Protein AF-0000000067925920 (afdb_homodimer)

InterPro domains:
  IPR013830 SGNH hydrolase-type esterase domain [PF13472] (6-190)
  IPR036514 SGNH hydrolase superfamily [G3DSA:3.40.50.1110] (1-212)

Foldseek 3Di:
DAEEEEQEECQLQAQALVVRGHDDPCLALQNLLDVLQDPPYHYHGHYYHLAALAFADPPDPDGSGSLPCLLVVPAVRPPHAEYEYEHDLSCCFVVNPNALLVSLVSNVSSVCCQQVHPHPPPRHRHAYEYEQDAAQAAAPPPVLCNRNPNRNVRSVCNQVSNVVSCVVSVHHYHYLNVFAAADNSRRRYGHSVSSSRSSNVCNVVVCVSSVD/DAEEEEQEECQLQAQALVVRGHDDPCLALQNLLDVLQDPPYHYHGHYYHLAALAFADPPDPDGSGSLPCLLVVPAVRPPHAEYEYEHDLSCCFVVNPNALLVSLVSNVSSVCCQQVHPHPPPRHRHAYEYEQDAAQADAPPPVLCNRNPNRNVRSVCNQVSNVVSCVVSVHHYHYLNVFAAADNSRRRYGHSVSSSRSSNVCNVVVCVSSVD

Structure (mmCIF, N/CA/C/O backbone):
data_AF-0000000067925920-model_v1
#
loop_
_entity.id
_entity.type
_entity.pdbx_description
1 polymer 'G-D-S-L family lipolytic protein'
#
loop_
_atom_site.group_PDB
_atom_site.id
_atom_site.type_symbol
_atom_site.label_atom_id
_atom_site.label_alt_id
_atom_site.label_comp_id
_atom_site.label_asym_id
_atom_site.label_entity_id
_atom_site.label_seq_id
_atom_site.pdbx_PDB_ins_code
_atom_site.Cartn_x
_atom_site.Cartn_y
_atom_site.Cartn_z
_atom_site.occupancy
_atom_site.B_iso_or_equiv
_atom_site.auth_seq_id
_atom_site.auth_comp_id
_atom_site.auth_asym_id
_atom_site.auth_atom_id
_atom_site.pdbx_PDB_model_num
ATOM 1 N N . MET A 1 1 ? 15.508 -5.262 11.766 1 91.5 1 MET A N 1
ATOM 2 C CA . MET A 1 1 ? 14.195 -5.668 11.281 1 91.5 1 MET A CA 1
ATOM 3 C C . MET A 1 1 ? 14.195 -5.82 9.766 1 91.5 1 MET A C 1
ATOM 5 O O . MET A 1 1 ? 14.727 -4.965 9.055 1 91.5 1 MET A O 1
ATOM 9 N N . LYS A 1 2 ? 13.828 -7.004 9.227 1 97 2 LYS A N 1
ATOM 10 C CA . LYS A 1 2 ? 13.68 -7.223 7.789 1 97 2 LYS A CA 1
ATOM 11 C C . LYS A 1 2 ? 12.25 -6.949 7.332 1 97 2 LYS A C 1
ATOM 13 O O . LYS A 1 2 ? 11.297 -7.254 8.055 1 97 2 LYS A O 1
ATOM 18 N N . THR A 1 3 ? 12.133 -6.363 6.219 1 98.5 3 THR A N 1
ATOM 19 C CA . THR A 1 3 ? 10.812 -6.039 5.684 1 98.5 3 THR A CA 1
ATOM 20 C C . THR A 1 3 ? 10.562 -6.789 4.379 1 98.5 3 THR A C 1
ATOM 22 O O . THR A 1 3 ? 11.391 -6.758 3.467 1 98.5 3 THR A O 1
ATOM 25 N N . ILE A 1 4 ? 9.422 -7.465 4.305 1 98.94 4 ILE A N 1
ATOM 26 C CA . ILE A 1 4 ? 9 -8.258 3.152 1 98.94 4 ILE A CA 1
ATOM 27 C C . ILE A 1 4 ? 7.723 -7.664 2.559 1 98.94 4 ILE A C 1
ATOM 29 O O . ILE A 1 4 ? 6.75 -7.43 3.277 1 98.94 4 ILE A O 1
ATOM 33 N N . LEU A 1 5 ? 7.742 -7.359 1.285 1 98.94 5 LEU A N 1
ATOM 34 C CA . LEU A 1 5 ? 6.543 -6.953 0.559 1 98.94 5 LEU A CA 1
ATOM 35 C C . LEU A 1 5 ? 5.945 -8.133 -0.204 1 98.94 5 LEU A C 1
ATOM 37 O O . LEU A 1 5 ? 6.605 -8.711 -1.067 1 98.94 5 LEU A O 1
ATOM 41 N N . CYS A 1 6 ? 4.734 -8.523 0.161 1 99 6 CYS A N 1
ATOM 42 C CA . CYS A 1 6 ? 3.957 -9.492 -0.601 1 99 6 CYS A CA 1
ATOM 43 C C . CYS A 1 6 ? 3.049 -8.797 -1.606 1 99 6 CYS A C 1
ATOM 45 O O . CYS A 1 6 ? 2.035 -8.211 -1.229 1 99 6 CYS A O 1
ATOM 47 N N . TYR A 1 7 ? 3.434 -8.812 -2.908 1 98.94 7 TYR A N 1
ATOM 48 C CA . TYR A 1 7 ? 2.756 -8.102 -3.99 1 98.94 7 TYR A CA 1
ATOM 49 C C . TYR A 1 7 ? 2.016 -9.078 -4.898 1 98.94 7 TYR A C 1
ATOM 51 O O . TYR A 1 7 ? 2.635 -9.922 -5.551 1 98.94 7 TYR A O 1
ATOM 59 N N . GLY A 1 8 ? 0.678 -9.031 -4.863 1 98.94 8 GLY A N 1
ATOM 60 C CA . GLY A 1 8 ? -0.054 -10.031 -5.617 1 98.94 8 GLY A CA 1
ATOM 61 C C . GLY A 1 8 ? -1.492 -9.641 -5.895 1 98.94 8 GLY A C 1
ATOM 62 O O . GLY A 1 8 ? -1.819 -8.453 -5.938 1 98.94 8 GLY A O 1
ATOM 63 N N . ASP A 1 9 ? -2.273 -10.648 -6.227 1 98.88 9 ASP A N 1
ATOM 64 C CA . ASP A 1 9 ? -3.662 -10.453 -6.633 1 98.88 9 ASP A CA 1
ATOM 65 C C . ASP A 1 9 ? -4.625 -10.914 -5.539 1 98.88 9 ASP A C 1
ATOM 67 O O . ASP A 1 9 ? -4.371 -10.703 -4.352 1 98.88 9 ASP A O 1
ATOM 71 N N . SER A 1 10 ? -5.766 -11.453 -5.891 1 98.81 10 SER A N 1
ATOM 72 C CA . SER A 1 10 ? -6.785 -11.875 -4.938 1 98.81 10 SER A CA 1
ATOM 73 C C . SER A 1 10 ? -6.277 -13.016 -4.055 1 98.81 10 SER A C 1
ATOM 75 O O . SER A 1 10 ? -6.742 -13.18 -2.924 1 98.81 10 SER A O 1
ATOM 77 N N . LEU A 1 11 ? -5.359 -13.828 -4.523 1 98.88 11 LEU A N 1
ATOM 78 C CA . LEU A 1 11 ? -4.77 -14.891 -3.715 1 98.88 11 LEU A CA 1
ATOM 79 C C . LEU A 1 11 ? -3.969 -14.305 -2.555 1 98.88 11 LEU A C 1
ATOM 81 O O . LEU A 1 11 ? -4.023 -14.82 -1.436 1 98.88 11 LEU A O 1
ATOM 85 N N . THR A 1 12 ? -3.244 -13.242 -2.824 1 98.94 12 THR A N 1
ATOM 86 C CA . THR A 1 12 ? -2.469 -12.531 -1.809 1 98.94 12 THR A CA 1
ATOM 87 C C . THR A 1 12 ? -3.377 -11.672 -0.938 1 98.94 12 THR A C 1
ATOM 89 O O . THR A 1 12 ? -3.152 -11.547 0.267 1 98.94 12 THR A O 1
ATOM 92 N N . TRP A 1 13 ? -4.41 -11.086 -1.571 1 98.81 13 TRP A N 1
ATOM 93 C CA . TRP A 1 13 ? -5.395 -10.258 -0.881 1 98.81 13 TRP A CA 1
ATOM 94 C C . TRP A 1 13 ? -6.148 -11.078 0.166 1 98.81 13 TRP A C 1
ATOM 96 O O . TRP A 1 13 ? -6.453 -10.578 1.251 1 98.81 13 TRP A O 1
ATOM 106 N N . GLY A 1 14 ? -6.422 -12.305 -0.104 1 98.81 14 GLY A N 1
ATOM 107 C CA . GLY A 1 14 ? -7.156 -13.18 0.792 1 98.81 14 GLY A CA 1
ATOM 108 C C . GLY A 1 14 ? -8.625 -13.312 0.425 1 98.81 14 GLY A C 1
ATOM 109 O O . GLY A 1 14 ? -9.484 -13.367 1.304 1 98.81 14 GLY A O 1
ATOM 110 N N . TYR A 1 15 ? -8.922 -13.391 -0.881 1 98.69 15 TYR A N 1
ATOM 111 C CA . TYR A 1 15 ? -10.297 -13.57 -1.329 1 98.69 15 TYR A CA 1
ATOM 112 C C . TYR A 1 15 ? -10.852 -14.906 -0.853 1 98.69 15 TYR A C 1
ATOM 114 O O . TYR A 1 15 ? -10.195 -15.945 -0.988 1 98.69 15 TYR A O 1
ATOM 122 N N . ASP A 1 16 ? -12.008 -14.898 -0.255 1 98.44 16 ASP A N 1
ATOM 123 C CA . ASP A 1 16 ? -12.695 -16.094 0.228 1 98.44 16 ASP A CA 1
ATOM 124 C C . ASP A 1 16 ? -13.945 -16.375 -0.61 1 98.44 16 ASP A C 1
ATOM 126 O O . ASP A 1 16 ? -14.977 -15.727 -0.44 1 98.44 16 ASP A O 1
ATOM 130 N N . ALA A 1 17 ? -13.812 -17.406 -1.425 1 96.62 17 ALA A N 1
ATOM 131 C CA . ALA A 1 17 ? -14.906 -17.766 -2.326 1 96.62 17 ALA A CA 1
ATOM 132 C C . ALA A 1 17 ? -16.109 -18.266 -1.546 1 96.62 17 ALA A C 1
ATOM 134 O O . ALA A 1 17 ? -17.234 -18.234 -2.041 1 96.62 17 ALA A O 1
ATOM 135 N N . GLY A 1 18 ? -15.875 -18.797 -0.339 1 95.62 18 GLY A N 1
ATOM 136 C CA . GLY A 1 18 ? -16.953 -19.328 0.481 1 95.62 18 GLY A CA 1
ATOM 137 C C . GLY A 1 18 ? -17.859 -18.25 1.055 1 95.62 18 GLY A C 1
ATOM 138 O O . GLY A 1 18 ? -19.078 -18.312 0.898 1 95.62 18 GLY A O 1
ATOM 139 N N . SER A 1 19 ? -17.344 -17.25 1.616 1 94.44 19 SER A N 1
ATOM 140 C CA . SER A 1 19 ? -18.094 -16.203 2.273 1 94.44 19 SER A CA 1
ATOM 141 C C . SER A 1 19 ? -18.312 -15.008 1.344 1 94.44 19 SER A C 1
ATOM 143 O O . SER A 1 19 ? -19.047 -14.07 1.677 1 94.44 19 SER A O 1
ATOM 145 N N . LEU A 1 20 ? -17.719 -15.102 0.141 1 92.5 20 LEU A N 1
ATOM 146 C CA . LEU A 1 20 ? -17.719 -13.953 -0.753 1 92.5 20 LEU A CA 1
ATOM 147 C C . LEU A 1 20 ? -17.219 -12.703 -0.031 1 92.5 20 LEU A C 1
ATOM 149 O O . LEU A 1 20 ? -17.953 -11.719 0.099 1 92.5 20 LEU A O 1
ATOM 153 N N . GLY A 1 21 ? -16.078 -12.734 0.378 1 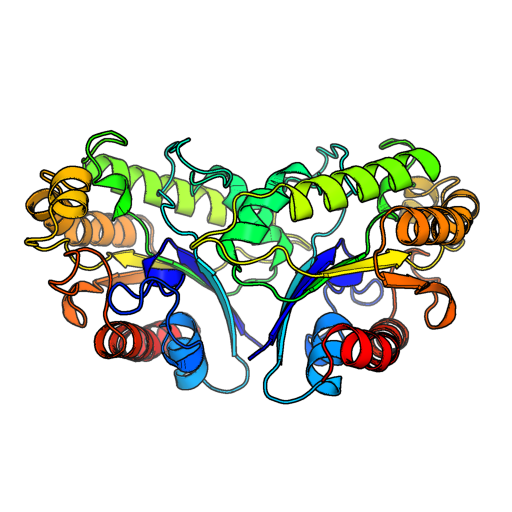96.5 21 GLY A N 1
ATOM 154 C CA . GLY A 1 21 ? -15.383 -11.703 1.134 1 96.5 21 GLY A CA 1
ATOM 155 C C . GLY A 1 21 ? -13.898 -11.969 1.271 1 96.5 21 GLY A C 1
ATOM 156 O O . GLY A 1 21 ? -13.242 -12.359 0.305 1 96.5 21 GLY A O 1
ATOM 157 N N . ARG A 1 22 ? -13.414 -11.633 2.395 1 98.19 22 ARG A N 1
ATOM 158 C CA . ARG A 1 22 ? -11.984 -11.734 2.645 1 98.19 22 ARG A CA 1
ATOM 159 C C . ARG A 1 22 ? -11.695 -12.688 3.807 1 98.19 22 ARG A C 1
ATOM 161 O O . ARG A 1 22 ? -12.391 -12.648 4.824 1 98.19 22 ARG A O 1
ATOM 168 N N . HIS A 1 23 ? -10.695 -13.594 3.654 1 98.5 23 HIS A N 1
ATOM 169 C CA . HIS A 1 23 ? -10.289 -14.453 4.758 1 98.5 23 HIS A CA 1
ATOM 170 C C . HIS A 1 23 ? -9.922 -13.641 5.988 1 98.5 23 HIS A C 1
ATOM 172 O O . HIS A 1 23 ? -9.484 -12.492 5.871 1 98.5 23 HIS A O 1
ATOM 178 N N . ALA A 1 24 ? -10.102 -14.32 7.16 1 97.56 24 ALA A N 1
ATOM 179 C CA . ALA A 1 24 ? -9.562 -13.711 8.367 1 97.56 24 ALA A CA 1
ATOM 180 C C . ALA A 1 24 ? -8.078 -13.375 8.203 1 97.56 24 ALA A C 1
ATOM 182 O O . ALA A 1 24 ? -7.34 -14.102 7.539 1 97.56 24 ALA A O 1
ATOM 183 N N . LEU A 1 25 ? -7.746 -12.312 8.805 1 97.69 25 LEU A N 1
ATOM 1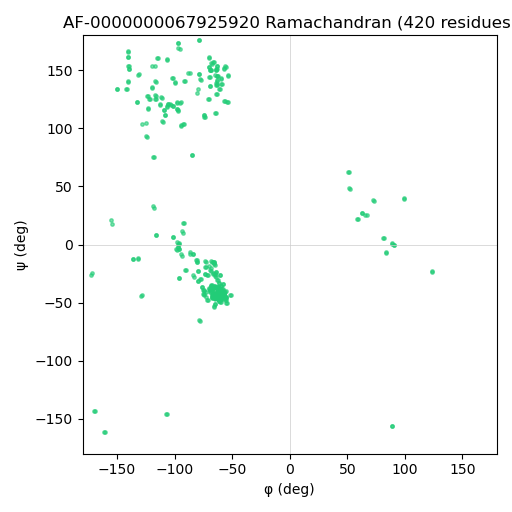84 C CA . LEU A 1 25 ? -6.391 -11.797 8.672 1 97.69 25 LEU A CA 1
ATOM 185 C C . LEU A 1 25 ? -5.363 -12.883 8.953 1 97.69 25 LEU A C 1
ATOM 187 O O . LEU A 1 25 ? -4.398 -13.047 8.203 1 97.69 25 LEU A O 1
ATOM 191 N N . GLU A 1 26 ? -5.539 -13.68 9.969 1 97.25 26 GLU A N 1
ATOM 192 C CA . GLU A 1 26 ? -4.555 -14.648 10.445 1 97.25 26 GLU A CA 1
ATOM 193 C C . GLU A 1 26 ? -4.449 -15.836 9.5 1 97.25 26 GLU A C 1
ATOM 195 O O . GLU A 1 26 ? -3.506 -16.625 9.578 1 97.25 26 GLU A O 1
ATOM 200 N N . ASP A 1 27 ? -5.453 -15.977 8.578 1 98.44 27 ASP A N 1
ATOM 201 C CA . ASP A 1 27 ? -5.457 -17.109 7.664 1 98.44 27 ASP A CA 1
ATOM 202 C C . ASP A 1 27 ? -4.707 -16.781 6.375 1 98.44 27 ASP A C 1
ATOM 204 O O . ASP A 1 27 ? -4.305 -17.672 5.633 1 98.44 27 ASP A O 1
ATOM 208 N N . ARG A 1 28 ? -4.551 -15.523 6.039 1 98.81 28 ARG A N 1
ATOM 209 C CA . ARG A 1 28 ? -3.979 -15.078 4.773 1 98.81 28 ARG A CA 1
ATOM 210 C C . ARG A 1 28 ? -2.486 -15.391 4.711 1 98.81 28 ARG A C 1
ATOM 212 O O . ARG A 1 28 ? -1.757 -15.156 5.676 1 98.81 28 ARG A O 1
ATOM 219 N N . TRP A 1 29 ? -2.02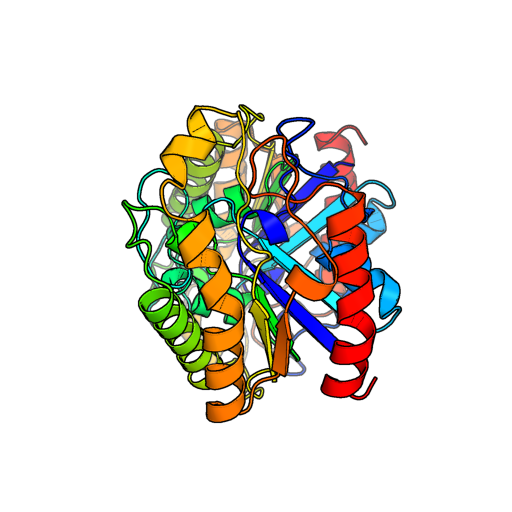5 -15.867 3.633 1 98.94 29 TRP A N 1
ATOM 220 C CA . TRP A 1 29 ? -0.696 -16.469 3.582 1 98.94 29 TRP A CA 1
ATOM 221 C C . TRP A 1 29 ? 0.374 -15.453 3.979 1 98.94 29 TRP A C 1
ATOM 223 O O . TRP A 1 29 ? 1.36 -15.805 4.629 1 98.94 29 TRP A O 1
ATOM 233 N N . PRO A 1 30 ? 0.248 -14.102 3.621 1 98.94 30 PRO A N 1
ATOM 234 C CA . PRO A 1 30 ? 1.279 -13.18 4.109 1 98.94 30 PRO A CA 1
ATOM 235 C C . PRO A 1 30 ? 1.328 -13.102 5.633 1 98.94 30 PRO A C 1
ATOM 237 O O . PRO A 1 30 ? 2.41 -13.008 6.215 1 98.94 30 PRO A O 1
ATOM 240 N N . SER A 1 31 ? 0.125 -13.117 6.293 1 98.56 31 SER A N 1
ATOM 241 C CA . SER A 1 31 ? 0.074 -13.094 7.75 1 98.56 31 SER A CA 1
ATOM 242 C C . SER A 1 31 ? 0.67 -14.367 8.344 1 98.56 31 SER A C 1
ATOM 244 O O . SER A 1 31 ? 1.401 -14.312 9.336 1 98.56 31 SER A O 1
ATOM 246 N N . VAL A 1 32 ? 0.332 -15.5 7.723 1 98.88 32 VAL A N 1
ATOM 247 C CA . VAL A 1 32 ? 0.872 -16.781 8.172 1 98.88 32 VAL A CA 1
ATOM 248 C C . VAL A 1 32 ? 2.391 -16.781 8.031 1 98.88 32 VAL A C 1
ATOM 250 O O . VAL A 1 32 ? 3.107 -17.219 8.93 1 98.88 32 VAL A O 1
ATOM 253 N N . LEU A 1 33 ? 2.863 -16.281 6.871 1 98.94 33 LEU A N 1
ATOM 254 C CA . LEU A 1 33 ? 4.301 -16.156 6.652 1 98.94 33 LEU A CA 1
ATOM 255 C C . LEU A 1 33 ? 4.953 -15.344 7.77 1 98.94 33 LEU A C 1
ATOM 257 O O . LEU A 1 33 ? 5.965 -15.758 8.336 1 98.94 33 LEU A O 1
ATOM 261 N N . GLY A 1 34 ? 4.395 -14.172 8.062 1 98.62 34 GLY A N 1
ATOM 262 C CA . GLY A 1 34 ? 4.922 -13.344 9.133 1 98.62 34 GLY A CA 1
ATOM 263 C C . GLY A 1 34 ? 4.965 -14.062 10.469 1 98.62 34 GLY A C 1
ATOM 264 O O . GLY A 1 34 ? 5.957 -13.969 11.195 1 98.62 34 GLY A O 1
ATOM 265 N N . ALA A 1 35 ? 3.889 -14.742 10.781 1 98.38 35 ALA A N 1
ATOM 266 C CA . ALA A 1 35 ? 3.809 -15.477 12.039 1 98.38 35 ALA A CA 1
ATOM 267 C C . ALA A 1 35 ? 4.879 -16.562 12.109 1 98.38 35 ALA A C 1
ATOM 269 O O . ALA A 1 35 ? 5.488 -16.781 13.164 1 98.38 35 ALA A O 1
ATOM 270 N N . GLU A 1 36 ? 5.074 -17.266 11 1 98.69 36 GLU A N 1
ATOM 271 C CA . GLU A 1 36 ? 6.066 -18.328 10.938 1 98.69 36 GLU A CA 1
ATOM 272 C C . GLU A 1 36 ? 7.48 -17.781 11.086 1 98.69 36 GLU A C 1
ATOM 274 O O . GLU A 1 36 ? 8.352 -18.422 11.672 1 98.69 36 GLU A O 1
ATOM 279 N N . LEU A 1 37 ? 7.738 -16.609 10.555 1 98.44 37 LEU A N 1
ATOM 280 C CA . LEU A 1 37 ? 9.078 -16.047 10.578 1 98.44 37 LEU A CA 1
ATOM 281 C C . LEU A 1 37 ? 9.391 -15.43 11.938 1 98.44 37 LEU A C 1
ATOM 283 O O . LEU A 1 37 ? 10.547 -15.383 12.359 1 98.44 37 LEU A O 1
ATOM 287 N N . GLY A 1 38 ? 8.352 -14.891 12.617 1 96.12 38 GLY A N 1
ATOM 288 C CA . GLY A 1 38 ? 8.5 -14.461 14 1 96.12 38 GLY A CA 1
ATOM 289 C C . GLY A 1 38 ? 8.961 -13.016 14.133 1 96.12 38 GLY A C 1
ATOM 290 O O . GLY A 1 38 ? 8.695 -12.195 13.25 1 96.12 38 GLY A O 1
ATOM 291 N N . ASP A 1 39 ? 9.57 -12.695 15.242 1 93.38 39 ASP A N 1
ATOM 292 C CA . ASP A 1 39 ? 9.93 -11.32 15.594 1 93.38 39 ASP A CA 1
ATOM 293 C C . ASP A 1 39 ? 11.039 -10.797 14.68 1 93.38 39 ASP A C 1
ATOM 295 O O . ASP A 1 39 ? 11.836 -11.578 14.148 1 93.38 39 ASP A O 1
ATOM 299 N N . GLY A 1 40 ? 11.047 -9.555 14.469 1 94.88 40 GLY A N 1
ATOM 300 C CA . GLY A 1 40 ? 12.102 -8.938 13.688 1 94.88 40 GLY A CA 1
ATOM 301 C C . GLY A 1 40 ? 11.805 -8.898 12.195 1 94.88 40 GLY A C 1
ATOM 302 O O . GLY A 1 40 ? 12.641 -8.484 11.398 1 94.88 40 GLY A O 1
ATOM 303 N N . ILE A 1 41 ? 10.609 -9.414 11.836 1 97.62 41 ILE A N 1
ATOM 304 C CA . ILE A 1 41 ? 10.219 -9.43 10.438 1 97.62 41 ILE A CA 1
ATOM 305 C C . ILE A 1 41 ? 8.906 -8.664 10.258 1 97.62 41 ILE A C 1
ATOM 307 O O . ILE A 1 41 ? 7.941 -8.898 10.992 1 97.62 41 ILE A O 1
ATOM 311 N N . GLN A 1 42 ? 8.883 -7.707 9.414 1 97.56 42 GLN A N 1
ATOM 312 C CA . GLN A 1 42 ? 7.656 -7.031 8.992 1 97.56 42 GLN A CA 1
ATOM 313 C C . GLN A 1 42 ? 7.195 -7.523 7.625 1 97.56 42 GLN A C 1
ATOM 315 O O . GLN A 1 42 ? 7.949 -7.461 6.652 1 97.56 42 GLN A O 1
ATOM 320 N N . VAL A 1 43 ? 6.016 -8.086 7.57 1 98.62 43 VAL A N 1
ATOM 321 C CA . VAL A 1 43 ? 5.438 -8.523 6.305 1 98.62 43 VAL A CA 1
ATOM 322 C C . VAL A 1 43 ? 4.328 -7.555 5.887 1 98.62 43 VAL A C 1
ATOM 324 O O . VAL A 1 43 ? 3.391 -7.312 6.648 1 98.62 43 VAL A O 1
ATOM 327 N N . ILE A 1 44 ? 4.465 -6.973 4.773 1 98.69 44 ILE A N 1
ATOM 328 C CA . ILE A 1 44 ? 3.488 -6.066 4.188 1 98.69 44 ILE A CA 1
ATOM 329 C C . ILE A 1 44 ? 2.723 -6.781 3.076 1 98.69 44 ILE A C 1
ATOM 331 O O . ILE A 1 44 ? 3.322 -7.254 2.107 1 98.69 44 ILE A O 1
ATOM 335 N N . ALA A 1 45 ? 1.461 -6.875 3.213 1 98.81 45 ALA A N 1
ATOM 336 C CA . ALA A 1 45 ? 0.619 -7.496 2.193 1 98.81 45 ALA A CA 1
ATOM 337 C C . ALA A 1 45 ? 0.008 -6.441 1.273 1 98.81 45 ALA A C 1
ATOM 339 O O . ALA A 1 45 ? -0.745 -5.574 1.726 1 98.81 45 ALA A O 1
ATOM 340 N N . GLU A 1 46 ? 0.338 -6.449 0.032 1 98.88 46 GLU A N 1
ATOM 341 C CA . GLU A 1 46 ? -0.26 -5.625 -1.015 1 98.88 46 GLU A CA 1
ATOM 342 C C . GLU A 1 46 ? -0.917 -6.484 -2.088 1 98.88 46 GLU A C 1
ATOM 344 O O . GLU A 1 46 ? -0.325 -6.73 -3.143 1 98.88 46 GLU A O 1
ATOM 349 N N . GLY A 1 47 ? -2.072 -7.02 -1.741 1 98.88 47 GLY A N 1
ATOM 350 C CA . GLY A 1 47 ? -2.893 -7.793 -2.658 1 98.88 47 GLY A CA 1
ATOM 351 C C . GLY A 1 47 ? -4.043 -7 -3.25 1 98.88 47 GLY A C 1
ATOM 352 O O . GLY A 1 47 ? -4.68 -6.207 -2.553 1 98.88 47 GLY A O 1
ATOM 353 N N . LEU A 1 48 ? -4.305 -7.172 -4.488 1 98.81 48 LEU A N 1
ATOM 354 C CA . LEU A 1 48 ? -5.398 -6.504 -5.184 1 98.81 48 LEU A CA 1
ATOM 355 C C . LEU A 1 48 ? -6.199 -7.492 -6.016 1 98.81 48 LEU A C 1
ATOM 357 O O . LEU A 1 48 ? -5.648 -8.172 -6.891 1 98.81 48 LEU A O 1
ATOM 361 N N . ASN A 1 49 ? -7.484 -7.574 -5.746 1 98.25 49 ASN A N 1
ATOM 362 C CA . ASN A 1 49 ? -8.336 -8.445 -6.547 1 98.25 49 ASN A CA 1
ATOM 363 C C . ASN A 1 49 ? -8.258 -8.102 -8.031 1 98.25 49 ASN A C 1
ATOM 365 O O . ASN A 1 49 ? -8.445 -6.945 -8.414 1 98.25 49 ASN A O 1
ATOM 369 N N . GLY A 1 50 ? -7.902 -9.078 -8.836 1 98.5 50 GLY A N 1
ATOM 370 C CA . GLY A 1 50 ? -7.922 -8.906 -10.281 1 98.5 50 GLY A CA 1
ATOM 371 C C . GLY A 1 50 ? -6.605 -8.406 -10.836 1 98.5 50 GLY A C 1
ATOM 372 O O . GLY A 1 50 ? -6.453 -8.266 -12.055 1 98.5 50 GLY A O 1
ATOM 373 N N . ARG A 1 51 ? -5.598 -8.172 -9.953 1 98.88 51 ARG A N 1
ATOM 374 C CA . ARG A 1 51 ? -4.336 -7.629 -10.445 1 98.88 51 ARG A CA 1
ATOM 375 C C . ARG A 1 51 ? -3.684 -8.578 -11.445 1 98.88 51 ARG A C 1
ATOM 377 O O . ARG A 1 51 ? -3.658 -9.789 -11.234 1 98.88 51 ARG A O 1
ATOM 384 N N . THR A 1 52 ? -3.221 -8.039 -12.555 1 98.94 52 THR A N 1
ATOM 385 C CA . THR A 1 52 ? -2.42 -8.75 -13.547 1 98.94 52 THR A CA 1
ATOM 386 C C . THR A 1 52 ? -0.933 -8.484 -13.336 1 98.94 52 THR A C 1
ATOM 388 O O . THR A 1 52 ? -0.558 -7.68 -12.484 1 98.94 52 THR A O 1
ATOM 391 N N . THR A 1 53 ? -0.082 -9.172 -14.07 1 98.88 53 THR A N 1
ATOM 392 C CA . THR A 1 53 ? 1.353 -8.914 -13.984 1 98.88 53 THR A CA 1
ATOM 393 C C . THR A 1 53 ? 1.69 -7.523 -14.5 1 98.88 53 THR A C 1
ATOM 395 O O . THR A 1 53 ? 2.266 -6.707 -13.781 1 98.88 53 THR A O 1
ATOM 398 N N . ALA A 1 54 ? 1.222 -7.242 -15.734 1 98.81 54 ALA A N 1
ATOM 399 C CA . ALA A 1 54 ? 1.636 -5.977 -16.328 1 98.81 54 ALA A CA 1
ATOM 400 C C . ALA A 1 54 ? 0.627 -5.508 -17.375 1 98.81 54 ALA A C 1
ATOM 402 O O . ALA A 1 54 ? 0.98 -4.777 -18.312 1 98.81 54 ALA A O 1
ATOM 403 N N . PHE A 1 55 ? -0.583 -5.977 -17.328 1 98.75 55 PHE A N 1
ATOM 404 C CA . PHE A 1 55 ? -1.577 -5.699 -18.359 1 98.75 55 PHE A CA 1
ATOM 405 C C . PHE A 1 55 ? -2.783 -4.977 -17.766 1 98.75 55 PHE A C 1
ATOM 407 O O . PHE A 1 55 ? -3.123 -5.18 -16.609 1 98.75 55 PHE A O 1
ATOM 414 N N . ASP A 1 56 ? -3.402 -4.234 -18.656 1 98.25 56 ASP A N 1
ATOM 415 C CA . ASP A 1 56 ? -4.535 -3.426 -18.219 1 98.25 56 ASP A CA 1
ATOM 416 C C . ASP A 1 56 ? -5.809 -4.262 -18.125 1 98.25 56 ASP A C 1
ATOM 418 O O . ASP A 1 56 ? -6.07 -5.094 -19 1 98.25 56 ASP A O 1
ATOM 422 N N . ASP A 1 57 ? -6.48 -4.18 -17.062 1 97.69 57 ASP A N 1
ATOM 423 C CA . ASP A 1 57 ? -7.863 -4.602 -16.859 1 97.69 57 ASP A CA 1
ATOM 424 C C . ASP A 1 57 ? -8.719 -3.449 -16.328 1 97.69 57 ASP A C 1
ATOM 426 O O . ASP A 1 57 ? -8.602 -3.07 -15.164 1 97.69 57 ASP A O 1
ATOM 430 N N . HIS A 1 58 ? -9.523 -2.842 -17.078 1 95.44 58 HIS A N 1
ATOM 431 C CA . HIS A 1 58 ? -10.242 -1.605 -16.797 1 95.44 58 HIS A CA 1
ATOM 432 C C . HIS A 1 58 ? -11.617 -1.893 -16.203 1 95.44 58 HIS A C 1
ATOM 434 O O . HIS A 1 58 ? -12.484 -1.017 -16.188 1 95.44 58 HIS A O 1
ATOM 440 N N . LEU A 1 59 ? -11.789 -3.053 -15.711 1 95.31 59 LEU A N 1
ATOM 441 C CA . LEU A 1 59 ? -13.125 -3.463 -15.281 1 95.31 59 LEU A CA 1
ATOM 442 C C . LEU A 1 59 ? -13.328 -3.184 -13.797 1 95.31 59 LEU A C 1
ATOM 444 O O . LEU A 1 59 ? -14.266 -3.701 -13.188 1 95.31 59 LEU A O 1
ATOM 448 N N . ALA A 1 60 ? -12.422 -2.434 -13.172 1 94.31 60 ALA A N 1
ATOM 449 C CA . ALA A 1 60 ? -12.539 -1.976 -11.789 1 94.31 60 ALA A CA 1
ATOM 450 C C . ALA A 1 60 ? -12.031 -0.545 -11.641 1 94.31 60 ALA A C 1
ATOM 452 O O . ALA A 1 60 ? -11.312 -0.044 -12.5 1 94.31 60 ALA A O 1
ATOM 453 N N . GLY A 1 61 ? -12.438 0.105 -10.555 1 93.69 61 GLY A N 1
ATOM 454 C CA . GLY A 1 61 ? -11.961 1.446 -10.258 1 93.69 61 GLY A CA 1
ATOM 455 C C . GLY A 1 61 ? -10.492 1.486 -9.883 1 93.69 61 GLY A C 1
ATOM 456 O O . GLY A 1 61 ? -9.844 2.527 -10 1 93.69 61 GLY A O 1
ATOM 457 N N . ALA A 1 62 ? -9.93 0.37 -9.477 1 97.56 62 ALA A N 1
ATOM 458 C CA . ALA A 1 62 ? -8.516 0.238 -9.133 1 97.56 62 ALA A CA 1
ATOM 459 C C . ALA A 1 62 ? -7.68 -0.07 -10.375 1 97.56 62 ALA A C 1
ATOM 461 O O . ALA A 1 62 ? -8.172 -0.673 -11.328 1 97.56 62 ALA A O 1
ATOM 462 N N . ASP A 1 63 ? -6.469 0.417 -10.375 1 98.31 63 ASP A N 1
ATOM 463 C CA . ASP A 1 63 ? -5.52 0.035 -11.414 1 98.31 63 ASP A CA 1
ATOM 464 C C . ASP A 1 63 ? -4.996 -1.382 -11.188 1 98.31 63 ASP A C 1
ATOM 466 O O . ASP A 1 63 ? -4.188 -1.613 -10.289 1 98.31 63 ASP A O 1
ATOM 470 N N . ARG A 1 64 ? -5.379 -2.309 -12.078 1 98.62 64 ARG A N 1
ATOM 471 C CA . ARG A 1 64 ? -5.098 -3.729 -11.883 1 98.62 64 ARG A CA 1
ATOM 472 C C . ARG A 1 64 ? -3.836 -4.145 -12.633 1 98.62 64 ARG A C 1
ATOM 474 O O . ARG A 1 64 ? -3.477 -5.324 -12.648 1 98.62 64 ARG A O 1
ATOM 481 N N . ASN A 1 65 ? -3.178 -3.16 -13.32 1 98.88 65 ASN A N 1
ATOM 482 C CA . ASN A 1 65 ? -1.882 -3.398 -13.945 1 98.88 65 ASN A CA 1
ATOM 483 C C . ASN A 1 65 ? -0.762 -3.463 -12.914 1 98.88 65 ASN A C 1
ATOM 485 O O . ASN A 1 65 ? -0.382 -2.441 -12.336 1 98.88 65 ASN A O 1
ATOM 489 N N . GLY A 1 66 ? -0.211 -4.637 -12.711 1 98.81 66 GLY A N 1
ATOM 490 C CA . GLY A 1 66 ? 0.746 -4.871 -11.641 1 98.81 66 GLY A CA 1
ATOM 491 C C . GLY A 1 66 ? 2.025 -4.074 -11.797 1 98.81 66 GLY A C 1
ATOM 492 O O . GLY A 1 66 ? 2.721 -3.803 -10.812 1 98.81 66 GLY A O 1
ATOM 493 N N . ALA A 1 67 ? 2.336 -3.688 -12.977 1 98.88 67 ALA A N 1
ATOM 494 C CA . ALA A 1 67 ? 3.584 -2.977 -13.242 1 98.88 67 ALA A CA 1
ATOM 495 C C . ALA A 1 67 ? 3.438 -1.485 -12.961 1 98.88 67 ALA A C 1
ATOM 497 O O . ALA A 1 67 ? 4.406 -0.823 -12.578 1 98.88 67 ALA A O 1
ATOM 498 N N . ARG A 1 68 ? 2.283 -0.997 -13.062 1 98.44 68 ARG A N 1
ATOM 499 C CA . ARG A 1 68 ? 2.119 0.451 -13.148 1 98.44 68 ARG A CA 1
ATOM 500 C C . ARG A 1 68 ? 2.322 1.109 -11.789 1 98.44 68 ARG A C 1
ATOM 502 O O . ARG A 1 68 ? 3.008 2.129 -11.688 1 98.44 68 ARG A O 1
ATOM 509 N N . ILE A 1 69 ? 1.788 0.529 -10.742 1 97.75 69 ILE A N 1
ATOM 510 C CA . ILE A 1 69 ? 1.859 1.249 -9.477 1 97.75 69 ILE A CA 1
ATOM 511 C C . ILE A 1 69 ? 3.023 0.714 -8.648 1 97.75 69 ILE A C 1
ATOM 513 O O . ILE A 1 69 ? 3.322 1.243 -7.574 1 97.75 69 ILE A O 1
ATOM 517 N N . LEU A 1 70 ? 3.695 -0.326 -9.156 1 98.88 70 LEU A N 1
ATOM 518 C CA . LEU A 1 70 ? 4.73 -1.009 -8.391 1 98.88 70 LEU A CA 1
ATOM 519 C C . LEU A 1 70 ? 5.82 -0.033 -7.957 1 98.88 70 LEU A C 1
ATOM 521 O O . LEU A 1 70 ? 6.254 -0.051 -6.805 1 98.88 70 LEU A O 1
ATOM 525 N N . PRO A 1 71 ? 6.316 0.941 -8.805 1 98.75 71 PRO A N 1
ATOM 526 C CA . PRO A 1 71 ? 7.355 1.87 -8.359 1 98.75 71 PRO A CA 1
ATOM 527 C C . PRO A 1 71 ? 6.938 2.674 -7.125 1 98.75 71 PRO A C 1
ATOM 529 O O . PRO A 1 71 ? 7.754 2.912 -6.234 1 98.75 71 PRO A O 1
ATOM 532 N N . THR A 1 72 ? 5.672 3.066 -7.094 1 98.81 72 THR A N 1
ATOM 533 C CA . THR A 1 72 ? 5.176 3.844 -5.961 1 98.81 72 THR A CA 1
ATOM 534 C C . THR A 1 72 ? 5.113 2.986 -4.703 1 98.81 72 THR A C 1
ATOM 536 O O . THR A 1 72 ? 5.512 3.43 -3.623 1 98.81 72 THR A O 1
ATOM 539 N N . ILE A 1 73 ? 4.711 1.719 -4.832 1 98.88 73 ILE A N 1
ATOM 540 C CA . ILE A 1 73 ? 4.625 0.805 -3.699 1 98.88 73 ILE A CA 1
ATOM 541 C C . ILE A 1 73 ? 6.027 0.498 -3.178 1 98.88 73 ILE A C 1
ATOM 543 O O . ILE A 1 73 ? 6.238 0.411 -1.966 1 98.88 73 ILE A O 1
ATOM 547 N N . LEU A 1 74 ? 6.992 0.364 -4.078 1 98.81 74 LEU A N 1
ATOM 548 C CA . LEU A 1 74 ? 8.375 0.128 -3.67 1 98.81 74 LEU A CA 1
ATOM 549 C C . LEU A 1 74 ? 8.898 1.285 -2.826 1 98.81 74 LEU A C 1
ATOM 551 O O . LEU A 1 74 ? 9.547 1.067 -1.8 1 98.81 74 LEU A O 1
ATOM 555 N N . THR A 1 75 ? 8.586 2.5 -3.232 1 98.44 75 THR A N 1
ATOM 556 C CA . THR A 1 75 ? 9.078 3.68 -2.533 1 98.44 75 THR A CA 1
ATOM 557 C C . THR A 1 75 ? 8.336 3.873 -1.211 1 98.44 75 THR A C 1
ATOM 559 O O . THR A 1 75 ? 8.953 4.18 -0.188 1 98.44 75 THR A O 1
ATOM 562 N N . SER A 1 76 ? 7.043 3.627 -1.165 1 98.5 76 SER A N 1
ATOM 563 C CA . SER A 1 76 ? 6.25 3.877 0.033 1 98.5 76 SER A CA 1
ATOM 564 C C . SER A 1 76 ? 6.621 2.912 1.153 1 98.5 76 SER A C 1
ATOM 566 O O . SER A 1 76 ? 6.496 3.244 2.334 1 98.5 76 SER A O 1
ATOM 568 N N . HIS A 1 77 ? 7.207 1.744 0.771 1 98.44 77 HIS A N 1
ATOM 569 C CA . HIS A 1 77 ? 7.469 0.745 1.801 1 98.44 77 HIS A CA 1
ATOM 570 C C . HIS A 1 77 ? 8.969 0.494 1.955 1 98.44 77 HIS A C 1
ATOM 572 O O . HIS A 1 77 ? 9.375 -0.407 2.689 1 98.44 77 HIS A O 1
ATOM 578 N N . ALA A 1 78 ? 9.75 1.365 1.253 1 97.88 78 ALA A N 1
ATOM 579 C CA . ALA A 1 78 ? 11.203 1.252 1.39 1 97.88 78 ALA A CA 1
ATOM 580 C C . ALA A 1 78 ? 11.641 1.559 2.818 1 97.88 78 ALA A C 1
ATOM 582 O O . ALA A 1 78 ? 11.023 2.375 3.504 1 97.88 78 ALA A O 1
ATOM 583 N N . PRO A 1 79 ? 12.781 0.908 3.256 1 97.88 79 PRO A N 1
ATOM 584 C CA . PRO A 1 79 ? 13.57 -0.116 2.568 1 97.88 79 PRO A CA 1
ATOM 585 C C . PRO A 1 79 ? 12.938 -1.502 2.648 1 97.88 79 PRO A C 1
ATOM 587 O O . PRO A 1 79 ? 12.242 -1.812 3.617 1 97.88 79 PRO A O 1
ATOM 590 N N . LEU A 1 80 ? 13.109 -2.273 1.634 1 98.69 80 LEU A N 1
ATOM 591 C CA . LEU A 1 80 ? 12.633 -3.65 1.546 1 98.69 80 LEU A CA 1
ATOM 592 C C . LEU A 1 80 ? 13.797 -4.625 1.431 1 98.69 80 LEU A C 1
ATOM 594 O O . LEU A 1 80 ? 14.781 -4.348 0.738 1 98.69 80 LEU A O 1
ATOM 598 N N . ASP A 1 81 ? 13.688 -5.738 2.1 1 98.81 81 ASP A N 1
ATOM 599 C CA . ASP A 1 81 ? 14.703 -6.781 1.994 1 98.81 81 ASP A CA 1
ATOM 600 C C . ASP A 1 81 ? 14.297 -7.84 0.969 1 98.81 81 ASP A C 1
ATOM 602 O O . ASP A 1 81 ? 15.156 -8.477 0.354 1 98.81 81 ASP A O 1
ATOM 606 N N . LEU A 1 82 ? 12.984 -8.039 0.797 1 98.94 82 LEU A N 1
ATOM 607 C CA . LEU A 1 82 ? 12.445 -9.062 -0.089 1 98.94 82 LEU A CA 1
ATOM 608 C C . LEU A 1 82 ? 11.102 -8.633 -0.66 1 98.94 82 LEU A C 1
ATOM 610 O O . LEU A 1 82 ? 10.258 -8.094 0.062 1 98.94 82 LEU A O 1
ATOM 614 N N . VAL A 1 83 ? 10.93 -8.797 -1.937 1 98.94 83 VAL A N 1
ATOM 615 C CA . VAL A 1 83 ? 9.625 -8.703 -2.58 1 98.94 83 VAL A CA 1
ATOM 616 C C . VAL A 1 83 ? 9.188 -10.078 -3.078 1 98.94 83 VAL A C 1
ATOM 618 O O . VAL A 1 83 ? 9.938 -10.758 -3.779 1 98.94 83 VAL A O 1
ATOM 621 N N . ILE A 1 84 ? 8.023 -10.477 -2.682 1 99 84 ILE A N 1
ATOM 622 C CA . ILE A 1 84 ? 7.422 -11.719 -3.158 1 99 84 ILE A CA 1
ATOM 623 C C . ILE A 1 84 ? 6.297 -11.398 -4.141 1 99 84 ILE A C 1
ATOM 625 O O . ILE A 1 84 ? 5.316 -10.742 -3.781 1 99 84 ILE A O 1
ATOM 629 N N . PHE A 1 85 ? 6.469 -11.875 -5.367 1 98.94 85 PHE A N 1
ATOM 630 C CA . PHE A 1 85 ? 5.418 -11.75 -6.371 1 98.94 85 PHE A CA 1
ATOM 631 C C . PHE A 1 85 ? 4.609 -13.031 -6.473 1 98.94 85 PHE A C 1
ATOM 633 O O . PHE A 1 85 ? 5.168 -14.109 -6.699 1 98.94 85 PHE A O 1
ATOM 640 N N . MET A 1 86 ? 3.379 -12.992 -6.289 1 98.94 86 MET A N 1
ATOM 641 C CA . MET A 1 86 ? 2.463 -14.047 -6.719 1 98.94 86 MET A CA 1
ATOM 642 C C . MET A 1 86 ? 1.362 -13.477 -7.609 1 98.94 86 MET A C 1
ATOM 644 O O . MET A 1 86 ? 0.343 -12.992 -7.113 1 98.94 86 MET A O 1
ATOM 648 N N . LEU A 1 87 ? 1.601 -13.531 -8.906 1 98.88 87 LEU A N 1
ATOM 649 C CA . LEU A 1 87 ? 0.737 -13 -9.953 1 98.88 87 LEU A CA 1
ATOM 650 C C . LEU A 1 87 ? 0.7 -13.938 -11.156 1 98.88 87 LEU A C 1
ATOM 652 O O . LEU A 1 87 ? 1.48 -14.891 -11.227 1 98.88 87 LEU A O 1
ATOM 656 N N . GLY A 1 88 ? -0.216 -13.734 -12.023 1 98.69 88 GLY A N 1
ATOM 657 C CA . GLY A 1 88 ? -0.287 -14.477 -13.273 1 98.69 88 GLY A CA 1
ATOM 658 C C . GLY A 1 88 ? -1.608 -15.195 -13.469 1 98.69 88 GLY A C 1
ATOM 659 O O . GLY A 1 88 ? -2 -15.492 -14.594 1 98.69 88 GLY A O 1
ATOM 660 N N . ALA A 1 89 ? -2.324 -15.492 -12.352 1 98.44 89 ALA A N 1
ATOM 661 C CA . ALA A 1 89 ? -3.615 -16.172 -12.469 1 98.44 89 ALA A CA 1
ATOM 662 C C . ALA A 1 89 ? -4.59 -15.344 -13.305 1 98.44 89 ALA A C 1
ATOM 664 O O . ALA A 1 89 ? -5.234 -15.867 -14.219 1 98.44 89 ALA A O 1
ATOM 665 N N . ASN A 1 90 ? -4.688 -14.055 -13.07 1 98.5 90 ASN A N 1
ATOM 666 C CA . ASN A 1 90 ? -5.637 -13.203 -13.781 1 98.5 90 ASN A CA 1
ATOM 667 C C . ASN A 1 90 ? -5.203 -12.961 -15.227 1 98.5 90 ASN A C 1
ATOM 669 O O . ASN A 1 90 ? -6.016 -12.562 -16.062 1 98.5 90 ASN A O 1
ATOM 673 N N . ASP A 1 91 ? -3.932 -13.18 -15.5 1 98.62 91 ASP A N 1
ATOM 674 C CA . ASP A 1 91 ? -3.428 -13.078 -16.875 1 98.62 91 ASP A CA 1
ATOM 675 C C . ASP A 1 91 ? -3.992 -14.195 -17.75 1 98.62 91 ASP A C 1
ATOM 677 O O . ASP A 1 91 ? -3.898 -14.141 -18.969 1 98.62 91 ASP A O 1
ATOM 681 N N . MET A 1 92 ? -4.57 -15.219 -17.109 1 98.19 92 MET A N 1
ATOM 682 C CA . MET A 1 92 ? -5.105 -16.359 -17.828 1 98.19 92 MET A CA 1
ATOM 683 C C . MET A 1 92 ? -6.523 -16.094 -18.328 1 98.19 92 MET A C 1
ATOM 685 O O . MET A 1 92 ? -7.082 -16.875 -19.094 1 98.19 92 MET A O 1
ATOM 689 N N . LYS A 1 93 ? -7.074 -14.953 -17.875 1 97.81 93 LYS A N 1
ATOM 690 C CA . LYS A 1 93 ? -8.359 -14.562 -18.453 1 97.81 93 LYS A CA 1
ATOM 691 C C . LYS A 1 93 ? -8.234 -14.289 -19.953 1 97.81 93 LYS A C 1
ATOM 693 O O . LYS A 1 93 ? -7.312 -13.594 -20.391 1 97.81 93 LYS A O 1
ATOM 698 N N . PRO A 1 94 ? -9.203 -14.758 -20.734 1 96.06 94 PRO A N 1
ATOM 699 C CA . PRO A 1 94 ? -9.078 -14.609 -22.188 1 96.06 94 PRO A CA 1
ATOM 700 C C . PRO A 1 94 ? -9.023 -13.148 -22.625 1 96.06 94 PRO A C 1
ATOM 702 O O . PRO A 1 94 ? -8.352 -12.828 -23.609 1 96.06 94 PRO A O 1
ATOM 705 N N . TRP A 1 95 ? -9.688 -12.219 -21.969 1 96.38 95 TRP A N 1
ATOM 706 C CA . TRP A 1 95 ? -9.703 -10.836 -22.406 1 96.38 95 TRP A CA 1
ATOM 707 C C . TRP A 1 95 ? -8.438 -10.109 -21.969 1 96.38 95 TRP A C 1
ATOM 709 O O . TRP A 1 95 ? -8.18 -8.977 -22.391 1 96.38 95 TRP A O 1
ATOM 719 N N . ILE A 1 96 ? -7.664 -10.586 -21.078 1 97.31 96 ILE A N 1
ATOM 720 C CA . ILE A 1 96 ? -6.32 -10.062 -20.828 1 97.31 96 ILE A CA 1
ATOM 721 C C . ILE A 1 96 ? -5.359 -10.594 -21.891 1 97.31 96 ILE A C 1
ATOM 723 O O . ILE A 1 96 ? -4.863 -9.828 -22.719 1 97.31 96 ILE A O 1
ATOM 727 N N . HIS A 1 97 ? -5.098 -11.938 -21.953 1 95.38 97 HIS A N 1
ATOM 728 C CA . HIS A 1 97 ? -4.414 -12.586 -23.062 1 95.38 97 HIS A CA 1
ATOM 729 C C . HIS A 1 97 ? -4.434 -14.102 -22.922 1 95.38 97 HIS A C 1
ATOM 731 O O . HIS A 1 97 ? -4.301 -14.828 -23.906 1 95.38 97 HIS A O 1
ATOM 737 N N . GLY A 1 98 ? -4.535 -14.648 -21.75 1 96.19 98 GLY A N 1
ATOM 738 C CA . GLY A 1 98 ? -4.652 -16.078 -21.516 1 96.19 98 GLY A CA 1
ATOM 739 C C . GLY A 1 98 ? -3.398 -16.844 -21.891 1 96.19 98 GLY A C 1
ATOM 740 O O . GLY A 1 98 ? -3.465 -18.031 -22.203 1 96.19 98 GLY A O 1
ATOM 741 N N . ASN A 1 99 ? -2.281 -16.234 -21.875 1 97.56 99 ASN A N 1
ATOM 742 C CA . ASN A 1 99 ? -1.036 -16.797 -22.391 1 97.56 99 ASN A CA 1
ATOM 743 C C . ASN A 1 99 ? 0.051 -16.828 -21.328 1 97.56 99 ASN A C 1
ATOM 745 O O . ASN A 1 99 ? 0.502 -15.766 -20.859 1 97.56 99 ASN A O 1
ATOM 749 N N . PRO A 1 100 ? 0.53 -18.016 -20.922 1 98.19 100 PRO A N 1
ATOM 750 C CA . PRO A 1 100 ? 1.524 -18.125 -19.859 1 98.19 100 PRO A CA 1
ATOM 751 C C . PRO A 1 100 ? 2.844 -17.438 -20.203 1 98.19 100 PRO A C 1
ATOM 753 O O . PRO A 1 100 ? 3.541 -16.953 -19.312 1 98.19 100 PRO A O 1
ATOM 756 N N . VAL A 1 101 ? 3.219 -17.375 -21.484 1 98.56 101 VAL A N 1
ATOM 757 C CA . VAL A 1 101 ? 4.449 -16.703 -21.891 1 98.56 101 VAL A CA 1
ATOM 758 C C . VAL A 1 101 ? 4.316 -15.195 -21.641 1 98.56 101 VAL A C 1
ATOM 760 O O . VAL A 1 101 ? 5.266 -14.547 -21.188 1 98.56 101 VAL A O 1
ATOM 763 N N . ALA A 1 102 ? 3.166 -14.664 -22 1 98.62 102 ALA A N 1
ATOM 764 C CA . ALA A 1 102 ? 2.926 -13.25 -21.734 1 98.62 102 ALA A CA 1
ATOM 765 C C . ALA A 1 102 ? 3.004 -12.961 -20.234 1 98.62 102 ALA A C 1
ATOM 767 O O . ALA A 1 102 ? 3.576 -11.945 -19.828 1 98.62 102 ALA A O 1
ATOM 768 N N . ALA A 1 103 ? 2.418 -13.82 -19.422 1 98.81 103 ALA A N 1
ATOM 769 C CA . ALA A 1 103 ? 2.504 -13.656 -17.984 1 98.81 103 ALA A CA 1
ATOM 770 C C . ALA A 1 103 ? 3.955 -13.68 -17.5 1 98.81 103 ALA A C 1
ATOM 772 O O . ALA A 1 103 ? 4.352 -12.883 -16.656 1 98.81 103 ALA A O 1
ATOM 773 N N . LYS A 1 104 ? 4.703 -14.594 -18.031 1 98.88 104 LYS A N 1
ATOM 774 C CA . LYS A 1 104 ? 6.133 -14.656 -17.734 1 98.88 104 LYS A CA 1
ATOM 775 C C . LYS A 1 104 ? 6.82 -13.328 -18.062 1 98.88 104 LYS A C 1
ATOM 777 O O . LYS A 1 104 ? 7.629 -12.828 -17.281 1 98.88 104 LYS A O 1
ATOM 782 N N . GLN A 1 105 ? 6.516 -12.773 -19.234 1 98.88 105 GLN A N 1
ATOM 783 C CA . GLN A 1 105 ? 7.078 -11.484 -19.609 1 98.88 105 GLN A CA 1
ATOM 784 C C . GLN A 1 105 ? 6.652 -10.383 -18.641 1 98.88 105 GLN A C 1
ATOM 786 O O . GLN A 1 105 ? 7.418 -9.461 -18.375 1 98.88 105 GLN A O 1
ATOM 791 N N . GLY A 1 106 ? 5.426 -10.5 -18.234 1 98.94 106 GLY A N 1
ATOM 792 C CA . GLY A 1 106 ? 4.98 -9.578 -17.203 1 98.94 106 GLY A CA 1
ATOM 793 C C . GLY A 1 106 ? 5.793 -9.672 -15.93 1 98.94 106 GLY A C 1
ATOM 794 O O . GLY A 1 106 ? 6.18 -8.656 -15.359 1 98.94 106 GLY A O 1
ATOM 795 N N . ILE A 1 107 ? 6.047 -10.883 -15.453 1 98.94 107 ILE A N 1
ATOM 796 C CA . ILE A 1 107 ? 6.871 -11.07 -14.266 1 98.94 107 ILE A CA 1
ATOM 797 C C . ILE A 1 107 ? 8.273 -10.523 -14.516 1 98.94 107 ILE A C 1
ATOM 799 O O . ILE A 1 107 ? 8.859 -9.883 -13.641 1 98.94 107 ILE A O 1
ATOM 803 N N . GLN A 1 108 ? 8.828 -10.766 -15.695 1 98.94 108 GLN A N 1
ATOM 804 C CA . GLN A 1 108 ? 10.117 -10.172 -16.047 1 98.94 108 GLN A CA 1
ATOM 805 C C . GLN A 1 108 ? 10.078 -8.656 -15.914 1 98.94 108 GLN A C 1
ATOM 807 O O . GLN A 1 108 ? 11.016 -8.047 -15.398 1 98.94 108 GLN A O 1
ATOM 812 N N . ARG A 1 109 ? 9.016 -8.055 -16.422 1 98.94 109 ARG A N 1
ATOM 813 C CA . ARG A 1 109 ? 8.844 -6.613 -16.297 1 98.94 109 ARG A CA 1
ATOM 814 C C . ARG A 1 109 ? 8.867 -6.176 -14.836 1 98.94 109 ARG A C 1
ATOM 816 O O . ARG A 1 109 ? 9.477 -5.164 -14.492 1 98.94 109 ARG A O 1
ATOM 823 N N . LEU A 1 110 ? 8.219 -6.914 -13.953 1 98.94 110 LEU A N 1
ATOM 824 C CA . LEU A 1 110 ? 8.203 -6.59 -12.531 1 98.94 110 LEU A CA 1
ATOM 825 C C . LEU A 1 110 ? 9.609 -6.699 -11.938 1 98.94 110 LEU A C 1
ATOM 827 O O . LEU A 1 110 ? 10.016 -5.844 -11.148 1 98.94 110 LEU A O 1
ATOM 831 N N . ILE A 1 111 ? 10.352 -7.758 -12.305 1 98.94 111 ILE A N 1
ATOM 832 C CA . ILE A 1 111 ? 11.742 -7.91 -11.883 1 98.94 111 ILE A CA 1
ATOM 833 C C . ILE A 1 111 ? 12.547 -6.68 -12.289 1 98.94 111 ILE A C 1
ATOM 835 O O . ILE A 1 111 ? 13.273 -6.109 -11.477 1 98.94 111 ILE A O 1
ATOM 839 N N . ASP A 1 112 ? 12.398 -6.262 -13.555 1 98.94 112 ASP A N 1
ATOM 840 C CA . ASP A 1 112 ? 13.148 -5.121 -14.078 1 98.94 112 ASP A CA 1
ATOM 841 C C . ASP A 1 112 ? 12.812 -3.846 -13.312 1 98.94 112 ASP A C 1
ATOM 843 O O . ASP A 1 112 ? 13.695 -3.031 -13.039 1 98.94 112 ASP A O 1
ATOM 847 N N . ILE A 1 113 ? 11.586 -3.686 -12.945 1 98.88 113 ILE A N 1
ATOM 848 C CA . ILE A 1 113 ? 11.164 -2.516 -12.18 1 98.88 113 ILE A CA 1
ATOM 849 C C . ILE A 1 113 ? 11.828 -2.521 -10.805 1 98.88 113 ILE A C 1
ATOM 851 O O . ILE A 1 113 ? 12.375 -1.504 -10.367 1 98.88 113 ILE A O 1
ATOM 855 N N . VAL A 1 114 ? 11.828 -3.668 -10.102 1 98.88 114 VAL A N 1
ATOM 856 C CA . VAL A 1 114 ? 12.414 -3.764 -8.773 1 98.88 114 VAL A CA 1
ATOM 857 C C . VAL A 1 114 ? 13.906 -3.457 -8.844 1 98.88 114 VAL A C 1
ATOM 859 O O . VAL A 1 114 ? 14.422 -2.682 -8.031 1 98.88 114 VAL A O 1
ATOM 862 N N . ARG A 1 115 ? 14.57 -3.969 -9.773 1 98.75 115 ARG A N 1
ATOM 863 C CA . ARG A 1 115 ? 16.031 -3.861 -9.852 1 98.75 115 ARG A CA 1
ATOM 864 C C . ARG A 1 115 ? 16.453 -2.486 -10.359 1 98.75 115 ARG A C 1
ATOM 866 O O . ARG A 1 115 ? 17.516 -1.984 -9.984 1 98.75 115 ARG A O 1
ATOM 873 N N . GLY A 1 116 ? 15.648 -1.871 -11.172 1 98.25 116 GLY A N 1
ATOM 874 C CA . GLY A 1 116 ? 16 -0.596 -11.773 1 98.25 116 GLY A CA 1
ATOM 875 C C . GLY A 1 116 ? 15.43 0.595 -11.031 1 98.25 116 GLY A C 1
ATOM 876 O O . GLY A 1 116 ? 15.602 1.74 -11.453 1 98.25 116 GLY A O 1
ATOM 877 N N . HIS A 1 117 ? 14.719 0.345 -9.961 1 97.88 117 HIS A N 1
ATOM 878 C CA . HIS A 1 117 ? 14.031 1.396 -9.227 1 97.88 117 HIS A CA 1
ATOM 879 C C . HIS A 1 117 ? 15.023 2.307 -8.508 1 97.88 117 HIS A C 1
ATOM 881 O O . HIS A 1 117 ? 16.062 1.845 -8.016 1 97.88 117 HIS A O 1
ATOM 887 N N . ASP A 1 118 ? 14.719 3.6 -8.43 1 96.38 118 ASP A N 1
ATOM 888 C CA . ASP A 1 118 ? 15.531 4.574 -7.715 1 96.38 118 ASP A CA 1
ATOM 889 C C . ASP A 1 118 ? 15.172 4.609 -6.23 1 96.38 118 ASP A C 1
ATOM 891 O O . ASP A 1 118 ? 14.594 5.582 -5.75 1 96.38 118 ASP A O 1
ATOM 895 N N . TYR A 1 119 ? 15.641 3.635 -5.5 1 96.25 119 TYR A N 1
ATOM 896 C CA . TYR A 1 119 ? 15.352 3.523 -4.074 1 96.25 119 TYR A CA 1
ATOM 897 C C . TYR A 1 119 ? 15.922 4.715 -3.309 1 96.25 119 TYR A C 1
ATOM 899 O O . TYR A 1 119 ? 17.016 5.191 -3.613 1 96.25 119 TYR A O 1
ATOM 907 N N . PRO A 1 120 ? 15.156 5.102 -2.285 1 93.94 120 PRO A N 1
ATOM 908 C CA . PRO A 1 120 ? 15.664 6.203 -1.465 1 93.94 120 PRO A CA 1
ATOM 909 C C . PRO A 1 120 ? 16.969 5.855 -0.753 1 93.94 120 PRO A C 1
ATOM 911 O O . PRO A 1 120 ? 17.219 4.688 -0.458 1 93.94 120 PRO A O 1
ATOM 914 N N . PHE A 1 121 ? 17.828 6.867 -0.484 1 94.94 121 PHE A N 1
ATOM 915 C CA . PHE A 1 121 ? 19.016 6.824 0.354 1 94.94 121 PHE A CA 1
ATOM 916 C C . PHE A 1 121 ? 20 5.789 -0.164 1 94.94 121 PHE A C 1
ATOM 918 O O . PHE A 1 121 ? 20.734 5.18 0.616 1 94.94 121 PHE A O 1
ATOM 925 N N . ASP A 1 122 ? 19.922 5.43 -1.407 1 92.44 122 ASP A N 1
ATOM 926 C CA . ASP A 1 122 ? 20.812 4.477 -2.072 1 92.44 122 ASP A CA 1
ATOM 927 C C . ASP A 1 122 ? 20.703 3.094 -1.429 1 92.44 122 ASP A C 1
ATOM 929 O O . ASP A 1 122 ? 21.703 2.381 -1.315 1 92.44 122 ASP A O 1
ATOM 933 N N . TRP A 1 123 ? 19.562 2.859 -0.869 1 96.69 123 TRP A N 1
ATOM 934 C CA . TRP A 1 123 ? 19.312 1.52 -0.345 1 96.69 123 TRP A CA 1
ATOM 935 C C . TRP A 1 123 ? 19.328 0.487 -1.468 1 96.69 123 TRP A C 1
ATOM 937 O O . TRP A 1 123 ? 18.938 0.789 -2.598 1 96.69 123 TRP A O 1
ATOM 947 N N . PRO A 1 124 ? 19.812 -0.691 -1.177 1 97.31 124 PRO A N 1
ATOM 948 C CA . PRO A 1 124 ? 19.859 -1.712 -2.227 1 97.31 124 PRO A CA 1
ATOM 949 C C . PRO A 1 124 ? 18.484 -2.219 -2.617 1 97.31 124 PRO A C 1
ATOM 951 O O . PRO A 1 124 ? 17.547 -2.156 -1.814 1 97.31 124 PRO A O 1
ATOM 954 N N . ALA A 1 125 ? 18.391 -2.666 -3.855 1 98.5 125 ALA A N 1
ATOM 955 C CA . ALA A 1 125 ? 17.188 -3.373 -4.289 1 98.5 125 ALA A CA 1
ATOM 956 C C . ALA A 1 125 ? 16.953 -4.621 -3.441 1 98.5 125 ALA A C 1
ATOM 958 O O . ALA A 1 125 ? 17.906 -5.301 -3.047 1 98.5 125 ALA A O 1
ATOM 959 N N . PRO A 1 126 ? 15.758 -4.934 -3.141 1 98.81 126 PRO A N 1
ATOM 960 C CA . PRO A 1 126 ? 15.453 -6.156 -2.391 1 98.81 126 PRO A CA 1
ATOM 961 C C . PRO A 1 126 ? 15.688 -7.422 -3.209 1 98.81 126 PRO A C 1
ATOM 963 O O . PRO A 1 126 ? 15.742 -7.367 -4.441 1 98.81 126 PRO A O 1
ATOM 966 N N . GLN A 1 127 ? 15.82 -8.523 -2.502 1 98.88 127 GLN A N 1
ATOM 967 C CA . GLN A 1 127 ? 15.719 -9.82 -3.164 1 98.88 127 GLN A CA 1
ATOM 968 C C . GLN A 1 127 ? 14.312 -10.055 -3.705 1 98.88 127 GLN A C 1
ATOM 970 O O . GLN A 1 127 ? 13.359 -9.383 -3.287 1 98.88 127 GLN A O 1
ATOM 975 N N . ILE A 1 128 ? 14.242 -10.945 -4.711 1 98.94 128 ILE A N 1
ATOM 976 C CA . ILE A 1 128 ? 12.953 -11.211 -5.34 1 98.94 128 ILE A CA 1
ATOM 977 C C . ILE A 1 128 ? 12.633 -12.695 -5.266 1 98.94 128 ILE A C 1
ATOM 979 O O . ILE A 1 128 ? 13.484 -13.539 -5.57 1 98.94 128 ILE A O 1
ATOM 983 N N . LEU A 1 129 ? 11.492 -13.023 -4.777 1 99 129 LEU A N 1
ATOM 984 C CA . LEU A 1 129 ? 10.93 -14.367 -4.832 1 99 129 LEU A CA 1
ATOM 985 C C . LEU A 1 129 ? 9.695 -14.398 -5.727 1 99 129 LEU A C 1
ATOM 987 O O . LEU A 1 129 ? 8.727 -13.672 -5.492 1 99 129 LEU A O 1
ATOM 991 N N . ILE A 1 130 ? 9.734 -15.227 -6.781 1 98.94 130 ILE A N 1
ATOM 992 C CA . ILE A 1 130 ? 8.602 -15.43 -7.672 1 98.94 130 ILE A CA 1
ATOM 993 C C . ILE A 1 130 ? 7.812 -16.656 -7.227 1 98.94 130 ILE A C 1
ATOM 995 O O . ILE A 1 130 ? 8.367 -17.766 -7.125 1 98.94 130 ILE A O 1
ATOM 999 N N . VAL A 1 131 ? 6.57 -16.5 -6.941 1 99 131 VAL A N 1
ATOM 1000 C CA . VAL A 1 131 ? 5.676 -17.609 -6.602 1 99 131 VAL A CA 1
ATOM 1001 C C . VAL A 1 131 ? 4.684 -17.844 -7.738 1 99 131 VAL A C 1
ATOM 1003 O O . VAL A 1 131 ? 3.887 -16.953 -8.062 1 99 131 VAL A O 1
ATOM 1006 N N . ALA A 1 132 ? 4.758 -19 -8.375 1 98.94 132 ALA A N 1
ATOM 1007 C CA . ALA A 1 132 ? 3.721 -19.375 -9.328 1 98.94 132 ALA A CA 1
ATOM 1008 C C . ALA A 1 132 ? 2.408 -19.688 -8.625 1 98.94 132 ALA A C 1
ATOM 1010 O O . ALA A 1 132 ? 2.385 -20.484 -7.68 1 98.94 132 ALA A O 1
ATOM 1011 N N . PRO A 1 133 ? 1.345 -19.016 -9.031 1 98.88 133 PRO A N 1
ATOM 1012 C CA . PRO A 1 133 ? 0.068 -19.359 -8.398 1 98.88 133 PRO A CA 1
ATOM 1013 C C . PRO A 1 133 ? -0.366 -20.797 -8.68 1 98.88 133 PRO A C 1
ATOM 1015 O O . PRO A 1 133 ? 0.072 -21.391 -9.664 1 98.88 133 PRO A O 1
ATOM 1018 N N . PRO A 1 134 ? -1.179 -21.375 -7.75 1 98.62 134 PRO A N 1
ATOM 1019 C CA . PRO A 1 134 ? -1.749 -22.688 -8.094 1 98.62 134 PRO A CA 1
ATOM 1020 C C . PRO A 1 134 ? -2.555 -22.656 -9.391 1 98.62 134 PRO A C 1
ATOM 1022 O O . PRO A 1 134 ? -3.133 -21.625 -9.742 1 98.62 134 PRO A O 1
ATOM 1025 N N . ALA A 1 135 ? -2.619 -23.766 -10.086 1 98 135 ALA A N 1
ATOM 1026 C CA . ALA A 1 135 ? -3.375 -23.844 -11.336 1 98 135 ALA A CA 1
ATOM 1027 C C . ALA A 1 135 ? -4.863 -23.625 -11.094 1 98 135 ALA A C 1
ATOM 1029 O O . ALA A 1 135 ? -5.414 -24.109 -10.094 1 98 135 ALA A O 1
ATOM 1030 N N . VAL A 1 136 ? -5.445 -22.875 -12 1 97 136 VAL A N 1
ATOM 1031 C CA . VAL A 1 136 ? -6.902 -22.781 -12.023 1 97 136 VAL A CA 1
ATOM 1032 C C . VAL A 1 136 ? -7.512 -24.156 -12.242 1 97 136 VAL A C 1
ATOM 1034 O O . VAL A 1 136 ? -7.02 -24.938 -13.055 1 97 136 VAL A O 1
ATOM 1037 N N . THR A 1 137 ? -8.562 -24.438 -11.508 1 95.44 137 THR A N 1
ATOM 1038 C CA . THR A 1 137 ? -9.195 -25.734 -11.648 1 95.44 137 THR A CA 1
ATOM 1039 C C . THR A 1 137 ? -10.602 -25.594 -12.219 1 95.44 137 THR A C 1
ATOM 1041 O O . THR A 1 137 ? -11.18 -24.5 -12.195 1 95.44 137 THR A O 1
ATOM 1044 N N . ARG A 1 138 ? -11.133 -26.688 -12.758 1 92.56 138 ARG A N 1
ATOM 1045 C CA . ARG A 1 138 ? -12.5 -26.688 -13.258 1 92.56 138 ARG A CA 1
ATOM 1046 C C . ARG A 1 138 ? -13.492 -26.438 -12.125 1 92.56 138 ARG A C 1
ATOM 1048 O O . ARG A 1 138 ? -13.281 -26.875 -10.992 1 92.56 138 ARG A O 1
ATOM 1055 N N . THR A 1 139 ? -14.461 -25.703 -12.445 1 94.88 139 THR A N 1
ATOM 1056 C CA . THR A 1 139 ? -15.5 -25.375 -11.484 1 94.88 139 THR A CA 1
ATOM 1057 C C . THR A 1 139 ? -16.875 -25.375 -12.141 1 94.88 139 THR A C 1
ATOM 1059 O O . THR A 1 139 ? -16.984 -25.219 -13.359 1 94.88 139 THR A O 1
ATOM 1062 N N . ASP A 1 140 ? -17.906 -25.641 -11.297 1 94.19 140 ASP A N 1
ATOM 1063 C CA . ASP A 1 140 ? -19.281 -25.594 -11.797 1 94.19 140 ASP A CA 1
ATOM 1064 C C . ASP A 1 140 ? -19.828 -24.172 -11.711 1 94.19 140 ASP A C 1
ATOM 1066 O O . ASP A 1 140 ? -20.922 -23.891 -12.211 1 94.19 140 ASP A O 1
ATOM 1070 N N . ASN A 1 141 ? -19.078 -23.328 -11.086 1 94.62 141 ASN A N 1
ATOM 1071 C CA . ASN A 1 141 ? -19.469 -21.922 -11.07 1 94.62 141 ASN A CA 1
ATOM 1072 C C . ASN A 1 141 ? -19.453 -21.312 -12.469 1 94.62 141 ASN A C 1
ATOM 1074 O O . ASN A 1 141 ? -18.375 -21.156 -13.062 1 94.62 141 ASN A O 1
ATOM 1078 N N . ALA A 1 142 ? -20.594 -20.953 -12.977 1 95.19 142 ALA A N 1
ATOM 1079 C CA . ALA A 1 142 ? -20.75 -20.562 -14.383 1 95.19 142 ALA A CA 1
ATOM 1080 C C . ALA A 1 142 ? -19.922 -19.328 -14.695 1 95.19 142 ALA A C 1
ATOM 1082 O O . ALA A 1 142 ? -19.281 -19.234 -15.75 1 95.19 142 ALA A O 1
ATOM 1083 N N . GLU A 1 143 ? -19.984 -18.406 -13.82 1 94.5 143 GLU A N 1
ATOM 1084 C CA . GLU A 1 143 ? -19.281 -17.141 -14.055 1 94.5 143 GLU A CA 1
ATOM 1085 C C . GLU A 1 143 ? -17.766 -17.359 -14.094 1 94.5 143 GLU A C 1
ATOM 1087 O O . GLU A 1 143 ? -17.094 -16.922 -15.031 1 94.5 143 GLU A O 1
ATOM 1092 N N . PHE A 1 144 ? -17.234 -18 -13.125 1 95.62 144 PHE A N 1
ATOM 1093 C CA . PHE A 1 144 ? -15.797 -18.203 -13.055 1 95.62 144 PHE A CA 1
ATOM 1094 C C . PHE A 1 144 ? -15.328 -19.156 -14.156 1 95.62 144 PHE A C 1
ATOM 1096 O O . PHE A 1 144 ? -14.227 -19.016 -14.68 1 95.62 144 PHE A O 1
ATOM 1103 N N . LYS A 1 145 ? -16.141 -20.109 -14.453 1 95.19 145 LYS A N 1
ATOM 1104 C CA . LYS A 1 145 ? -15.836 -21 -15.562 1 95.19 145 LYS A CA 1
ATOM 1105 C C . LYS A 1 145 ? -15.617 -20.219 -16.859 1 95.19 145 LYS A C 1
ATOM 1107 O O . LYS A 1 145 ? -14.672 -20.484 -17.594 1 95.19 145 LYS A O 1
ATOM 1112 N N . GLU A 1 146 ? -16.531 -19.281 -17.094 1 95.81 146 GLU A N 1
ATOM 1113 C CA . GLU A 1 146 ? -16.422 -18.469 -18.297 1 95.81 146 GLU A CA 1
ATOM 1114 C C . GLU A 1 146 ? -15.289 -17.469 -18.188 1 95.81 146 GLU A C 1
ATOM 1116 O O . GLU A 1 146 ? -14.547 -17.25 -19.141 1 95.81 146 GLU A O 1
ATOM 1121 N N . MET A 1 147 ? -15.094 -16.828 -17.031 1 95.62 147 MET A N 1
ATOM 1122 C CA . MET A 1 147 ? -14.07 -15.82 -16.781 1 95.62 147 MET A CA 1
ATOM 1123 C C . MET A 1 147 ? -12.68 -16.375 -17.047 1 95.62 147 MET A C 1
ATOM 1125 O O . MET A 1 147 ? -11.805 -15.664 -17.547 1 95.62 147 MET A O 1
ATOM 1129 N N . PHE A 1 148 ? -12.523 -17.656 -16.766 1 96.94 148 PHE A N 1
ATOM 1130 C CA . PHE A 1 148 ? -11.211 -18.266 -16.922 1 96.94 148 PHE A CA 1
ATOM 1131 C C . PHE A 1 148 ? -11.258 -19.391 -17.953 1 96.94 148 PHE A C 1
ATOM 1133 O O . PHE A 1 148 ? -10.562 -20.391 -17.828 1 96.94 148 PHE A O 1
ATOM 1140 N N . ALA A 1 149 ? -12.094 -19.219 -18.922 1 94.69 149 ALA A N 1
ATOM 1141 C CA . ALA A 1 149 ? -12.172 -20.219 -20 1 94.69 149 ALA A CA 1
ATOM 1142 C C . ALA A 1 149 ? -10.805 -20.453 -20.625 1 94.69 149 ALA A C 1
ATOM 1144 O O . ALA A 1 149 ? -10.148 -19.516 -21.078 1 94.69 149 ALA A O 1
ATOM 1145 N N . GLY A 1 150 ? -10.32 -21.703 -20.625 1 91.69 150 GLY A N 1
ATOM 1146 C CA . GLY A 1 150 ? -9.008 -22.062 -21.141 1 91.69 150 GLY A CA 1
ATOM 1147 C C . GLY A 1 150 ? -7.898 -21.844 -20.125 1 91.69 150 GLY A C 1
ATOM 1148 O O . GLY A 1 150 ? -6.758 -22.25 -20.344 1 91.69 150 GLY A O 1
ATOM 1149 N N . GLY A 1 151 ? -8.281 -21.25 -19.031 1 92.06 151 GLY A N 1
ATOM 1150 C CA . GLY A 1 151 ? -7.293 -20.906 -18.016 1 92.06 151 GLY A CA 1
ATOM 1151 C C . GLY A 1 151 ? -6.781 -22.094 -17.25 1 92.06 151 GLY A C 1
ATOM 1152 O O . GLY A 1 151 ? -5.676 -22.062 -16.688 1 92.06 151 GLY A O 1
ATOM 1153 N N . ASP A 1 152 ? -7.598 -23.172 -17.172 1 92.62 152 ASP A N 1
ATOM 1154 C CA . ASP A 1 152 ? -7.188 -24.375 -16.438 1 92.62 152 ASP A CA 1
ATOM 1155 C C . ASP A 1 152 ? -5.934 -24.984 -17.062 1 92.62 152 ASP A C 1
ATOM 1157 O O . ASP A 1 152 ? -4.949 -25.234 -16.359 1 92.62 152 ASP A O 1
ATOM 1161 N N . ASP A 1 153 ? -5.914 -25.141 -18.344 1 94.81 153 ASP A N 1
ATOM 1162 C CA . ASP A 1 153 ? -4.754 -25.703 -19.047 1 94.81 153 ASP A CA 1
ATOM 1163 C C . ASP A 1 153 ? -3.607 -24.688 -19.078 1 94.81 153 ASP A C 1
ATOM 1165 O O . ASP A 1 153 ? -2.455 -25.031 -18.812 1 94.81 153 ASP A O 1
ATOM 1169 N N . ALA A 1 154 ? -3.898 -23.484 -19.375 1 97 154 ALA A N 1
ATOM 1170 C CA . ALA A 1 154 ? -2.871 -22.469 -19.516 1 97 154 ALA A CA 1
ATOM 1171 C C . ALA A 1 154 ? -2.145 -22.219 -18.203 1 97 154 ALA A C 1
ATOM 1173 O O . ALA A 1 154 ? -0.916 -22.109 -18.172 1 97 154 ALA A O 1
ATOM 1174 N N . SER A 1 155 ? -2.877 -22.156 -17.094 1 98 155 SER A N 1
ATOM 1175 C CA . SER A 1 155 ? -2.305 -21.844 -15.797 1 98 155 SER A CA 1
ATOM 1176 C C . SER A 1 155 ? -1.325 -22.922 -15.344 1 98 155 SER A C 1
ATOM 1178 O O . SER A 1 155 ? -0.406 -22.641 -14.57 1 98 155 SER A O 1
ATOM 1180 N N . LYS A 1 156 ? -1.469 -24.125 -15.82 1 98 156 LYS A N 1
ATOM 1181 C CA . LYS A 1 156 ? -0.562 -25.219 -15.477 1 98 156 LYS A CA 1
ATOM 1182 C C . LYS A 1 156 ? 0.84 -24.953 -16.016 1 98 156 LYS A C 1
ATOM 1184 O O . LYS A 1 156 ? 1.811 -25.562 -15.562 1 98 156 LYS A O 1
ATOM 1189 N N . ARG A 1 157 ? 0.925 -24.062 -16.922 1 98.31 157 ARG A N 1
ATOM 1190 C CA . ARG A 1 157 ? 2.199 -23.797 -17.578 1 98.31 157 ARG A CA 1
ATOM 1191 C C . ARG A 1 157 ? 2.91 -22.609 -16.953 1 98.31 157 ARG A C 1
ATOM 1193 O O . ARG A 1 157 ? 4.043 -22.281 -17.312 1 98.31 157 ARG A O 1
ATOM 1200 N N . LEU A 1 158 ? 2.318 -21.984 -16 1 98.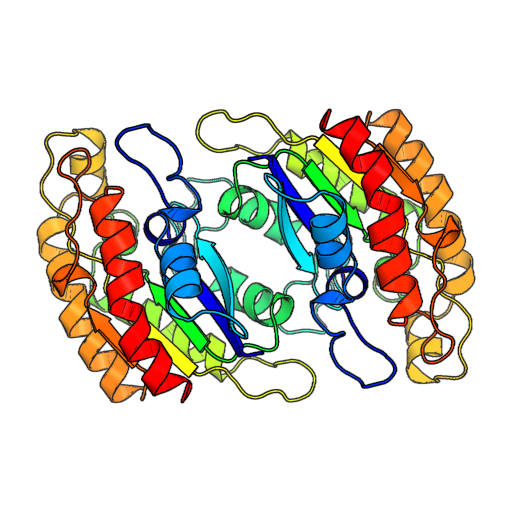69 158 LEU A N 1
ATOM 1201 C CA . LEU A 1 158 ? 2.943 -20.844 -15.336 1 98.69 158 LEU A CA 1
ATOM 1202 C C . LEU A 1 158 ? 4.168 -21.281 -14.539 1 98.69 158 LEU A C 1
ATOM 1204 O O . LEU A 1 158 ? 5.234 -20.672 -14.641 1 98.69 158 LEU A O 1
ATOM 1208 N N . ALA A 1 159 ? 4.059 -22.344 -13.781 1 98.75 159 ALA A N 1
ATOM 1209 C CA . ALA A 1 159 ? 5.121 -22.75 -12.859 1 98.75 159 ALA A CA 1
ATOM 1210 C C . ALA A 1 159 ? 6.418 -23.031 -13.617 1 98.75 159 ALA A C 1
ATOM 1212 O O . ALA A 1 159 ? 7.469 -22.484 -13.281 1 98.75 159 ALA A O 1
ATOM 1213 N N . PRO A 1 160 ? 6.344 -23.844 -14.688 1 98.69 160 PRO A N 1
ATOM 1214 C CA . PRO A 1 160 ? 7.602 -24.062 -15.398 1 98.69 160 PRO A CA 1
ATOM 1215 C C . PRO A 1 160 ? 8.156 -22.797 -16.047 1 98.69 160 PRO A C 1
ATOM 1217 O O . PRO A 1 160 ? 9.375 -22.609 -16.094 1 98.69 160 PRO A O 1
ATOM 1220 N N . GLN A 1 161 ? 7.281 -21.922 -16.578 1 98.69 161 GLN A N 1
ATOM 1221 C CA . GLN A 1 161 ? 7.723 -20.672 -17.156 1 98.69 161 GLN A CA 1
ATOM 1222 C C . GLN A 1 161 ? 8.398 -19.781 -16.109 1 98.69 161 GLN A C 1
ATOM 1224 O O . GLN A 1 161 ? 9.461 -19.203 -16.359 1 98.69 161 GLN A O 1
ATOM 1229 N N . TYR A 1 162 ? 7.793 -19.688 -14.922 1 98.94 162 TYR A N 1
ATOM 1230 C CA . TYR A 1 162 ? 8.312 -18.844 -13.859 1 98.94 162 TYR A CA 1
ATOM 1231 C C . TYR A 1 162 ? 9.602 -19.406 -13.281 1 98.94 162 TYR A C 1
ATOM 1233 O O . TYR A 1 162 ? 10.516 -18.656 -12.93 1 98.94 162 TYR A O 1
ATOM 1241 N N . SER A 1 163 ? 9.641 -20.719 -13.188 1 98.88 163 SER A N 1
ATOM 1242 C CA . SER A 1 163 ? 10.859 -21.375 -12.711 1 98.88 163 SER A CA 1
ATOM 1243 C C . SER A 1 163 ? 12.047 -21.062 -13.617 1 98.88 163 SER A C 1
ATOM 1245 O O . SER A 1 163 ? 13.117 -20.688 -13.141 1 98.88 163 SER A O 1
ATOM 1247 N N . ALA A 1 164 ? 11.844 -21.188 -14.891 1 98.81 164 ALA A N 1
ATOM 1248 C CA . ALA A 1 164 ? 12.891 -20.906 -15.867 1 98.81 164 ALA A CA 1
ATOM 1249 C C . ALA A 1 164 ? 13.32 -19.438 -15.789 1 98.81 164 ALA A C 1
ATOM 1251 O O . ALA A 1 164 ? 14.516 -19.125 -15.812 1 98.81 164 ALA A O 1
ATOM 1252 N N . LEU A 1 165 ? 12.383 -18.594 -15.703 1 98.88 165 LEU A N 1
ATOM 1253 C CA . LEU A 1 165 ? 12.672 -17.172 -15.594 1 98.88 165 LEU A CA 1
ATOM 1254 C C . LEU A 1 165 ? 13.477 -16.875 -14.336 1 98.88 165 LEU A C 1
ATOM 1256 O O . LEU A 1 165 ? 14.422 -16.094 -14.375 1 98.88 165 LEU A O 1
ATOM 1260 N N . ALA A 1 166 ? 13.047 -17.453 -13.203 1 98.88 166 ALA A N 1
ATOM 1261 C CA . ALA A 1 166 ? 13.727 -17.234 -11.93 1 98.88 166 ALA A CA 1
ATOM 1262 C C . ALA A 1 166 ? 15.195 -17.641 -12.016 1 98.88 166 ALA A C 1
ATOM 1264 O O . ALA A 1 166 ? 16.078 -16.953 -11.516 1 98.88 166 ALA A O 1
ATOM 1265 N N . ASP A 1 167 ? 15.383 -18.766 -12.641 1 98.56 167 ASP A N 1
ATOM 1266 C CA . ASP A 1 167 ? 16.75 -19.25 -12.828 1 98.56 167 ASP A CA 1
ATOM 1267 C C . ASP A 1 167 ? 17.562 -18.266 -13.664 1 98.56 167 ASP A C 1
ATOM 1269 O O . ASP A 1 167 ? 18.688 -17.922 -13.305 1 98.56 167 ASP A O 1
ATOM 1273 N N . GLU A 1 168 ? 17.016 -17.828 -14.75 1 98.56 168 GLU A N 1
ATOM 1274 C CA . GLU A 1 168 ? 17.688 -16.906 -15.664 1 98.56 168 GLU A CA 1
ATOM 1275 C C . GLU A 1 168 ? 17.984 -15.57 -14.977 1 98.56 168 GLU A C 1
ATOM 1277 O O . GLU A 1 168 ? 19.047 -14.992 -15.18 1 98.56 168 GLU A O 1
ATOM 1282 N N . ALA A 1 169 ? 17.078 -15.141 -14.141 1 98.62 169 ALA A N 1
ATOM 1283 C CA . ALA A 1 169 ? 17.172 -13.812 -13.555 1 98.62 169 ALA A CA 1
ATOM 1284 C C . ALA A 1 169 ? 17.859 -13.852 -12.195 1 98.62 169 ALA A C 1
ATOM 1286 O O . ALA A 1 169 ? 18.156 -12.805 -11.609 1 98.62 169 ALA A O 1
ATOM 1287 N N . GLY A 1 170 ? 18.109 -14.992 -11.672 1 98.44 170 GLY A N 1
ATOM 1288 C CA . GLY A 1 170 ? 18.719 -15.094 -10.352 1 98.44 170 GLY A CA 1
ATOM 1289 C C . GLY A 1 170 ? 17.781 -14.719 -9.227 1 98.44 170 GLY A C 1
ATOM 1290 O O . GLY A 1 170 ? 18.172 -14.008 -8.297 1 98.44 170 GLY A O 1
ATOM 1291 N N . CYS A 1 171 ? 16.547 -15.078 -9.336 1 98.75 171 CYS A N 1
ATOM 1292 C CA . CYS A 1 171 ? 15.531 -14.875 -8.305 1 98.75 171 CYS A CA 1
ATOM 1293 C C . CYS A 1 171 ? 15.172 -16.188 -7.625 1 98.75 171 CYS A C 1
ATOM 1295 O O . CYS A 1 171 ? 15.461 -17.266 -8.148 1 98.75 171 CYS A O 1
ATOM 1297 N N . GLY A 1 172 ? 14.602 -16.062 -6.406 1 98.88 172 GLY A N 1
ATOM 1298 C CA . GLY A 1 172 ? 13.953 -17.219 -5.832 1 98.88 172 GLY A CA 1
ATOM 1299 C C . GLY A 1 172 ? 12.703 -17.641 -6.574 1 98.88 172 GLY A C 1
ATOM 1300 O O . GLY A 1 172 ? 12.102 -16.844 -7.289 1 98.88 172 GLY A O 1
ATOM 1301 N N . PHE A 1 173 ? 12.375 -18.906 -6.434 1 98.94 173 PHE A N 1
ATOM 1302 C CA . PHE A 1 173 ? 11.172 -19.422 -7.066 1 98.94 173 PHE A CA 1
ATOM 1303 C C . PHE A 1 173 ? 10.461 -20.406 -6.148 1 98.94 173 PHE A C 1
ATOM 1305 O O . PHE A 1 173 ? 11.109 -21.172 -5.418 1 98.94 173 PHE A O 1
ATOM 1312 N N . PHE A 1 174 ? 9.172 -20.391 -6.086 1 98.94 174 PHE A N 1
ATOM 1313 C CA . PHE A 1 174 ? 8.344 -21.359 -5.391 1 98.94 174 PHE A CA 1
ATOM 1314 C C . PHE A 1 174 ? 7.07 -21.656 -6.184 1 98.94 174 PHE A C 1
ATOM 1316 O O . PHE A 1 174 ? 6.449 -20.75 -6.73 1 98.94 174 PHE A O 1
ATOM 1323 N N . ASP A 1 175 ? 6.73 -22.891 -6.32 1 98.94 175 ASP A N 1
ATOM 1324 C CA . ASP A 1 175 ? 5.496 -23.312 -6.969 1 98.94 175 ASP A CA 1
ATOM 1325 C C . ASP A 1 175 ? 4.387 -23.531 -5.941 1 98.94 175 ASP A C 1
ATOM 1327 O O . ASP A 1 175 ? 4.332 -24.594 -5.301 1 98.94 175 ASP A O 1
ATOM 1331 N N . ALA A 1 176 ? 3.465 -22.594 -5.832 1 98.94 176 ALA A N 1
ATOM 1332 C CA . ALA A 1 176 ? 2.396 -22.688 -4.84 1 98.94 176 ALA A CA 1
ATOM 1333 C C . ALA A 1 176 ? 1.544 -23.938 -5.074 1 98.94 176 ALA A C 1
ATOM 1335 O O . ALA A 1 176 ? 0.966 -24.484 -4.133 1 98.94 176 ALA A O 1
ATOM 1336 N N . GLY A 1 177 ? 1.521 -24.391 -6.316 1 98.62 177 GLY A N 1
ATOM 1337 C CA . GLY A 1 177 ? 0.716 -25.547 -6.656 1 98.62 177 GLY A CA 1
ATOM 1338 C C . GLY A 1 177 ? 1.197 -26.828 -5.996 1 98.62 177 GLY A C 1
ATOM 1339 O O . GLY A 1 177 ? 0.478 -27.828 -5.969 1 98.62 177 GLY A O 1
ATOM 1340 N N . THR A 1 178 ? 2.373 -26.828 -5.477 1 98.69 178 THR A N 1
ATOM 1341 C CA . THR A 1 178 ? 2.914 -28.016 -4.836 1 98.69 178 THR A CA 1
ATOM 1342 C C . THR A 1 178 ? 2.371 -28.156 -3.418 1 98.69 178 THR A C 1
ATOM 1344 O O . THR A 1 178 ? 2.492 -29.219 -2.809 1 98.69 178 THR A O 1
ATOM 1347 N N . VAL A 1 179 ? 1.728 -27.094 -2.826 1 98.81 179 VAL A N 1
ATOM 1348 C CA . VAL A 1 179 ? 1.325 -27.172 -1.426 1 98.81 179 VAL A CA 1
ATOM 1349 C C . VAL A 1 179 ? -0.13 -26.734 -1.279 1 98.81 179 VAL A C 1
ATOM 1351 O O . VAL A 1 179 ? -0.736 -26.906 -0.221 1 98.81 179 VAL A O 1
ATOM 1354 N N . ALA A 1 180 ? -0.713 -26.141 -2.314 1 98.69 180 ALA A N 1
ATOM 1355 C CA . ALA A 1 180 ? -2.064 -25.594 -2.248 1 98.69 180 ALA A CA 1
ATOM 1356 C C . ALA A 1 180 ? -2.838 -25.875 -3.533 1 98.69 180 ALA A C 1
ATOM 1358 O O . ALA A 1 180 ? -2.248 -25.953 -4.613 1 98.69 180 ALA A O 1
ATOM 1359 N N . THR A 1 181 ? -4.105 -25.984 -3.396 1 98.31 181 THR A N 1
ATOM 1360 C CA . THR A 1 181 ? -5 -26.172 -4.531 1 98.31 181 THR A CA 1
ATOM 1361 C C . THR A 1 181 ? -6.172 -25.188 -4.465 1 98.31 181 THR A C 1
ATOM 1363 O O . THR A 1 181 ? -6.641 -24.859 -3.377 1 98.31 181 THR A O 1
ATOM 1366 N N . THR A 1 182 ? -6.605 -24.781 -5.582 1 98.5 182 THR A N 1
ATOM 1367 C CA . THR A 1 182 ? -7.75 -23.875 -5.648 1 98.5 182 THR A CA 1
ATOM 1368 C C . THR A 1 182 ? -9.031 -24.594 -5.227 1 98.5 182 THR A C 1
ATOM 1370 O O . THR A 1 182 ? -9.148 -25.812 -5.375 1 98.5 182 THR A O 1
ATOM 1373 N N . THR A 1 183 ? -9.969 -23.875 -4.672 1 98.31 183 THR A N 1
ATOM 1374 C CA . THR A 1 183 ? -11.227 -24.453 -4.223 1 98.31 183 THR A CA 1
ATOM 1375 C C . THR A 1 183 ? -12.156 -24.703 -5.406 1 98.31 183 THR A C 1
ATOM 1377 O O . THR A 1 183 ? -12.219 -23.906 -6.344 1 98.31 183 THR A O 1
ATOM 1380 N N . PRO A 1 184 ? -12.898 -25.781 -5.391 1 95.88 184 PRO A N 1
ATOM 1381 C CA . PRO A 1 184 ? -13.844 -26.047 -6.477 1 95.88 184 PRO A CA 1
ATOM 1382 C C . PRO A 1 184 ? -14.992 -25.047 -6.52 1 95.88 184 PRO A C 1
ATOM 1384 O O . PRO A 1 184 ? -15.758 -25.031 -7.488 1 95.88 184 PRO A O 1
ATOM 1387 N N . LEU A 1 185 ? -15.195 -24.266 -5.449 1 97.31 185 LEU A N 1
ATOM 1388 C CA . LEU A 1 185 ? -16.281 -23.297 -5.414 1 97.31 185 LEU A CA 1
ATOM 1389 C C . LEU A 1 185 ? -16.203 -22.344 -6.602 1 97.31 185 LEU A C 1
ATOM 1391 O O . LEU A 1 185 ? -17.219 -21.953 -7.172 1 97.31 185 LEU A O 1
ATOM 1395 N N . ASP A 1 186 ? -14.953 -21.922 -6.949 1 97.38 186 ASP A N 1
ATOM 1396 C CA . ASP A 1 186 ? -14.828 -21 -8.078 1 97.38 186 ASP A CA 1
ATOM 1397 C C . ASP A 1 186 ? -13.672 -21.406 -8.992 1 97.38 186 ASP A C 1
ATOM 1399 O O . ASP A 1 186 ? -13.484 -20.828 -10.062 1 97.38 186 ASP A O 1
ATOM 1403 N N . GLY A 1 187 ? -12.781 -22.359 -8.508 1 97.75 187 GLY A N 1
ATOM 1404 C CA . GLY A 1 187 ? -11.703 -22.906 -9.312 1 97.75 187 GLY A CA 1
ATOM 1405 C C . GLY A 1 187 ? -10.484 -22 -9.367 1 97.75 187 GLY A C 1
ATOM 1406 O O . GLY A 1 187 ? -9.523 -22.297 -10.078 1 97.75 187 GLY A O 1
ATOM 1407 N N . VAL A 1 188 ? -10.43 -20.891 -8.641 1 98.12 188 VAL A N 1
ATOM 1408 C CA . VAL A 1 188 ? -9.367 -19.906 -8.789 1 98.12 188 VAL A CA 1
ATOM 1409 C C . VAL A 1 188 ? -8.75 -19.594 -7.426 1 98.12 188 VAL A C 1
ATOM 1411 O O . VAL A 1 188 ? -7.531 -19.5 -7.297 1 98.12 188 VAL A O 1
ATOM 1414 N N . HIS A 1 189 ? -9.555 -19.422 -6.383 1 98.69 189 HIS A N 1
ATOM 1415 C CA . HIS A 1 189 ? -9.094 -18.922 -5.09 1 98.69 189 HIS A CA 1
ATOM 1416 C C . HIS A 1 189 ? -8.828 -20.078 -4.129 1 98.69 189 HIS A C 1
ATOM 1418 O O . HIS A 1 189 ? -9.086 -21.234 -4.453 1 98.69 189 HIS A O 1
ATOM 1424 N N . LEU A 1 190 ? -8.227 -19.781 -3.053 1 98.75 190 LEU A N 1
ATOM 1425 C CA . LEU A 1 190 ? -7.855 -20.766 -2.031 1 98.75 190 LEU A CA 1
ATOM 1426 C C . LEU A 1 190 ? -8.828 -20.719 -0.86 1 98.75 190 LEU A C 1
ATOM 1428 O O . LEU A 1 190 ? -9.312 -19.641 -0.491 1 98.75 190 LEU A O 1
ATOM 1432 N N . ASP A 1 191 ? -9.125 -21.875 -0.307 1 98.56 191 ASP A N 1
ATOM 1433 C CA . ASP A 1 191 ? -9.812 -21.844 0.979 1 98.56 191 ASP A CA 1
ATOM 1434 C C . ASP A 1 191 ? -8.836 -21.562 2.119 1 98.56 191 ASP A C 1
ATOM 1436 O O . ASP A 1 191 ? -7.637 -21.406 1.89 1 98.56 191 ASP A O 1
ATOM 1440 N N . ALA A 1 192 ? -9.289 -21.422 3.354 1 98.62 192 ALA A N 1
ATOM 1441 C CA . ALA A 1 192 ? -8.492 -21 4.5 1 98.62 192 ALA A CA 1
ATOM 1442 C C . ALA A 1 192 ? -7.328 -21.953 4.742 1 98.62 192 ALA A C 1
ATOM 1444 O O . ALA A 1 192 ? -6.211 -21.516 5.047 1 98.62 192 ALA A O 1
ATOM 1445 N N . GLU A 1 193 ? -7.578 -23.203 4.586 1 98.62 193 GLU A N 1
ATOM 1446 C CA . GLU A 1 193 ? -6.539 -24.203 4.816 1 98.62 193 GLU A CA 1
ATOM 1447 C C . GLU A 1 193 ? -5.406 -24.062 3.807 1 98.62 193 GLU A C 1
ATOM 1449 O O . GLU A 1 193 ? -4.23 -24.078 4.18 1 98.62 193 GLU A O 1
ATOM 1454 N N . ASN A 1 194 ? -5.734 -23.922 2.58 1 98.81 194 ASN A N 1
ATOM 1455 C CA . ASN A 1 194 ? -4.738 -23.844 1.516 1 98.81 194 ASN A CA 1
ATOM 1456 C C . ASN A 1 194 ? -3.924 -22.562 1.588 1 98.81 194 ASN A C 1
ATOM 1458 O O . ASN A 1 194 ? -2.713 -22.578 1.356 1 98.81 194 ASN A O 1
ATOM 1462 N N . THR A 1 195 ? -4.559 -21.438 1.881 1 98.88 195 THR A N 1
ATOM 1463 C CA . THR A 1 195 ? -3.787 -20.203 1.998 1 98.88 195 THR A CA 1
ATOM 1464 C C . THR A 1 195 ? -2.877 -20.25 3.223 1 98.88 195 THR A C 1
ATOM 1466 O O . THR A 1 195 ? -1.736 -19.781 3.17 1 98.88 195 THR A O 1
ATOM 1469 N N . ARG A 1 196 ? -3.295 -20.875 4.332 1 98.88 196 ARG A N 1
ATOM 1470 C CA . ARG A 1 196 ? -2.418 -21.062 5.484 1 98.88 196 ARG A CA 1
ATOM 1471 C C . ARG A 1 196 ? -1.213 -21.922 5.117 1 98.88 196 ARG A C 1
ATOM 1473 O O . ARG A 1 196 ? -0.078 -21.594 5.473 1 98.88 196 ARG A O 1
ATOM 1480 N N . ARG A 1 197 ? -1.495 -23 4.375 1 98.88 197 ARG A N 1
ATOM 1481 C CA . ARG A 1 197 ? -0.436 -23.906 3.967 1 98.88 197 ARG A CA 1
ATOM 1482 C C . ARG A 1 197 ? 0.608 -23.203 3.115 1 98.88 197 ARG A C 1
ATOM 1484 O O . ARG A 1 197 ? 1.806 -23.453 3.242 1 98.88 197 ARG A O 1
ATOM 1491 N N . LEU A 1 198 ? 0.138 -22.359 2.287 1 98.88 198 LEU A N 1
ATOM 1492 C CA . LEU A 1 198 ? 1.048 -21.594 1.439 1 98.88 198 LEU A CA 1
ATOM 1493 C C . LEU A 1 198 ? 1.979 -20.734 2.281 1 98.88 198 LEU A C 1
ATOM 1495 O O . LEU A 1 198 ? 3.195 -20.734 2.076 1 98.88 198 LEU A O 1
ATOM 1499 N N . GLY A 1 199 ? 1.442 -19.969 3.275 1 98.94 199 GLY A N 1
ATOM 1500 C CA . GLY A 1 199 ? 2.266 -19.156 4.16 1 98.94 199 GLY A CA 1
ATOM 1501 C C . GLY A 1 199 ? 3.303 -19.953 4.918 1 98.94 199 GLY A C 1
ATOM 1502 O O . GLY A 1 199 ? 4.457 -19.547 5.035 1 98.94 199 GLY A O 1
ATOM 1503 N N . GLN A 1 200 ? 2.855 -21.094 5.328 1 98.88 200 GLN A N 1
ATOM 1504 C CA . GLN A 1 200 ? 3.748 -21.984 6.062 1 98.88 200 GLN A CA 1
ATOM 1505 C C . GLN A 1 200 ? 4.867 -22.5 5.168 1 98.88 200 GLN A C 1
ATOM 1507 O O . GLN A 1 200 ? 6.031 -22.547 5.578 1 98.88 200 GLN A O 1
ATOM 1512 N N . ALA A 1 201 ? 4.539 -22.859 3.969 1 98.94 201 ALA A N 1
ATOM 1513 C CA . ALA A 1 201 ? 5.488 -23.484 3.049 1 98.94 201 ALA A CA 1
ATOM 1514 C C . ALA A 1 201 ? 6.531 -22.469 2.57 1 98.94 201 ALA A C 1
ATOM 1516 O O . ALA A 1 201 ? 7.664 -22.844 2.252 1 98.94 201 ALA A O 1
ATOM 1517 N N . LEU A 1 202 ? 6.207 -21.188 2.557 1 98.88 202 LEU A N 1
ATOM 1518 C CA . LEU A 1 202 ? 7.117 -20.156 2.072 1 98.88 202 LEU A CA 1
ATOM 1519 C C . LEU A 1 202 ? 8.156 -19.812 3.131 1 98.88 202 LEU A C 1
ATOM 1521 O O . LEU A 1 202 ? 9.234 -19.312 2.805 1 98.88 202 LEU A O 1
ATOM 1525 N N . ALA A 1 203 ? 7.859 -20.078 4.414 1 98.88 203 ALA A N 1
ATOM 1526 C CA . ALA A 1 203 ? 8.648 -19.578 5.531 1 98.88 203 ALA A CA 1
ATOM 1527 C C . ALA A 1 203 ? 10.078 -20.125 5.48 1 98.88 203 ALA A C 1
ATOM 1529 O O . ALA A 1 203 ? 11.039 -19.359 5.578 1 98.88 203 ALA A O 1
ATOM 1530 N N . PRO A 1 204 ? 10.266 -21.5 5.25 1 98.62 204 PRO A N 1
ATOM 1531 C CA . PRO A 1 204 ? 11.641 -22 5.195 1 98.62 204 PRO A CA 1
ATOM 1532 C C . PRO A 1 204 ? 12.453 -21.391 4.055 1 98.62 204 PRO A C 1
ATOM 1534 O O . PRO A 1 204 ? 13.641 -21.094 4.215 1 98.62 204 PRO A O 1
ATOM 1537 N N . LEU A 1 205 ? 11.859 -21.219 2.938 1 98.69 205 LEU A N 1
ATOM 1538 C CA . LEU A 1 205 ? 12.539 -20.625 1.793 1 98.69 205 LEU A CA 1
ATOM 1539 C C . LEU A 1 205 ? 12.953 -19.188 2.09 1 98.69 205 LEU A C 1
ATOM 1541 O O . LEU A 1 205 ? 14.078 -18.781 1.791 1 98.69 205 LEU A O 1
ATOM 1545 N N . VAL A 1 206 ? 12.062 -18.422 2.701 1 98.81 206 VAL A N 1
ATOM 1546 C CA . VAL A 1 206 ? 12.32 -17.016 3.018 1 98.81 206 VAL A CA 1
ATOM 1547 C C . VAL A 1 206 ? 13.422 -16.922 4.07 1 98.81 206 VAL A C 1
ATOM 1549 O O . VAL A 1 206 ? 14.266 -16.016 4.012 1 98.81 206 VAL A O 1
ATOM 1552 N N . ARG A 1 207 ? 13.438 -17.844 5.035 1 98.44 207 ARG A N 1
ATOM 1553 C CA . ARG A 1 207 ? 14.508 -17.859 6.035 1 98.44 207 ARG A CA 1
ATOM 1554 C C . ARG A 1 207 ? 15.875 -18 5.375 1 98.44 207 ARG A C 1
ATOM 1556 O O . ARG A 1 207 ? 16.828 -17.344 5.777 1 98.44 207 ARG A O 1
ATOM 1563 N N . VAL A 1 208 ? 15.914 -18.875 4.379 1 98.25 208 VAL A N 1
ATOM 1564 C CA . VAL A 1 208 ? 17.172 -19.094 3.668 1 98.25 208 VAL A CA 1
ATOM 1565 C C . VAL A 1 208 ? 17.547 -17.844 2.885 1 98.25 208 VAL A C 1
ATOM 1567 O O . VAL A 1 208 ? 18.703 -17.391 2.957 1 98.25 208 VAL A O 1
ATOM 1570 N N . MET A 1 209 ? 16.641 -17.281 2.213 1 98.38 209 MET A N 1
ATOM 1571 C CA . MET A 1 209 ? 16.906 -16.141 1.338 1 98.38 209 MET A CA 1
ATOM 1572 C C . MET A 1 209 ? 17.375 -14.938 2.143 1 98.38 209 MET A C 1
ATOM 1574 O O . MET A 1 209 ? 18.25 -14.18 1.689 1 98.38 209 MET A O 1
ATOM 1578 N N . LEU A 1 210 ? 16.797 -14.773 3.361 1 98.06 210 LEU A N 1
ATOM 1579 C CA . LEU A 1 210 ? 17.094 -13.586 4.156 1 98.06 210 LEU A CA 1
ATOM 1580 C C . LEU A 1 210 ? 18.094 -13.906 5.258 1 98.06 210 LEU A C 1
ATOM 1582 O O . LEU A 1 210 ? 18.391 -13.062 6.105 1 98.06 210 LEU A O 1
ATOM 1586 N N . SER A 1 211 ? 18.641 -15.102 5.262 1 96.56 211 SER A N 1
ATOM 1587 C CA . SER A 1 211 ? 19.609 -15.555 6.25 1 96.56 211 SER A CA 1
ATOM 1588 C C . SER A 1 211 ? 19.109 -15.312 7.672 1 96.56 211 SER A C 1
ATOM 1590 O O . SER A 1 211 ? 19.797 -14.703 8.484 1 96.56 211 SER A O 1
ATOM 1592 N N . LEU A 1 212 ? 17.891 -15.734 7.836 1 93.75 212 LEU A N 1
ATOM 1593 C CA . LEU A 1 212 ? 17.281 -15.602 9.148 1 93.75 212 LEU A CA 1
ATOM 1594 C C . LEU A 1 212 ? 17.609 -16.797 10.031 1 93.75 212 LEU A C 1
ATOM 1596 O O . LEU A 1 212 ? 17.797 -17.906 9.531 1 93.75 212 LEU A O 1
ATOM 1600 N N . MET B 1 1 ? -12.492 -7.105 13.859 1 91.56 1 MET B N 1
ATOM 1601 C CA . MET B 1 1 ? -11.25 -6.367 13.648 1 91.56 1 MET B CA 1
ATOM 1602 C C . MET B 1 1 ? -11.492 -5.121 12.805 1 91.56 1 MET B C 1
ATOM 1604 O O . MET B 1 1 ? -12.195 -5.176 11.797 1 91.56 1 MET B O 1
ATOM 1608 N N . LYS B 1 2 ? -11.125 -3.912 13.305 1 97 2 LYS B N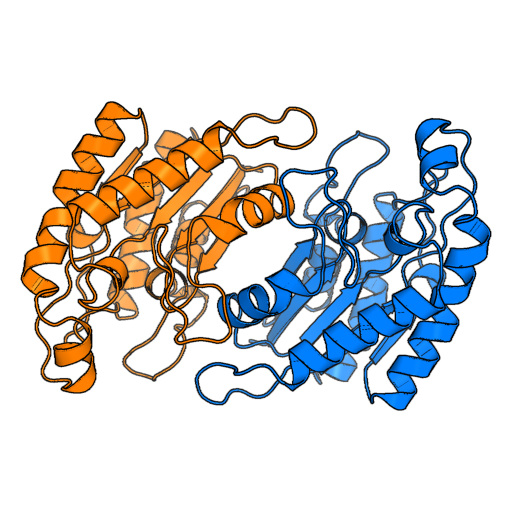 1
ATOM 1609 C CA . LYS B 1 2 ? -11.211 -2.672 12.539 1 97 2 LYS B CA 1
ATOM 1610 C C . LYS B 1 2 ? -9.906 -2.391 11.805 1 97 2 LYS B C 1
ATOM 1612 O O . LYS B 1 2 ? -8.82 -2.67 12.32 1 97 2 LYS B O 1
ATOM 1617 N N . THR B 1 3 ? -10.023 -1.91 10.633 1 98.5 3 THR B N 1
ATOM 1618 C CA . THR B 1 3 ? -8.852 -1.61 9.82 1 98.5 3 THR B CA 1
ATOM 1619 C C . THR B 1 3 ? -8.758 -0.116 9.523 1 98.5 3 THR B C 1
ATOM 1621 O O . THR B 1 3 ? -9.734 0.491 9.07 1 98.5 3 THR B O 1
ATOM 1624 N N . ILE B 1 4 ? -7.602 0.475 9.797 1 98.94 4 ILE B N 1
ATOM 1625 C CA . ILE B 1 4 ? -7.32 1.894 9.602 1 98.94 4 ILE B CA 1
ATOM 1626 C C . ILE B 1 4 ? -6.219 2.064 8.562 1 98.94 4 ILE B C 1
ATOM 1628 O O . ILE B 1 4 ? -5.156 1.447 8.664 1 98.94 4 ILE B O 1
ATOM 1632 N N . LEU B 1 5 ? -6.48 2.832 7.535 1 98.94 5 LEU B N 1
ATOM 1633 C CA . LEU B 1 5 ? -5.461 3.217 6.562 1 98.94 5 LEU B CA 1
ATOM 1634 C C . LEU B 1 5 ? -4.91 4.605 6.871 1 98.94 5 LEU B C 1
ATOM 1636 O O . LEU B 1 5 ? -5.66 5.586 6.887 1 98.94 5 LEU B O 1
ATOM 1640 N N . CYS B 1 6 ? -3.631 4.68 7.191 1 99 6 CYS B N 1
ATOM 1641 C CA . CYS B 1 6 ? -2.918 5.949 7.312 1 99 6 CYS B CA 1
ATOM 1642 C C . CYS B 1 6 ? -2.258 6.328 5.992 1 99 6 CYS B C 1
ATOM 1644 O O . CYS B 1 6 ? -1.25 5.738 5.602 1 99 6 CYS B O 1
ATOM 1646 N N . TYR B 1 7 ? -2.854 7.301 5.254 1 98.94 7 TYR B N 1
ATOM 1647 C CA . TYR B 1 7 ? -2.434 7.715 3.922 1 98.94 7 TYR B CA 1
ATOM 1648 C C . TYR B 1 7 ? -1.787 9.094 3.957 1 98.94 7 TYR B C 1
ATOM 1650 O O . TYR B 1 7 ? -2.441 10.086 4.289 1 98.94 7 TYR B O 1
ATOM 1658 N N . GLY B 1 8 ? -0.474 9.141 3.711 1 98.94 8 GLY B N 1
ATOM 1659 C CA . GLY B 1 8 ? 0.193 10.43 3.873 1 98.94 8 GLY B CA 1
ATOM 1660 C C . GLY B 1 8 ? 1.526 10.5 3.154 1 98.94 8 GLY B C 1
ATOM 1661 O O . GLY B 1 8 ? 1.746 9.797 2.168 1 98.94 8 GLY B O 1
ATOM 1662 N N . ASP B 1 9 ? 2.32 11.461 3.574 1 98.88 9 ASP B N 1
ATOM 1663 C CA . ASP B 1 9 ? 3.6 11.758 2.938 1 98.88 9 ASP B CA 1
ATOM 1664 C C . ASP B 1 9 ? 4.766 11.297 3.807 1 98.88 9 ASP B C 1
ATOM 1666 O O . ASP B 1 9 ? 4.703 10.234 4.426 1 98.88 9 ASP B O 1
ATOM 1670 N N . SER B 1 10 ? 5.875 12.008 3.809 1 98.81 10 SER B N 1
ATOM 1671 C CA . SER B 1 10 ? 7.07 11.633 4.555 1 98.81 10 SER B CA 1
ATOM 1672 C C . SER B 1 10 ? 6.816 11.656 6.059 1 98.81 10 SER B C 1
ATOM 1674 O O . SER B 1 10 ? 7.477 10.945 6.816 1 98.81 10 SER B O 1
ATOM 1676 N N . LEU B 1 11 ? 5.898 12.453 6.539 1 98.88 11 LEU B N 1
ATOM 1677 C CA . LEU B 1 11 ? 5.543 12.477 7.957 1 98.88 11 LEU B CA 1
ATOM 1678 C C . LEU B 1 11 ? 4.91 11.156 8.375 1 98.88 11 LEU B C 1
ATOM 1680 O O . LEU B 1 11 ? 5.203 10.641 9.453 1 98.88 11 LEU B O 1
ATOM 1684 N N . THR B 1 12 ? 4.062 10.617 7.523 1 98.94 12 THR B N 1
ATOM 1685 C CA . THR B 1 12 ? 3.418 9.328 7.754 1 98.94 12 THR B CA 1
ATOM 1686 C C . THR B 1 12 ? 4.391 8.188 7.488 1 98.94 12 THR B C 1
ATOM 1688 O O . THR B 1 12 ? 4.367 7.168 8.188 1 98.94 12 THR B O 1
ATOM 1691 N N . TRP B 1 13 ? 5.25 8.367 6.473 1 98.81 13 TRP B N 1
ATOM 1692 C CA . TRP B 1 13 ? 6.273 7.395 6.113 1 98.81 13 TRP B CA 1
ATOM 1693 C C . TRP B 1 13 ? 7.254 7.188 7.258 1 98.81 13 TRP B C 1
ATOM 1695 O O . TRP B 1 13 ? 7.699 6.062 7.508 1 98.81 13 TRP B O 1
ATOM 1705 N N . GLY B 1 14 ? 7.578 8.203 7.973 1 98.81 14 GLY B N 1
ATOM 1706 C CA . GLY B 1 14 ? 8.531 8.148 9.07 1 98.81 14 GLY B CA 1
ATOM 1707 C C . GLY B 1 14 ? 9.914 8.633 8.688 1 98.81 14 GLY B C 1
ATOM 1708 O O . GLY B 1 14 ? 10.922 8.07 9.125 1 98.81 14 GLY B O 1
ATOM 1709 N N . TYR B 1 15 ? 9.984 9.695 7.883 1 98.69 15 TYR B N 1
ATOM 1710 C CA . TYR B 1 15 ? 11.273 10.266 7.504 1 98.69 15 TYR B CA 1
ATOM 1711 C C . TYR B 1 15 ? 12.008 10.812 8.719 1 98.69 15 TYR B C 1
ATOM 1713 O O . TYR B 1 15 ? 11.43 11.531 9.539 1 98.69 15 TYR B O 1
ATOM 1721 N N . ASP B 1 16 ? 13.242 10.445 8.891 1 98.44 16 ASP B N 1
ATOM 1722 C CA . ASP B 1 16 ? 14.102 10.898 9.977 1 98.44 16 ASP B CA 1
ATOM 1723 C C . ASP B 1 16 ? 15.195 11.82 9.461 1 98.44 16 ASP B C 1
ATOM 1725 O O . ASP B 1 16 ? 16.188 11.359 8.891 1 98.44 16 ASP B O 1
ATOM 1729 N N . ALA B 1 17 ? 15.016 13.086 9.742 1 96.56 17 ALA B N 1
ATOM 1730 C CA . ALA B 1 17 ? 15.961 14.094 9.258 1 96.56 17 ALA B CA 1
ATOM 1731 C C . ALA B 1 17 ? 17.328 13.93 9.922 1 96.56 17 ALA B C 1
ATOM 1733 O O . ALA B 1 17 ? 18.344 14.375 9.391 1 96.56 17 ALA B O 1
ATOM 1734 N N . GLY B 1 18 ? 17.344 13.328 11.125 1 95.5 18 GLY B N 1
ATOM 1735 C CA . GLY B 1 18 ? 18.594 13.141 11.859 1 95.5 18 GLY B CA 1
ATOM 1736 C C . GLY B 1 18 ? 19.484 12.078 11.242 1 95.5 18 GLY B C 1
ATOM 1737 O O . GLY B 1 18 ? 20.672 12.336 10.984 1 95.5 18 GLY B O 1
ATOM 1738 N N . SER B 1 19 ? 19 10.977 10.922 1 94.38 19 SER B N 1
ATOM 1739 C CA . SER B 1 19 ? 19.766 9.852 10.398 1 94.38 19 SER B CA 1
ATOM 1740 C C . SER B 1 19 ? 19.719 9.812 8.875 1 94.38 19 SER B C 1
ATOM 1742 O O . SER B 1 19 ? 20.406 9.016 8.242 1 94.38 19 SER B O 1
ATOM 1744 N N . LEU B 1 20 ? 18.938 10.734 8.297 1 92.25 20 LEU B N 1
ATOM 1745 C CA . LEU B 1 20 ? 18.688 10.672 6.863 1 92.25 20 LEU B CA 1
ATOM 1746 C C . LEU B 1 20 ? 18.219 9.281 6.453 1 92.25 20 LEU B C 1
ATOM 1748 O O . LEU B 1 20 ? 18.859 8.617 5.648 1 92.25 20 LEU B O 1
ATOM 1752 N N . GLY B 1 21 ? 17.172 8.906 6.945 1 96.44 21 GLY B N 1
ATOM 1753 C CA . GLY B 1 21 ? 16.547 7.613 6.758 1 96.44 21 GLY B CA 1
ATOM 1754 C C . GLY B 1 21 ? 15.125 7.559 7.305 1 96.44 21 GLY B C 1
ATOM 1755 O O . GLY B 1 21 ? 14.344 8.492 7.117 1 96.44 21 GLY B O 1
ATOM 1756 N N . ARG B 1 22 ? 14.828 6.445 7.836 1 98.19 22 ARG B N 1
ATOM 1757 C CA . ARG B 1 22 ? 13.469 6.207 8.32 1 98.19 22 ARG B CA 1
ATOM 1758 C C . ARG B 1 22 ? 13.469 5.918 9.82 1 98.19 22 ARG B C 1
ATOM 1760 O O . ARG B 1 22 ? 14.328 5.18 10.312 1 98.19 22 ARG B O 1
ATOM 1767 N N . HIS B 1 23 ? 12.523 6.531 10.578 1 98.5 23 HIS B N 1
ATOM 1768 C CA . HIS B 1 23 ? 12.391 6.223 12 1 98.5 23 HIS B CA 1
ATOM 1769 C C . HIS B 1 23 ? 12.172 4.73 12.219 1 98.5 23 HIS B C 1
ATOM 1771 O O . HIS B 1 23 ? 11.641 4.043 11.344 1 98.5 23 HIS B O 1
ATOM 1777 N N . ALA B 1 24 ? 12.602 4.301 13.438 1 97.56 24 ALA B N 1
ATOM 1778 C CA . ALA B 1 24 ? 12.234 2.943 13.828 1 97.56 24 ALA B CA 1
ATOM 1779 C C . ALA B 1 24 ? 10.727 2.732 13.719 1 97.56 24 ALA B C 1
ATOM 1781 O O . ALA B 1 24 ? 9.945 3.648 13.984 1 97.56 24 ALA B O 1
ATOM 1782 N N . LEU B 1 25 ? 10.414 1.559 13.359 1 97.69 25 LEU B N 1
ATOM 1783 C CA . LEU B 1 25 ? 9.016 1.223 13.109 1 97.69 25 LEU B CA 1
ATOM 1784 C C . LEU B 1 25 ? 8.141 1.629 14.289 1 97.69 25 LEU B C 1
ATOM 1786 O O . LEU B 1 25 ? 7.082 2.229 14.109 1 97.69 25 LEU B O 1
ATOM 1790 N N . GLU B 1 26 ? 8.555 1.387 15.5 1 97.25 26 GLU B N 1
ATOM 1791 C CA . GLU B 1 26 ? 7.746 1.576 16.703 1 97.25 26 GLU B CA 1
ATOM 1792 C C . GLU B 1 26 ? 7.578 3.057 17.031 1 97.25 26 GLU B C 1
ATOM 1794 O O . GLU B 1 26 ? 6.73 3.428 17.844 1 97.25 26 GLU B O 1
ATOM 1799 N N . ASP B 1 27 ? 8.414 3.922 16.375 1 98.44 27 ASP B N 1
ATOM 1800 C CA . ASP B 1 27 ? 8.352 5.352 16.656 1 98.44 27 ASP B CA 1
ATOM 1801 C C . ASP B 1 27 ? 7.371 6.055 15.727 1 98.44 27 ASP B C 1
ATOM 1803 O O . ASP B 1 27 ? 6.93 7.172 16 1 98.44 27 ASP B O 1
ATOM 1807 N N . ARG B 1 28 ? 7.059 5.473 14.586 1 98.81 28 ARG B N 1
ATOM 1808 C CA . ARG B 1 28 ? 6.238 6.102 13.555 1 98.81 28 ARG B CA 1
ATOM 1809 C C . ARG B 1 28 ? 4.789 6.23 14.008 1 98.81 28 ARG B C 1
ATOM 1811 O O . ARG B 1 28 ? 4.219 5.289 14.562 1 98.81 28 ARG B O 1
ATOM 1818 N N . TRP B 1 29 ? 4.191 7.328 13.773 1 98.94 29 TRP B N 1
ATOM 1819 C CA . TRP B 1 29 ? 2.928 7.648 14.422 1 98.94 29 TRP B CA 1
ATOM 1820 C C . TRP B 1 29 ? 1.863 6.609 14.086 1 98.94 29 TRP B C 1
ATOM 1822 O O . TRP B 1 29 ? 1.035 6.262 14.938 1 98.94 29 TRP B O 1
ATOM 1832 N N . PRO B 1 30 ? 1.819 6.016 12.82 1 98.94 30 PRO B N 1
ATOM 1833 C CA . PRO B 1 30 ? 0.815 4.973 12.609 1 98.94 30 PRO B CA 1
ATOM 1834 C C . PRO B 1 30 ? 1.023 3.76 13.516 1 98.94 30 PRO B C 1
ATOM 1836 O O . PRO B 1 30 ? 0.053 3.168 13.992 1 98.94 30 PRO B O 1
ATOM 1839 N N . SER B 1 31 ? 2.32 3.365 13.734 1 98.56 31 SER B N 1
ATOM 1840 C CA . SER B 1 31 ? 2.619 2.248 14.625 1 98.56 31 SER B CA 1
ATOM 1841 C C . SER B 1 31 ? 2.238 2.572 16.062 1 98.56 31 SER B C 1
ATOM 1843 O O . SER B 1 31 ? 1.684 1.727 16.766 1 98.56 31 SER B O 1
ATOM 1845 N N . VAL B 1 32 ? 2.555 3.803 16.484 1 98.88 32 VAL B N 1
ATOM 1846 C CA . VAL B 1 32 ? 2.207 4.242 17.828 1 98.88 32 VAL B CA 1
ATOM 1847 C C . VAL B 1 32 ? 0.689 4.23 18 1 98.88 32 VAL B C 1
ATOM 1849 O O . VAL B 1 32 ? 0.176 3.775 19.016 1 98.88 32 VAL B O 1
ATOM 1852 N N . LEU B 1 33 ? -0.015 4.746 16.969 1 98.94 33 LEU B N 1
ATOM 1853 C CA . LEU B 1 33 ? -1.474 4.719 16.984 1 98.94 33 LEU B CA 1
ATOM 1854 C C . LEU B 1 33 ? -1.987 3.295 17.188 1 98.94 33 LEU B C 1
ATOM 1856 O O . LEU B 1 33 ? -2.852 3.053 18.031 1 98.94 33 LEU B O 1
ATOM 1860 N N . GLY B 1 34 ? -1.486 2.359 16.391 1 98.62 34 GLY B N 1
ATOM 1861 C CA . GLY B 1 34 ? -1.886 0.967 16.531 1 98.62 34 GLY B CA 1
ATOM 1862 C C . GLY B 1 34 ? -1.643 0.413 17.922 1 98.62 34 GLY B C 1
ATOM 1863 O O . GLY B 1 34 ? -2.502 -0.272 18.469 1 98.62 34 GLY B O 1
ATOM 1864 N N . ALA B 1 35 ? -0.481 0.704 18.438 1 98.38 35 ALA B N 1
ATOM 1865 C CA . ALA B 1 35 ? -0.127 0.232 19.781 1 98.38 35 ALA B CA 1
ATOM 1866 C C . ALA B 1 35 ? -1.08 0.793 20.828 1 98.38 35 ALA B C 1
ATOM 1868 O O . ALA B 1 35 ? -1.483 0.084 21.75 1 98.38 35 ALA B O 1
ATOM 1869 N N . GLU B 1 36 ? -1.395 2.078 20.688 1 98.69 36 GLU B N 1
ATOM 1870 C CA . GLU B 1 36 ? -2.297 2.738 21.625 1 98.69 36 GLU B CA 1
ATOM 1871 C C . GLU B 1 36 ? -3.703 2.154 21.547 1 98.69 36 GLU B C 1
ATOM 1873 O O . GLU B 1 36 ? -4.402 2.057 22.562 1 98.69 36 GLU B O 1
ATOM 1878 N N . LEU B 1 37 ? -4.133 1.777 20.375 1 98.44 37 LEU B N 1
ATOM 1879 C CA . LEU B 1 37 ? -5.492 1.282 20.188 1 98.44 37 LEU B CA 1
ATOM 1880 C C . LEU B 1 37 ? -5.609 -0.172 20.625 1 98.44 37 LEU B C 1
ATOM 1882 O O . LEU B 1 37 ? -6.68 -0.613 21.047 1 98.44 37 LEU B O 1
ATOM 1886 N N . GLY B 1 38 ? -4.52 -0.95 20.469 1 96.06 38 GLY B N 1
ATOM 1887 C CA . GLY B 1 38 ? -4.461 -2.287 21.031 1 96.06 38 GLY B CA 1
ATOM 1888 C C . GLY B 1 38 ? -5.004 -3.355 20.109 1 96.06 38 GLY B C 1
ATOM 1889 O O . GLY B 1 38 ? -4.965 -3.201 18.875 1 96.06 38 GLY B O 1
ATOM 1890 N N . ASP B 1 39 ? -5.438 -4.457 20.656 1 93.19 39 ASP B N 1
ATOM 1891 C CA . ASP B 1 39 ? -5.84 -5.641 19.906 1 93.19 39 ASP B CA 1
ATOM 1892 C C . ASP B 1 39 ? -7.125 -5.375 19.125 1 93.19 39 ASP B C 1
ATOM 1894 O O . ASP B 1 39 ? -7.934 -4.531 19.516 1 93.19 39 ASP B O 1
ATOM 1898 N N . GLY B 1 40 ? -7.266 -6.023 18.047 1 94.81 40 GLY B N 1
ATOM 1899 C CA . GLY B 1 40 ? -8.492 -5.914 17.266 1 94.81 40 GLY B CA 1
ATOM 1900 C C . GLY B 1 40 ? -8.453 -4.781 16.25 1 94.81 40 GLY B C 1
ATOM 1901 O O . GLY B 1 40 ? -9.445 -4.512 15.586 1 94.81 40 GLY B O 1
ATOM 1902 N N . ILE B 1 41 ? -7.309 -4.082 16.219 1 97.56 41 ILE B N 1
ATOM 1903 C CA . ILE B 1 41 ? -7.164 -2.975 15.273 1 97.56 41 ILE B CA 1
ATOM 1904 C C . ILE B 1 41 ? -5.969 -3.229 14.359 1 97.56 41 ILE B C 1
ATOM 1906 O O . ILE B 1 41 ? -4.875 -3.545 14.828 1 97.56 41 ILE B O 1
ATOM 1910 N N . GLN B 1 42 ? -6.168 -3.205 13.102 1 97.5 42 GLN B N 1
ATOM 1911 C CA . GLN B 1 42 ? -5.094 -3.225 12.109 1 97.5 42 GLN B CA 1
ATOM 1912 C C . GLN B 1 42 ? -4.836 -1.828 11.547 1 97.5 42 GLN B C 1
ATOM 1914 O O . GLN B 1 42 ? -5.75 -1.187 11.023 1 97.5 42 GLN B O 1
ATOM 1919 N N . VAL B 1 43 ? -3.645 -1.337 11.734 1 98.62 43 VAL B N 1
ATOM 1920 C CA . VAL B 1 43 ? -3.258 -0.049 11.172 1 98.62 43 VAL B CA 1
ATOM 1921 C C . VAL B 1 43 ? -2.318 -0.264 9.984 1 98.62 43 VAL B C 1
ATOM 1923 O O . VAL B 1 43 ? -1.286 -0.926 10.117 1 98.62 43 VAL B O 1
ATOM 1926 N N . ILE B 1 44 ? -2.689 0.197 8.867 1 98.62 44 ILE B N 1
ATOM 1927 C CA . ILE B 1 44 ? -1.9 0.135 7.641 1 98.62 44 ILE B CA 1
ATOM 1928 C C . ILE B 1 44 ? -1.284 1.503 7.352 1 98.62 44 ILE B C 1
ATOM 1930 O O . ILE B 1 44 ? -2 2.498 7.223 1 98.62 44 ILE B O 1
ATOM 1934 N N . ALA B 1 45 ? -0.018 1.559 7.281 1 98.81 45 ALA B N 1
ATOM 1935 C CA . ALA B 1 45 ? 0.681 2.803 6.969 1 98.81 45 ALA B CA 1
ATOM 1936 C C . ALA B 1 45 ? 1.042 2.875 5.488 1 98.81 45 ALA B C 1
ATOM 1938 O O . ALA B 1 45 ? 1.8 2.041 4.988 1 98.81 45 ALA B O 1
ATOM 1939 N N . GLU B 1 46 ? 0.494 3.789 4.773 1 98.88 46 GLU B N 1
ATOM 1940 C CA . GLU B 1 46 ? 0.829 4.098 3.387 1 98.88 46 GLU B CA 1
ATOM 1941 C C . GLU B 1 46 ? 1.36 5.523 3.25 1 98.88 46 GLU B C 1
ATOM 1943 O O . GLU B 1 46 ? 0.622 6.434 2.869 1 98.88 46 GLU B O 1
ATOM 1948 N N . GLY B 1 47 ? 2.602 5.699 3.684 1 98.88 47 GLY B N 1
ATOM 1949 C CA . GLY B 1 47 ? 3.312 6.961 3.551 1 98.88 47 GLY B CA 1
ATOM 1950 C C . GLY B 1 47 ? 4.273 6.988 2.377 1 98.88 47 GLY B C 1
ATOM 1951 O O . GLY B 1 47 ? 4.949 5.996 2.102 1 98.88 47 GLY B O 1
ATOM 1952 N N . LEU B 1 48 ? 4.34 8.055 1.691 1 98.81 48 LEU B N 1
ATOM 1953 C CA . LEU B 1 48 ? 5.238 8.242 0.558 1 98.81 48 LEU B CA 1
ATOM 1954 C C . LEU B 1 48 ? 5.965 9.578 0.651 1 98.81 48 LEU B C 1
ATOM 1956 O O . LEU B 1 48 ? 5.328 10.633 0.716 1 98.81 48 LEU B O 1
ATOM 1960 N N . ASN B 1 49 ? 7.281 9.531 0.653 1 98.25 49 ASN B N 1
ATOM 1961 C CA . ASN B 1 49 ? 8.047 10.773 0.663 1 98.25 49 ASN B CA 1
ATOM 1962 C C . ASN B 1 49 ? 7.684 11.664 -0.518 1 98.25 49 ASN B C 1
ATOM 1964 O O . ASN B 1 49 ? 7.711 11.227 -1.668 1 98.25 49 ASN B O 1
ATOM 1968 N N . GLY B 1 50 ? 7.273 12.875 -0.22 1 98.5 50 GLY B N 1
ATOM 1969 C CA . GLY B 1 50 ? 7.027 13.859 -1.26 1 98.5 50 GLY B CA 1
ATOM 1970 C C . GLY B 1 50 ? 5.598 13.852 -1.763 1 98.5 50 GLY B C 1
ATOM 1971 O O . GLY B 1 50 ? 5.227 14.672 -2.605 1 98.5 50 GLY B O 1
ATOM 1972 N N . ARG B 1 51 ? 4.742 12.953 -1.217 1 98.88 51 ARG B N 1
ATOM 1973 C CA . ARG B 1 51 ? 3.375 12.875 -1.714 1 98.88 51 ARG B CA 1
ATOM 1974 C C . ARG B 1 51 ? 2.639 14.195 -1.516 1 98.88 51 ARG B C 1
ATOM 1976 O O . ARG B 1 51 ? 2.75 14.82 -0.458 1 98.88 51 ARG B O 1
ATOM 1983 N N . THR B 1 52 ? 1.949 14.648 -2.545 1 98.94 52 THR B N 1
ATOM 1984 C CA . THR B 1 52 ? 1.052 15.797 -2.49 1 98.94 52 THR B CA 1
ATOM 1985 C C . THR B 1 52 ? -0.393 15.344 -2.293 1 98.94 52 THR B C 1
ATOM 1987 O O . THR B 1 52 ? -0.681 14.148 -2.305 1 98.94 52 THR B O 1
ATOM 1990 N N . THR B 1 53 ? -1.295 16.281 -2.084 1 98.88 53 THR B N 1
ATOM 1991 C CA . THR B 1 53 ? -2.707 15.945 -1.962 1 98.88 53 THR B CA 1
ATOM 1992 C C . THR B 1 53 ? -3.248 15.398 -3.279 1 98.88 53 THR B C 1
ATOM 1994 O O . THR B 1 53 ? -3.754 14.273 -3.33 1 98.88 53 THR B O 1
ATOM 1997 N N . ALA B 1 54 ? -3.033 16.188 -4.363 1 98.81 54 ALA B N 1
ATOM 1998 C CA . ALA B 1 54 ? -3.645 15.766 -5.621 1 98.81 54 ALA B CA 1
ATOM 1999 C C . ALA B 1 54 ? -2.865 16.312 -6.816 1 98.81 54 ALA B C 1
ATOM 2001 O O . ALA B 1 54 ? -3.402 16.406 -7.922 1 98.81 54 ALA B O 1
ATOM 2002 N N . PHE B 1 55 ? -1.646 16.734 -6.629 1 98.75 55 PHE B N 1
ATOM 2003 C CA . PHE B 1 55 ? -0.876 17.406 -7.668 1 98.75 55 PHE B CA 1
ATOM 2004 C C . PHE B 1 55 ? 0.351 16.594 -8.047 1 98.75 55 PHE B C 1
ATOM 2006 O O . PHE B 1 55 ? 0.909 15.875 -7.215 1 98.75 55 PHE B O 1
ATOM 2013 N N . ASP B 1 56 ? 0.747 16.828 -9.289 1 98.31 56 ASP B N 1
ATOM 2014 C CA . ASP B 1 56 ? 1.867 16.047 -9.812 1 98.31 56 ASP B CA 1
ATOM 2015 C C . ASP B 1 56 ? 3.201 16.609 -9.32 1 98.31 56 ASP B C 1
ATOM 2017 O O . ASP B 1 56 ? 3.379 17.828 -9.258 1 98.31 56 ASP B O 1
ATOM 2021 N N . ASP B 1 57 ? 4.051 15.789 -8.875 1 97.94 57 ASP B N 1
ATOM 2022 C CA . ASP B 1 57 ? 5.477 16.031 -8.656 1 97.94 57 ASP B CA 1
ATOM 2023 C C . ASP B 1 57 ? 6.324 14.953 -9.336 1 97.94 57 ASP B C 1
ATOM 2025 O O . ASP B 1 57 ? 6.41 13.828 -8.844 1 97.94 57 ASP B O 1
ATOM 2029 N N . HIS B 1 58 ? 6.926 15.242 -10.43 1 95.81 58 HIS B N 1
ATOM 2030 C CA . HIS B 1 58 ? 7.59 14.273 -11.305 1 95.81 58 HIS B CA 1
ATOM 2031 C C . HIS B 1 58 ? 9.062 14.141 -10.945 1 95.81 58 HIS B C 1
ATOM 2033 O O . HIS B 1 58 ? 9.852 13.617 -11.742 1 95.81 58 HIS B O 1
ATOM 2039 N N . LEU B 1 59 ? 9.43 14.547 -9.789 1 95.38 59 LEU B N 1
ATOM 2040 C CA . LEU B 1 59 ? 10.844 14.602 -9.43 1 95.38 59 LEU B CA 1
ATOM 2041 C C . LEU B 1 59 ? 11.281 13.305 -8.742 1 95.38 59 LEU B C 1
ATOM 2043 O O . LEU B 1 59 ? 12.352 13.25 -8.141 1 95.38 59 LEU B O 1
ATOM 2047 N N . ALA B 1 60 ? 10.43 12.273 -8.75 1 94.25 60 ALA B N 1
ATOM 2048 C CA . ALA B 1 60 ? 10.75 10.938 -8.242 1 94.25 60 ALA B CA 1
ATOM 2049 C C . ALA B 1 60 ? 10.164 9.852 -9.148 1 94.25 60 ALA B C 1
ATOM 2051 O O . ALA B 1 60 ? 9.266 10.117 -9.953 1 94.25 60 ALA B O 1
ATOM 2052 N N . GLY B 1 61 ? 10.703 8.656 -9.016 1 93.62 61 GLY B N 1
ATOM 2053 C CA . GLY B 1 61 ? 10.195 7.523 -9.773 1 93.62 61 GLY B CA 1
ATOM 2054 C C . GLY B 1 61 ? 8.82 7.074 -9.32 1 93.62 61 GLY B C 1
ATOM 2055 O O . GLY B 1 61 ? 8.094 6.41 -10.07 1 93.62 61 GLY B O 1
ATOM 2056 N N . ALA B 1 62 ? 8.398 7.453 -8.141 1 97.56 62 ALA B N 1
ATOM 2057 C CA . ALA B 1 62 ? 7.082 7.145 -7.59 1 97.56 62 ALA B CA 1
ATOM 2058 C C . ALA B 1 62 ? 6.062 8.211 -7.98 1 97.56 62 ALA B C 1
ATOM 2060 O O . ALA B 1 62 ? 6.422 9.375 -8.195 1 97.56 62 ALA B O 1
ATOM 2061 N N . ASP B 1 63 ? 4.836 7.797 -8.141 1 98.31 63 ASP B N 1
ATOM 2062 C CA . ASP B 1 63 ? 3.752 8.75 -8.344 1 98.31 63 ASP B CA 1
ATOM 2063 C C . ASP B 1 63 ? 3.391 9.453 -7.035 1 98.31 63 ASP B C 1
ATOM 2065 O O . ASP B 1 63 ? 2.773 8.852 -6.152 1 98.31 63 ASP B O 1
ATOM 2069 N N . ARG B 1 64 ? 3.682 10.758 -6.961 1 98.62 64 ARG B N 1
ATOM 2070 C CA . ARG B 1 64 ? 3.553 11.516 -5.719 1 98.62 64 ARG B CA 1
ATOM 2071 C C . ARG B 1 64 ? 2.215 12.242 -5.66 1 98.62 64 ARG B C 1
ATOM 2073 O O . ARG B 1 64 ? 1.947 12.984 -4.711 1 98.62 64 ARG B O 1
ATOM 2080 N N . ASN B 1 65 ? 1.383 12.078 -6.727 1 98.88 65 ASN B N 1
ATOM 2081 C CA . ASN B 1 65 ? 0.019 12.594 -6.719 1 98.88 65 ASN B CA 1
ATOM 2082 C C . ASN B 1 65 ? -0.892 11.766 -5.824 1 98.88 65 ASN B C 1
ATOM 2084 O O . ASN B 1 65 ? -1.242 10.633 -6.168 1 98.88 65 ASN B O 1
ATOM 2088 N N . GLY B 1 66 ? -1.308 12.32 -4.715 1 98.81 66 GLY B N 1
ATOM 2089 C CA . GLY B 1 66 ? -2.041 11.578 -3.699 1 98.81 66 GLY B CA 1
ATOM 2090 C C . GLY B 1 66 ? -3.389 11.078 -4.184 1 98.81 66 GLY B C 1
ATOM 2091 O O . GLY B 1 66 ? -3.916 10.094 -3.654 1 98.81 66 GLY B O 1
ATOM 2092 N N . ALA B 1 67 ? -3.928 11.703 -5.148 1 98.88 67 ALA B N 1
ATOM 2093 C CA . ALA B 1 67 ? -5.258 11.344 -5.641 1 98.88 67 ALA B CA 1
ATOM 2094 C C . ALA B 1 67 ? -5.184 10.18 -6.617 1 98.88 67 ALA B C 1
ATOM 2096 O O . ALA B 1 67 ? -6.117 9.375 -6.715 1 98.88 67 ALA B O 1
ATOM 2097 N N . ARG B 1 68 ? -4.117 10.039 -7.266 1 98.44 68 ARG B N 1
ATOM 2098 C CA . ARG B 1 68 ? -4.082 9.172 -8.445 1 98.44 68 ARG B CA 1
ATOM 2099 C C . ARG B 1 68 ? -4.098 7.703 -8.047 1 98.44 68 ARG B C 1
ATOM 2101 O O . ARG B 1 68 ? -4.824 6.902 -8.641 1 98.44 68 ARG B O 1
ATOM 2108 N N . ILE B 1 69 ? -3.354 7.332 -7.039 1 97.75 69 ILE B N 1
ATOM 2109 C CA . ILE B 1 69 ? -3.248 5.906 -6.766 1 97.75 69 ILE B CA 1
ATOM 2110 C C . ILE B 1 69 ? -4.215 5.523 -5.645 1 97.75 69 ILE B C 1
ATOM 2112 O O . ILE B 1 69 ? -4.375 4.34 -5.332 1 97.75 69 ILE B O 1
ATOM 2116 N N . LEU B 1 70 ? -4.879 6.535 -5.062 1 98.88 70 LEU B N 1
ATOM 2117 C CA . LEU B 1 70 ? -5.707 6.312 -3.885 1 98.88 70 LEU B CA 1
ATOM 2118 C C . LEU B 1 70 ? -6.781 5.262 -4.164 1 98.88 70 LEU B C 1
ATOM 2120 O O . LEU B 1 70 ? -7 4.359 -3.352 1 98.88 70 LEU B O 1
ATOM 2124 N N . PRO B 1 71 ? -7.48 5.23 -5.348 1 98.75 71 PRO B N 1
ATOM 2125 C CA . PRO B 1 71 ? -8.5 4.207 -5.586 1 98.75 71 PRO B CA 1
ATOM 2126 C C . PRO B 1 71 ? -7.941 2.789 -5.496 1 98.75 71 PRO B C 1
ATOM 2128 O O . PRO B 1 71 ? -8.609 1.892 -4.973 1 98.75 71 PRO B O 1
ATOM 2131 N N . THR B 1 72 ? -6.738 2.609 -5.996 1 98.81 72 THR B N 1
ATOM 2132 C CA . THR B 1 72 ? -6.117 1.289 -5.965 1 98.81 72 THR B CA 1
ATOM 2133 C C . THR B 1 72 ? -5.77 0.893 -4.531 1 98.81 72 THR B C 1
ATOM 2135 O O . THR B 1 72 ? -6.008 -0.246 -4.121 1 98.81 72 THR B O 1
ATOM 2138 N N . ILE B 1 73 ? -5.289 1.844 -3.725 1 98.88 73 ILE B N 1
ATOM 2139 C CA . ILE B 1 73 ? -4.938 1.582 -2.334 1 98.88 73 ILE B CA 1
ATOM 2140 C C . ILE B 1 73 ? -6.199 1.271 -1.532 1 98.88 73 ILE B C 1
ATOM 2142 O O . ILE B 1 73 ? -6.195 0.39 -0.67 1 98.88 73 ILE B O 1
ATOM 2146 N N . LEU B 1 74 ? -7.289 1.964 -1.83 1 98.81 74 LEU B N 1
ATOM 2147 C CA . LEU B 1 74 ? -8.555 1.698 -1.155 1 98.81 74 LEU B CA 1
ATOM 2148 C C . LEU B 1 74 ? -9.016 0.268 -1.412 1 98.81 74 LEU B C 1
ATOM 2150 O O . LEU B 1 74 ? -9.461 -0.42 -0.49 1 98.81 74 LEU B O 1
ATOM 2154 N N . THR B 1 75 ? -8.867 -0.188 -2.639 1 98.44 75 THR B N 1
ATOM 2155 C CA . THR B 1 75 ? -9.336 -1.521 -3.006 1 98.44 75 THR B CA 1
ATOM 2156 C C . THR B 1 75 ? -8.398 -2.592 -2.451 1 98.44 75 THR B C 1
ATOM 2158 O O . THR B 1 75 ? -8.852 -3.613 -1.934 1 98.44 75 THR B O 1
ATOM 2161 N N . SER B 1 76 ? -7.105 -2.363 -2.465 1 98.56 76 SER B N 1
ATOM 2162 C CA . SER B 1 76 ? -6.145 -3.379 -2.043 1 98.56 76 SER B CA 1
ATOM 2163 C C . SER B 1 76 ? -6.227 -3.627 -0.541 1 98.56 76 SER B C 1
ATOM 2165 O O . SER B 1 76 ? -5.934 -4.73 -0.071 1 98.56 76 SER B O 1
ATOM 2167 N N . HIS B 1 77 ? -6.77 -2.629 0.205 1 98.44 77 HIS B N 1
ATOM 2168 C CA . HIS B 1 77 ? -6.77 -2.781 1.655 1 98.44 77 HIS B CA 1
ATOM 2169 C C . HIS B 1 77 ? -8.188 -2.857 2.201 1 98.44 77 HIS B C 1
ATOM 2171 O O . HIS B 1 77 ? -8.398 -2.854 3.418 1 98.44 77 HIS B O 1
ATOM 2177 N N . ALA B 1 78 ? -9.148 -2.947 1.244 1 97.88 78 ALA B N 1
ATOM 2178 C CA . ALA B 1 78 ? -10.531 -3.096 1.669 1 97.88 78 ALA B CA 1
ATOM 2179 C C . ALA B 1 78 ? -10.742 -4.414 2.41 1 97.88 78 ALA B C 1
ATOM 2181 O O . ALA B 1 78 ? -10.086 -5.41 2.115 1 97.88 78 ALA B O 1
ATOM 2182 N N . PRO B 1 79 ? -11.742 -4.422 3.375 1 97.88 79 PRO B N 1
ATOM 2183 C CA . PRO B 1 79 ? -12.562 -3.301 3.854 1 97.88 79 PRO B CA 1
ATOM 2184 C C . PRO B 1 79 ? -11.812 -2.412 4.848 1 97.88 79 PRO B C 1
ATOM 2186 O O . PRO B 1 79 ? -10.945 -2.893 5.578 1 97.88 79 PRO B O 1
ATOM 2189 N N . LEU B 1 80 ? -12.102 -1.161 4.824 1 98.69 80 LEU B N 1
ATOM 2190 C CA . LEU B 1 80 ? -11.539 -0.166 5.73 1 98.69 80 LEU B CA 1
ATOM 2191 C C . LEU B 1 80 ? -12.625 0.458 6.598 1 98.69 80 LEU B C 1
ATOM 2193 O O . LEU B 1 80 ? -13.727 0.727 6.121 1 98.69 80 LEU B O 1
ATOM 2197 N N . ASP B 1 81 ? -12.312 0.681 7.844 1 98.81 81 ASP B N 1
ATOM 2198 C CA . ASP B 1 81 ? -13.242 1.354 8.742 1 98.81 81 ASP B CA 1
ATOM 2199 C C . ASP B 1 81 ? -12.938 2.848 8.836 1 98.81 81 ASP B C 1
ATOM 2201 O O . ASP B 1 81 ? -13.836 3.656 9.078 1 98.81 81 ASP B O 1
ATOM 2205 N N . LEU B 1 82 ? -11.656 3.217 8.648 1 98.94 82 LEU B N 1
ATOM 2206 C CA . LEU B 1 82 ? -11.195 4.594 8.773 1 98.94 82 LEU B CA 1
ATOM 2207 C C . LEU B 1 82 ? -10.008 4.855 7.855 1 98.94 82 LEU B C 1
ATOM 2209 O O . LEU B 1 82 ? -9.102 4.027 7.754 1 98.94 82 LEU B O 1
ATOM 2213 N N . VAL B 1 83 ? -10.047 5.945 7.148 1 98.94 83 VAL B N 1
ATOM 2214 C CA . VAL B 1 83 ? -8.883 6.473 6.445 1 98.94 83 VAL B CA 1
ATOM 2215 C C . VAL B 1 83 ? -8.43 7.777 7.098 1 98.94 83 VAL B C 1
ATOM 2217 O O . VAL B 1 83 ? -9.242 8.688 7.309 1 98.94 83 VAL B O 1
ATOM 2220 N N . ILE B 1 84 ? -7.188 7.836 7.445 1 99 84 ILE B N 1
ATOM 2221 C CA . ILE B 1 84 ? -6.578 9.047 7.984 1 99 84 ILE B CA 1
ATOM 2222 C C . ILE B 1 84 ? -5.672 9.68 6.934 1 99 84 ILE B C 1
ATOM 2224 O O . ILE B 1 84 ? -4.699 9.062 6.488 1 99 84 ILE B O 1
ATOM 2228 N N . PHE B 1 85 ? -6.016 10.906 6.547 1 99 85 PHE B N 1
ATOM 2229 C CA . PHE B 1 85 ? -5.168 11.672 5.637 1 99 85 PHE B CA 1
ATOM 2230 C C . PHE B 1 85 ? -4.289 12.648 6.406 1 99 85 PHE B C 1
ATOM 2232 O O . PHE B 1 85 ? -4.789 13.469 7.176 1 99 85 PHE B O 1
ATOM 2239 N N . MET B 1 86 ? -3.045 12.578 6.285 1 98.94 86 MET B N 1
ATOM 2240 C CA . MET B 1 86 ? -2.135 13.656 6.66 1 98.94 86 MET B CA 1
ATOM 2241 C C . MET B 1 86 ? -1.253 14.062 5.48 1 98.94 86 MET B C 1
ATOM 2243 O O . MET B 1 86 ? -0.202 13.461 5.258 1 98.94 86 MET B O 1
ATOM 2247 N N . LEU B 1 87 ? -1.716 15.055 4.746 1 98.88 87 LEU B N 1
ATOM 2248 C CA . LEU B 1 87 ? -1.091 15.57 3.535 1 98.88 87 LEU B CA 1
ATOM 2249 C C . LEU B 1 87 ? -1.186 17.094 3.484 1 98.88 87 LEU B C 1
ATOM 2251 O O . LEU B 1 87 ? -1.905 17.703 4.281 1 98.88 87 LEU B O 1
ATOM 2255 N N . GLY B 1 88 ? -0.442 17.703 2.633 1 98.69 88 GLY B N 1
ATOM 2256 C CA . GLY B 1 88 ? -0.523 19.125 2.395 1 98.69 88 GLY B CA 1
ATOM 2257 C C . GLY B 1 88 ? 0.799 19.844 2.594 1 98.69 88 GLY B C 1
ATOM 2258 O O . GLY B 1 88 ? 1.015 20.922 2.047 1 98.69 88 GLY B O 1
ATOM 2259 N N . ALA B 1 89 ? 1.713 19.234 3.391 1 98.44 89 ALA B N 1
ATOM 2260 C CA . ALA B 1 89 ? 3.016 19.859 3.607 1 98.44 89 ALA B CA 1
ATOM 2261 C C . ALA B 1 89 ? 3.762 20.047 2.287 1 98.44 89 ALA B C 1
ATOM 2263 O O . ALA B 1 89 ? 4.281 21.125 2.008 1 98.44 89 ALA B O 1
ATOM 2264 N N . ASN B 1 90 ? 3.785 19.047 1.437 1 98.5 90 ASN B N 1
ATOM 2265 C CA . ASN B 1 90 ? 4.527 19.109 0.181 1 98.5 90 ASN B CA 1
ATOM 2266 C C . ASN B 1 90 ? 3.832 20.016 -0.832 1 98.5 90 ASN B C 1
ATOM 2268 O O . ASN B 1 90 ? 4.449 20.469 -1.8 1 98.5 90 ASN B O 1
ATOM 2272 N N . ASP B 1 91 ? 2.555 20.266 -0.626 1 98.62 91 ASP B N 1
ATOM 2273 C CA . ASP B 1 91 ? 1.817 21.203 -1.468 1 98.62 91 ASP B CA 1
ATOM 2274 C C . ASP B 1 91 ? 2.318 22.641 -1.266 1 98.62 91 ASP B C 1
ATOM 2276 O O . ASP B 1 91 ? 2.016 23.516 -2.066 1 98.62 91 ASP B O 1
ATOM 2280 N N . MET B 1 92 ? 3.074 22.859 -0.187 1 98.19 92 MET B N 1
ATOM 2281 C CA . MET B 1 92 ? 3.566 24.188 0.14 1 98.19 92 MET B CA 1
ATOM 2282 C C . MET B 1 92 ? 4.852 24.5 -0.621 1 98.19 92 MET B C 1
ATOM 2284 O O . MET B 1 92 ? 5.332 25.641 -0.605 1 98.19 92 MET B O 1
ATOM 2288 N N . LYS B 1 93 ? 5.375 23.469 -1.3 1 97.81 93 LYS B N 1
ATOM 2289 C CA . LYS B 1 93 ? 6.512 23.766 -2.172 1 97.81 93 LYS B CA 1
ATOM 2290 C C . LYS B 1 93 ? 6.109 24.703 -3.301 1 97.81 93 LYS B C 1
ATOM 2292 O O . LYS B 1 93 ? 5.078 24.5 -3.947 1 97.81 93 LYS B O 1
ATOM 2297 N N . PRO B 1 94 ? 6.961 25.688 -3.592 1 96.06 94 PRO B N 1
ATOM 2298 C CA . PRO B 1 94 ? 6.578 26.688 -4.59 1 96.06 94 PRO B CA 1
ATOM 2299 C C . PRO B 1 94 ? 6.336 26.078 -5.973 1 96.06 94 PRO B C 1
ATOM 2301 O O . PRO B 1 94 ? 5.48 26.562 -6.723 1 96.06 94 PRO B O 1
ATOM 2304 N N . TRP B 1 95 ? 7.027 25.031 -6.387 1 96.44 95 TRP B N 1
ATOM 2305 C CA . TRP B 1 95 ? 6.855 24.469 -7.723 1 96.44 95 TRP B CA 1
ATOM 2306 C C . TRP B 1 95 ? 5.633 23.562 -7.781 1 96.44 95 TRP B C 1
ATOM 2308 O O . TRP B 1 95 ? 5.223 23.125 -8.859 1 96.44 95 TRP B O 1
ATOM 2318 N N . ILE B 1 96 ? 5.062 23.125 -6.73 1 97.38 96 ILE B N 1
ATOM 2319 C CA . ILE B 1 96 ? 3.75 22.5 -6.742 1 97.38 96 ILE B CA 1
ATOM 2320 C C . ILE B 1 96 ? 2.664 23.562 -6.844 1 97.38 96 ILE B C 1
ATOM 2322 O O . ILE B 1 96 ? 1.981 23.672 -7.867 1 97.38 96 ILE B O 1
ATOM 2326 N N . HIS B 1 97 ? 2.49 24.453 -5.797 1 95.31 97 HIS B N 1
ATOM 2327 C CA . HIS B 1 97 ? 1.673 25.656 -5.891 1 95.31 97 HIS B CA 1
ATOM 2328 C C . HIS B 1 97 ? 1.829 26.531 -4.645 1 95.31 97 HIS B C 1
ATOM 2330 O O . HIS B 1 97 ? 1.574 27.734 -4.688 1 95.31 97 HIS B O 1
ATOM 2336 N N . GLY B 1 98 ? 2.188 26 -3.527 1 96.25 98 GLY B N 1
ATOM 2337 C CA . GLY B 1 98 ? 2.455 26.75 -2.311 1 96.25 98 GLY B CA 1
ATOM 2338 C C . GLY B 1 98 ? 1.222 27.438 -1.743 1 96.25 98 GLY B C 1
ATOM 2339 O O . GLY B 1 98 ? 1.327 28.438 -1.041 1 96.25 98 GLY B O 1
ATOM 2340 N N . ASN B 1 99 ? 0.076 26.938 -2.014 1 97.56 99 ASN B N 1
ATOM 2341 C CA . ASN B 1 99 ? -1.188 27.594 -1.691 1 97.56 99 ASN B CA 1
ATOM 2342 C C . ASN B 1 99 ? -2.068 26.703 -0.814 1 97.56 99 ASN B C 1
ATOM 2344 O O . ASN B 1 99 ? -2.523 25.641 -1.25 1 97.56 99 ASN B O 1
ATOM 2348 N N . PRO B 1 100 ? -2.375 27.141 0.419 1 98.19 100 PRO B N 1
ATOM 2349 C CA . PRO B 1 100 ? -3.16 26.328 1.345 1 98.19 100 PRO B CA 1
ATOM 2350 C C . PRO B 1 100 ? -4.57 26.047 0.831 1 98.19 100 PRO B C 1
ATOM 2352 O O . PRO B 1 100 ? -5.141 24.984 1.138 1 98.19 100 PRO B O 1
ATOM 2355 N N . VAL B 1 101 ? -5.164 26.938 0.056 1 98.56 101 VAL B N 1
ATOM 2356 C CA . VAL B 1 101 ? -6.496 26.703 -0.497 1 98.56 101 VAL B CA 1
ATOM 2357 C C . VAL B 1 101 ? -6.445 25.562 -1.511 1 98.56 101 VAL B C 1
ATOM 2359 O O . VAL B 1 101 ? -7.348 24.719 -1.552 1 98.56 101 VAL B O 1
ATOM 2362 N N . ALA B 1 102 ? -5.426 25.594 -2.352 1 98.62 102 ALA B N 1
ATOM 2363 C CA . ALA B 1 102 ? -5.258 24.5 -3.297 1 98.62 102 ALA B CA 1
ATOM 2364 C C . ALA B 1 102 ? -5.098 23.172 -2.566 1 98.62 102 ALA B C 1
ATOM 2366 O O . ALA B 1 102 ? -5.668 22.156 -2.979 1 98.62 102 ALA B O 1
ATOM 2367 N N . ALA B 1 103 ? -4.316 23.156 -1.505 1 98.81 103 ALA B N 1
ATOM 2368 C CA . ALA B 1 103 ? -4.16 21.938 -0.708 1 98.81 103 ALA B CA 1
ATOM 2369 C C . ALA B 1 103 ? -5.5 21.484 -0.14 1 98.81 103 ALA B C 1
ATOM 2371 O O . ALA B 1 103 ? -5.809 20.281 -0.147 1 98.81 103 ALA B O 1
ATOM 2372 N N . LYS B 1 104 ? -6.246 22.406 0.352 1 98.88 104 LYS B N 1
ATOM 2373 C CA . LYS B 1 104 ? -7.59 22.109 0.833 1 98.88 104 LYS B CA 1
ATOM 2374 C C . LYS B 1 104 ? -8.43 21.438 -0.26 1 98.88 104 LYS B C 1
ATOM 2376 O O . LYS B 1 104 ? -9.125 20.453 -0.006 1 98.88 104 LYS B O 1
ATOM 2381 N N . GLN B 1 105 ? -8.375 21.984 -1.467 1 98.88 105 GLN B N 1
ATOM 2382 C CA . GLN B 1 105 ? -9.094 21.406 -2.59 1 98.88 105 GLN B CA 1
ATOM 2383 C C . GLN B 1 105 ? -8.594 20 -2.891 1 98.88 105 GLN B C 1
ATOM 2385 O O . GLN B 1 105 ? -9.375 19.125 -3.281 1 98.88 105 GLN B O 1
ATOM 2390 N N . GLY B 1 106 ? -7.324 19.859 -2.76 1 98.94 106 GLY B N 1
ATOM 2391 C CA . GLY B 1 106 ? -6.777 18.516 -2.887 1 98.94 106 GLY B CA 1
ATOM 2392 C C . GLY B 1 106 ? -7.352 17.547 -1.874 1 98.94 106 GLY B C 1
ATOM 2393 O O . GLY B 1 106 ? -7.711 16.422 -2.223 1 98.94 106 GLY B O 1
ATOM 2394 N N . ILE B 1 107 ? -7.422 17.938 -0.617 1 98.94 107 ILE B N 1
ATOM 2395 C CA . ILE B 1 107 ? -8.008 17.094 0.418 1 98.94 107 ILE B CA 1
ATOM 2396 C C . ILE B 1 107 ? -9.477 16.812 0.084 1 98.94 107 ILE B C 1
ATOM 2398 O O . ILE B 1 107 ? -9.953 15.695 0.253 1 98.94 107 ILE B O 1
ATOM 2402 N N . GLN B 1 108 ? -10.203 17.828 -0.367 1 98.94 108 GLN B N 1
ATOM 2403 C CA . GLN B 1 108 ? -11.57 17.609 -0.816 1 98.94 108 GLN B CA 1
ATOM 2404 C C . GLN B 1 108 ? -11.633 16.531 -1.891 1 98.94 108 GLN B C 1
ATOM 2406 O O . GLN B 1 108 ? -12.516 15.672 -1.862 1 98.94 108 GLN B O 1
ATOM 2411 N N . ARG B 1 109 ? -10.727 16.609 -2.84 1 98.94 109 ARG B N 1
ATOM 2412 C CA . ARG B 1 109 ? -10.648 15.602 -3.891 1 98.94 109 ARG B CA 1
ATOM 2413 C C . ARG B 1 109 ? -10.461 14.211 -3.299 1 98.94 109 ARG B C 1
ATOM 2415 O O . ARG B 1 109 ? -11.086 13.25 -3.75 1 98.94 109 ARG B O 1
ATOM 2422 N N . LEU B 1 110 ? -9.609 14.062 -2.297 1 98.94 110 LEU B N 1
ATOM 2423 C CA . LEU B 1 110 ? -9.383 12.781 -1.649 1 98.94 110 LEU B CA 1
ATOM 2424 C C . LEU B 1 110 ? -10.648 12.289 -0.954 1 98.94 110 LEU B C 1
ATOM 2426 O O . LEU B 1 110 ? -10.984 11.109 -1.037 1 98.94 110 LEU B O 1
ATOM 2430 N N . ILE B 1 111 ? -11.359 13.195 -0.257 1 98.94 111 ILE B N 1
ATOM 2431 C CA . ILE B 1 111 ? -12.633 12.859 0.368 1 98.94 111 ILE B CA 1
ATOM 2432 C C . ILE B 1 111 ? -13.594 12.312 -0.683 1 98.94 111 ILE B C 1
ATOM 2434 O O . ILE B 1 111 ? -14.219 11.266 -0.478 1 98.94 111 ILE B O 1
ATOM 2438 N N . ASP B 1 112 ? -13.703 13.008 -1.821 1 98.94 112 ASP B N 1
ATOM 2439 C CA . ASP B 1 112 ? -14.617 12.609 -2.889 1 98.94 112 ASP B CA 1
ATOM 2440 C C . ASP B 1 112 ? -14.266 11.227 -3.432 1 98.94 112 ASP B C 1
ATOM 2442 O O . ASP B 1 112 ? -15.156 10.422 -3.723 1 98.94 112 ASP B O 1
ATOM 2446 N N . ILE B 1 113 ? -13.016 10.938 -3.539 1 98.88 113 ILE B N 1
ATOM 2447 C CA . ILE B 1 113 ? -12.562 9.633 -4.02 1 98.88 113 ILE B CA 1
ATOM 2448 C C . ILE B 1 113 ? -12.984 8.547 -3.037 1 98.88 113 ILE B C 1
ATOM 2450 O O . ILE B 1 113 ? -13.523 7.512 -3.439 1 98.88 113 ILE B O 1
ATOM 2454 N N . VAL B 1 114 ? -12.758 8.758 -1.726 1 98.94 114 VAL B N 1
ATOM 2455 C CA . VAL B 1 114 ? -13.094 7.762 -0.715 1 98.94 114 VAL B CA 1
ATOM 2456 C C . VAL B 1 114 ? -14.602 7.5 -0.735 1 98.94 114 VAL B C 1
ATOM 2458 O O . VAL B 1 114 ? -15.039 6.344 -0.725 1 98.94 114 VAL B O 1
ATOM 2461 N N . ARG B 1 115 ? -15.375 8.492 -0.816 1 98.75 115 ARG B N 1
ATOM 2462 C CA . ARG B 1 115 ? -16.828 8.359 -0.697 1 98.75 115 ARG B CA 1
ATOM 2463 C C . ARG B 1 115 ? -17.438 7.82 -1.984 1 98.75 115 ARG B C 1
ATOM 2465 O O . ARG B 1 115 ? -18.453 7.133 -1.952 1 98.75 115 ARG B O 1
ATOM 2472 N N . GLY B 1 116 ? -16.828 8.102 -3.104 1 98.25 116 GLY B N 1
ATOM 2473 C CA . GLY B 1 116 ? -17.391 7.699 -4.391 1 98.25 116 GLY B CA 1
ATOM 2474 C C . GLY B 1 116 ? -16.781 6.41 -4.922 1 98.25 116 GLY B C 1
ATOM 2475 O O . GLY B 1 116 ? -17.125 5.973 -6.023 1 98.25 116 GLY B O 1
ATOM 2476 N N . HIS B 1 117 ? -15.898 5.816 -4.18 1 97.88 117 HIS B N 1
ATOM 2477 C CA . HIS B 1 117 ? -15.18 4.633 -4.629 1 97.88 117 HIS B CA 1
ATOM 2478 C C . HIS B 1 117 ? -16.094 3.418 -4.699 1 97.88 117 HIS B C 1
ATOM 2480 O O . HIS B 1 117 ? -17 3.268 -3.867 1 97.88 117 HIS B O 1
ATOM 2486 N N . ASP B 1 118 ? -15.883 2.549 -5.684 1 96.38 118 ASP B N 1
ATOM 2487 C CA . ASP B 1 118 ? -16.641 1.309 -5.832 1 96.38 118 ASP B CA 1
ATOM 2488 C C . ASP B 1 118 ? -16.047 0.194 -4.977 1 96.38 118 ASP B C 1
ATOM 2490 O O . ASP B 1 118 ? -15.453 -0.754 -5.504 1 96.38 118 ASP B O 1
ATOM 2494 N N . TYR B 1 119 ? -16.297 0.231 -3.695 1 96.25 119 TYR B N 1
ATOM 2495 C CA . TYR B 1 119 ? -15.766 -0.754 -2.76 1 96.25 119 TYR B CA 1
ATOM 2496 C C . TYR B 1 119 ? -16.281 -2.15 -3.084 1 96.25 119 TYR B C 1
ATOM 2498 O O . TYR B 1 119 ? -17.453 -2.314 -3.457 1 96.25 119 TYR B O 1
ATOM 2506 N N . PRO B 1 120 ? -15.398 -3.115 -2.857 1 93.94 120 PRO B N 1
ATOM 2507 C CA . PRO B 1 120 ? -15.844 -4.492 -3.092 1 93.94 120 PRO B CA 1
ATOM 2508 C C . PRO B 1 120 ? -16.969 -4.914 -2.158 1 93.94 120 PRO B C 1
ATOM 2510 O O . PRO B 1 120 ? -17.094 -4.395 -1.044 1 93.94 120 PRO B O 1
ATOM 2513 N N . PHE B 1 121 ? -17.844 -5.852 -2.611 1 94.88 121 PHE B N 1
ATOM 2514 C CA . PHE B 1 121 ? -18.859 -6.559 -1.847 1 94.88 121 PHE B CA 1
ATOM 2515 C C . PHE B 1 121 ? -19.828 -5.578 -1.212 1 94.88 121 PHE B C 1
ATOM 2517 O O . PHE B 1 121 ? -20.375 -5.836 -0.131 1 94.88 121 PHE B O 1
ATOM 2524 N N . ASP B 1 122 ? -19.938 -4.391 -1.719 1 92.25 122 ASP B N 1
ATOM 2525 C CA . ASP B 1 122 ? -20.844 -3.346 -1.257 1 92.25 122 ASP B CA 1
ATOM 2526 C C . ASP B 1 122 ? -20.516 -2.928 0.176 1 92.25 122 ASP B C 1
ATOM 2528 O O . ASP B 1 122 ? -21.422 -2.637 0.964 1 92.25 122 ASP B O 1
ATOM 2532 N N . TRP B 1 123 ? -19.266 -3.109 0.493 1 96.69 123 TRP B N 1
ATOM 2533 C CA . TRP B 1 123 ? -18.844 -2.613 1.795 1 96.69 123 TRP B CA 1
ATOM 2534 C C . TRP B 1 123 ? -18.953 -1.096 1.868 1 96.69 123 TRP B C 1
ATOM 2536 O O . TRP B 1 123 ? -18.797 -0.405 0.858 1 96.69 123 TRP B O 1
ATOM 2546 N N . PRO B 1 124 ? -19.281 -0.593 3.029 1 97.31 124 PRO B N 1
ATOM 2547 C CA . PRO B 1 124 ? -19.438 0.859 3.148 1 97.31 124 PRO B CA 1
ATOM 2548 C C . PRO B 1 124 ? -18.109 1.599 3.041 1 97.31 124 PRO B C 1
ATOM 2550 O O . PRO B 1 124 ? -17.047 1.025 3.33 1 97.31 124 PRO B O 1
ATOM 2553 N N . ALA B 1 125 ? -18.203 2.834 2.588 1 98.5 125 ALA B N 1
ATOM 2554 C CA . ALA B 1 125 ? -17.031 3.719 2.645 1 98.5 125 ALA B CA 1
ATOM 2555 C C . ALA B 1 125 ? -16.547 3.9 4.082 1 98.5 125 ALA B C 1
ATOM 2557 O O . ALA B 1 125 ? -17.359 3.957 5.012 1 98.5 125 ALA B O 1
ATOM 2558 N N . PRO B 1 126 ? -15.305 3.975 4.297 1 98.81 126 PRO B N 1
ATOM 2559 C CA . PRO B 1 126 ? -14.781 4.219 5.641 1 98.81 126 PRO B CA 1
ATOM 2560 C C . PRO B 1 126 ? -15.055 5.641 6.133 1 98.81 126 PRO B C 1
ATOM 2562 O O . PRO B 1 126 ? -15.328 6.535 5.328 1 98.81 126 PRO B O 1
ATOM 2565 N N . GLN B 1 127 ? -14.969 5.805 7.43 1 98.88 127 GLN B N 1
ATOM 2566 C CA . GLN B 1 127 ? -14.883 7.152 7.977 1 98.88 127 GLN B CA 1
ATOM 2567 C C . GLN B 1 127 ? -13.57 7.832 7.574 1 98.88 127 GLN B C 1
ATOM 2569 O O . GLN B 1 127 ? -12.625 7.164 7.16 1 98.88 127 GLN B O 1
ATOM 2574 N N . ILE B 1 128 ? -13.609 9.172 7.613 1 98.94 128 ILE B N 1
ATOM 2575 C CA . ILE B 1 128 ? -12.43 9.93 7.191 1 98.94 128 ILE B CA 1
ATOM 2576 C C . ILE B 1 128 ? -11.984 10.859 8.312 1 98.94 128 ILE B C 1
ATOM 2578 O O . ILE B 1 128 ? -12.805 11.562 8.914 1 98.94 128 ILE B O 1
ATOM 2582 N N . LEU B 1 129 ? -10.758 10.789 8.664 1 99 129 LEU B N 1
ATOM 2583 C CA . LEU B 1 129 ? -10.102 11.742 9.555 1 99 129 LEU B CA 1
ATOM 2584 C C . LEU B 1 129 ? -9.047 12.547 8.805 1 99 129 LEU B C 1
ATOM 2586 O O . LEU B 1 129 ? -8.117 11.977 8.234 1 99 129 LEU B O 1
ATOM 2590 N N . ILE B 1 130 ? -9.195 13.875 8.773 1 98.94 130 ILE B N 1
ATOM 2591 C CA . ILE B 1 130 ? -8.219 14.781 8.18 1 98.94 130 ILE B CA 1
ATOM 2592 C C . ILE B 1 130 ? -7.27 15.297 9.258 1 98.94 130 ILE B C 1
ATOM 2594 O O . ILE B 1 130 ? -7.715 15.883 10.25 1 98.94 130 ILE B O 1
ATOM 2598 N N . VAL B 1 131 ? -6.016 15.086 9.102 1 99 131 VAL B N 1
ATOM 2599 C CA . VAL B 1 131 ? -4.992 15.609 9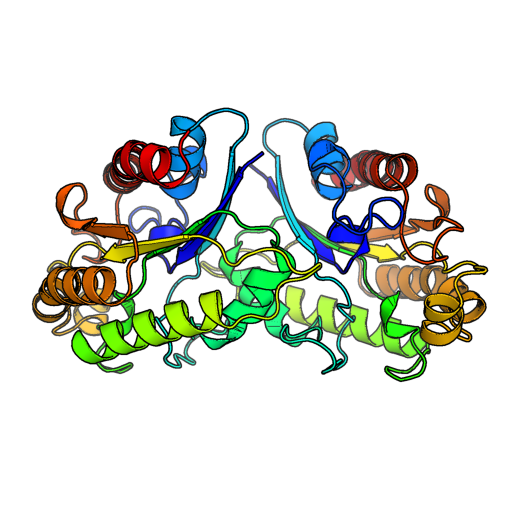.992 1 99 131 VAL B CA 1
ATOM 2600 C C . VAL B 1 131 ? -4.195 16.703 9.289 1 99 131 VAL B C 1
ATOM 2602 O O . VAL B 1 131 ? -3.539 16.453 8.273 1 99 131 VAL B O 1
ATOM 2605 N N . ALA B 1 132 ? -4.281 17.922 9.781 1 98.94 132 ALA B N 1
ATOM 2606 C CA . ALA B 1 132 ? -3.398 18.984 9.281 1 98.94 132 ALA B CA 1
ATOM 2607 C C . ALA B 1 132 ? -1.962 18.75 9.75 1 98.94 132 ALA B C 1
ATOM 2609 O O . ALA B 1 132 ? -1.714 18.562 10.945 1 98.94 132 ALA B O 1
ATOM 2610 N N . PRO B 1 133 ? -1.039 18.703 8.797 1 98.88 133 PRO B N 1
ATOM 2611 C CA . PRO B 1 133 ? 0.349 18.547 9.234 1 98.88 133 PRO B CA 1
ATOM 2612 C C . PRO B 1 133 ? 0.845 19.719 10.078 1 98.88 133 PRO B C 1
ATOM 2614 O O . PRO B 1 133 ? 0.295 20.812 9.984 1 98.88 133 PRO B O 1
ATOM 2617 N N . PRO B 1 134 ? 1.845 19.469 10.953 1 98.62 134 PRO B N 1
ATOM 2618 C CA . PRO B 1 134 ? 2.451 20.609 11.625 1 98.62 134 PRO B CA 1
ATOM 2619 C C . PRO B 1 134 ? 3.016 21.641 10.648 1 98.62 134 PRO B C 1
ATOM 2621 O O . PRO B 1 134 ? 3.443 21.281 9.547 1 98.62 134 PRO B O 1
ATOM 2624 N N . ALA B 1 135 ? 3.035 22.891 11.047 1 98 135 ALA B N 1
ATOM 2625 C CA . ALA B 1 135 ? 3.564 23.938 10.195 1 98 135 ALA B CA 1
ATOM 2626 C C . ALA B 1 135 ? 5.051 23.734 9.922 1 98 135 ALA B C 1
ATOM 2628 O O . ALA B 1 135 ? 5.801 23.344 10.82 1 98 135 ALA B O 1
ATOM 2629 N N . VAL B 1 136 ? 5.41 23.969 8.688 1 97 136 VAL B N 1
ATOM 2630 C CA . VAL B 1 136 ? 6.824 24.047 8.336 1 97 136 VAL B CA 1
ATOM 2631 C C . VAL B 1 136 ? 7.496 25.156 9.141 1 97 136 VAL B C 1
ATOM 2633 O O . VAL B 1 136 ? 6.93 26.25 9.305 1 97 136 VAL B O 1
ATOM 2636 N N . THR B 1 137 ? 8.672 24.875 9.617 1 95.56 137 THR B N 1
ATOM 2637 C CA . THR B 1 137 ? 9.375 25.891 10.406 1 95.56 137 THR B CA 1
ATOM 2638 C C . THR B 1 137 ? 10.648 26.344 9.695 1 95.56 137 THR B C 1
ATOM 2640 O O . THR B 1 137 ? 11.133 25.656 8.789 1 95.56 137 THR B O 1
ATOM 2643 N N . ARG B 1 138 ? 11.156 27.516 10.094 1 92.56 138 ARG B N 1
ATOM 2644 C CA . ARG B 1 138 ? 12.414 28 9.547 1 92.56 138 ARG B CA 1
ATOM 2645 C C . ARG B 1 138 ? 13.57 27.062 9.906 1 92.56 138 ARG B C 1
ATOM 2647 O O . ARG B 1 138 ? 13.586 26.484 10.992 1 92.56 138 ARG B O 1
ATOM 2654 N N . THR B 1 139 ? 14.398 26.891 8.992 1 94.81 139 THR B N 1
ATOM 2655 C CA . THR B 1 139 ? 15.562 26.031 9.172 1 94.81 139 THR B CA 1
ATOM 2656 C C . THR B 1 139 ? 16.797 26.641 8.539 1 94.81 139 THR B C 1
ATOM 2658 O O . THR B 1 139 ? 16.688 27.484 7.629 1 94.81 139 THR B O 1
ATOM 2661 N N . ASP B 1 140 ? 17.984 26.266 9.094 1 94.12 140 ASP B N 1
ATOM 2662 C CA . ASP B 1 140 ? 19.234 26.719 8.5 1 94.12 140 ASP B CA 1
ATOM 2663 C C . ASP B 1 140 ? 19.688 25.781 7.391 1 94.12 140 ASP B C 1
ATOM 2665 O O . ASP B 1 140 ? 20.656 26.078 6.684 1 94.12 140 ASP B O 1
ATOM 2669 N N . ASN B 1 141 ? 18.984 24.703 7.262 1 94.38 141 ASN B N 1
ATOM 2670 C CA . ASN B 1 141 ? 19.266 23.812 6.137 1 94.38 141 ASN B CA 1
ATOM 2671 C C . ASN B 1 141 ? 18.953 24.484 4.801 1 94.38 141 ASN B C 1
ATOM 2673 O O . ASN B 1 141 ? 17.797 24.75 4.484 1 94.38 141 ASN B O 1
ATOM 2677 N N . ALA B 1 142 ? 19.969 24.734 4.012 1 94.94 142 ALA B N 1
ATOM 2678 C CA . ALA B 1 142 ? 19.844 25.547 2.814 1 94.94 142 ALA B CA 1
ATOM 2679 C C . ALA B 1 142 ? 18.891 24.922 1.812 1 94.94 142 ALA B C 1
ATOM 2681 O O . ALA B 1 142 ? 18.078 25.625 1.201 1 94.94 142 ALA B O 1
ATOM 2682 N N . GLU B 1 143 ? 19.016 23.672 1.653 1 94.38 143 GLU B N 1
ATOM 2683 C CA . GLU B 1 143 ? 18.172 22.984 0.672 1 94.38 143 GLU B CA 1
ATOM 2684 C C . GLU B 1 143 ? 16.703 23.031 1.068 1 94.38 143 GLU B C 1
ATOM 2686 O O . GLU B 1 143 ? 15.852 23.406 0.265 1 94.38 143 GLU B O 1
ATOM 2691 N N . PHE B 1 144 ? 16.406 22.656 2.262 1 95.5 144 PHE B N 1
ATOM 2692 C CA . PHE B 1 144 ? 15.016 22.625 2.709 1 95.5 144 PHE B CA 1
ATOM 2693 C C . PHE B 1 144 ? 14.445 24.047 2.82 1 95.5 144 PHE B C 1
ATOM 2695 O O . PHE B 1 144 ? 13.258 24.266 2.576 1 95.5 144 PHE B O 1
ATOM 2702 N N . LYS B 1 145 ? 15.273 24.938 3.211 1 95.12 145 LYS B N 1
ATOM 2703 C CA . LYS B 1 145 ? 14.852 26.344 3.256 1 95.12 145 LYS B CA 1
ATOM 2704 C C . LYS B 1 145 ? 14.352 26.812 1.891 1 95.12 145 LYS B C 1
ATOM 2706 O O . LYS B 1 145 ? 13.32 27.469 1.794 1 95.12 145 LYS B O 1
ATOM 2711 N N . GLU B 1 146 ? 15.125 26.453 0.872 1 95.75 146 GLU B N 1
ATOM 2712 C CA . GLU B 1 146 ? 14.75 26.844 -0.483 1 95.75 146 GLU B CA 1
ATOM 2713 C C . GLU B 1 146 ? 13.578 26 -0.989 1 95.75 146 GLU B C 1
ATOM 2715 O O . GLU B 1 146 ? 12.664 26.531 -1.63 1 95.75 146 GLU B O 1
ATOM 2720 N N . MET B 1 147 ? 13.547 24.703 -0.713 1 95.62 147 MET B N 1
ATOM 2721 C CA . MET B 1 147 ? 12.508 23.781 -1.153 1 95.62 147 MET B CA 1
ATOM 2722 C C . MET B 1 147 ? 11.133 24.234 -0.662 1 95.62 147 MET B C 1
ATOM 2724 O O . MET B 1 147 ? 10.141 24.078 -1.369 1 95.62 147 MET B O 1
ATOM 2728 N N . PHE B 1 148 ? 11.125 24.828 0.513 1 96.88 148 PHE B N 1
ATOM 2729 C CA . PHE B 1 148 ? 9.859 25.234 1.107 1 96.88 148 PHE B CA 1
ATOM 2730 C C . PHE B 1 148 ? 9.812 26.75 1.302 1 96.88 148 PHE B C 1
ATOM 2732 O O . PHE B 1 148 ? 9.234 27.234 2.275 1 96.88 148 PHE B O 1
ATOM 2739 N N . ALA B 1 149 ? 10.461 27.438 0.431 1 94.69 149 ALA B N 1
ATOM 2740 C CA . ALA B 1 149 ? 10.422 28.891 0.494 1 94.69 149 ALA B CA 1
ATOM 2741 C C . ALA B 1 149 ? 8.984 29.406 0.521 1 94.69 149 ALA B C 1
ATOM 2743 O O . ALA B 1 149 ? 8.188 29.094 -0.369 1 94.69 149 ALA B O 1
ATOM 2744 N N . GLY B 1 150 ? 8.617 30.172 1.556 1 91.81 150 GLY B N 1
ATOM 2745 C CA . GLY B 1 150 ? 7.266 30.672 1.733 1 91.81 150 GLY B CA 1
ATOM 2746 C C . GLY B 1 150 ? 6.344 29.672 2.4 1 91.81 150 GLY B C 1
ATOM 2747 O O . GLY B 1 150 ? 5.211 30 2.762 1 91.81 150 GLY B O 1
ATOM 2748 N N . GLY B 1 151 ? 6.863 28.5 2.57 1 92.19 151 GLY B N 1
ATOM 2749 C CA . GLY B 1 151 ? 6.047 27.422 3.104 1 92.19 151 GLY B CA 1
ATOM 2750 C C . GLY B 1 151 ? 5.762 27.562 4.586 1 92.19 151 GLY B C 1
ATOM 2751 O O . GLY B 1 151 ? 4.762 27.047 5.086 1 92.19 151 GLY B O 1
ATOM 2752 N N . ASP B 1 152 ? 6.66 28.266 5.309 1 92.69 152 ASP B N 1
ATOM 2753 C CA . ASP B 1 152 ? 6.469 28.469 6.742 1 92.69 152 ASP B CA 1
ATOM 2754 C C . ASP B 1 152 ? 5.18 29.234 7.031 1 92.69 152 ASP B C 1
ATOM 2756 O O . ASP B 1 152 ? 4.348 28.781 7.82 1 92.69 152 ASP B O 1
ATOM 2760 N N . ASP B 1 153 ? 4.953 30.297 6.336 1 94.81 153 ASP B N 1
ATOM 2761 C CA . ASP B 1 153 ? 3.738 31.094 6.52 1 94.81 153 ASP B CA 1
ATOM 2762 C C . ASP B 1 153 ? 2.525 30.391 5.918 1 94.81 153 ASP B C 1
ATOM 2764 O O . ASP B 1 153 ? 1.468 30.312 6.547 1 94.81 153 ASP B O 1
ATOM 2768 N N . ALA B 1 154 ? 2.674 29.859 4.777 1 97.06 154 ALA B N 1
ATOM 2769 C CA . ALA B 1 154 ? 1.56 29.219 4.078 1 97.06 154 ALA B CA 1
ATOM 2770 C C . ALA B 1 154 ? 1.052 28 4.855 1 97.06 154 ALA B C 1
ATOM 2772 O O . ALA B 1 154 ? -0.158 27.812 4.996 1 97.06 154 ALA B O 1
ATOM 2773 N N . SER B 1 155 ? 1.957 27.188 5.367 1 98.06 155 SER B N 1
ATOM 2774 C CA . SER B 1 155 ? 1.594 25.953 6.043 1 98.06 155 SER B CA 1
ATOM 2775 C C . SER B 1 155 ? 0.799 26.219 7.316 1 98.06 155 SER B C 1
ATOM 2777 O O . SER B 1 155 ? 0.009 25.391 7.754 1 98.06 155 SER B O 1
ATOM 2779 N N . LYS B 1 156 ? 0.963 27.375 7.91 1 98 156 LYS B N 1
ATOM 2780 C CA . LYS B 1 156 ? 0.22 27.75 9.109 1 98 156 LYS B CA 1
ATOM 2781 C C . LYS B 1 156 ? -1.271 27.875 8.812 1 98 156 LYS B C 1
ATOM 2783 O O . LYS B 1 156 ? -2.096 27.844 9.727 1 98 156 LYS B O 1
ATOM 2788 N N . ARG B 1 157 ? -1.582 27.984 7.59 1 98.31 157 ARG B N 1
ATOM 2789 C CA . ARG B 1 157 ? -2.967 28.219 7.195 1 98.31 157 ARG B CA 1
ATOM 2790 C C . ARG B 1 157 ? -3.654 26.906 6.812 1 98.31 157 ARG B C 1
ATOM 2792 O O . ARG B 1 157 ? -4.855 26.891 6.535 1 98.31 157 ARG B O 1
ATOM 2799 N N . LEU B 1 158 ? -2.967 25.828 6.832 1 98.69 158 LEU B N 1
ATOM 2800 C CA . LEU B 1 158 ? -3.561 24.547 6.488 1 98.69 158 LEU B CA 1
ATOM 2801 C C . LEU B 1 158 ? -4.59 24.125 7.531 1 98.69 158 LEU B C 1
ATOM 2803 O O . LEU B 1 158 ? -5.707 23.719 7.188 1 98.69 158 LEU B O 1
ATOM 2807 N N . ALA B 1 159 ? -4.262 24.25 8.797 1 98.75 159 ALA B N 1
ATOM 2808 C CA . ALA B 1 159 ? -5.113 23.719 9.867 1 98.75 159 ALA B CA 1
ATOM 2809 C C . ALA B 1 159 ? -6.492 24.375 9.828 1 98.75 159 ALA B C 1
ATOM 2811 O O . ALA B 1 159 ? -7.512 23.688 9.805 1 98.75 159 ALA B O 1
ATOM 2812 N N . PRO B 1 160 ? -6.539 25.719 9.766 1 98.69 160 PRO B N 1
ATOM 2813 C CA . PRO B 1 160 ? -7.879 26.297 9.703 1 98.69 160 PRO B CA 1
ATOM 2814 C C . PRO B 1 160 ? -8.633 25.922 8.43 1 98.69 160 PRO B C 1
ATOM 2816 O O . PRO B 1 160 ? -9.852 25.734 8.469 1 98.69 160 PRO B O 1
ATOM 2819 N N . GLN B 1 161 ? -7.941 25.844 7.285 1 98.69 161 GLN B N 1
ATOM 2820 C CA . GLN B 1 161 ? -8.578 25.422 6.039 1 98.69 161 GLN B CA 1
ATOM 2821 C C . GLN B 1 161 ? -9.133 24 6.145 1 98.69 161 GLN B C 1
ATOM 2823 O O . GLN B 1 161 ? -10.266 23.75 5.73 1 98.69 161 GLN B O 1
ATOM 2828 N N . TYR B 1 162 ? -8.344 23.094 6.715 1 98.94 162 TYR B N 1
ATOM 2829 C CA . TYR B 1 162 ? -8.734 21.703 6.828 1 98.94 162 TYR B CA 1
ATOM 2830 C C . TYR B 1 162 ? -9.859 21.531 7.844 1 98.94 162 TYR B C 1
ATOM 2832 O O . TYR B 1 162 ? -10.758 20.703 7.652 1 98.94 162 TYR B O 1
ATOM 2840 N N . SER B 1 163 ? -9.773 22.297 8.906 1 98.88 163 SER B N 1
ATOM 2841 C CA . SER B 1 163 ? -10.836 22.25 9.906 1 98.88 163 SER B CA 1
ATOM 2842 C C . SER B 1 163 ? -12.188 22.641 9.305 1 98.88 163 SER B C 1
ATOM 2844 O O . SER B 1 163 ? -13.188 21.953 9.508 1 98.88 163 SER B O 1
ATOM 2846 N N . ALA B 1 164 ? -12.188 23.719 8.57 1 98.81 164 ALA B N 1
ATOM 2847 C CA . ALA B 1 164 ? -13.406 24.188 7.918 1 98.81 164 ALA B CA 1
ATOM 2848 C C . ALA B 1 164 ? -13.93 23.141 6.934 1 98.81 164 ALA B C 1
ATOM 2850 O O . ALA B 1 164 ? -15.133 22.859 6.887 1 98.81 164 ALA B O 1
ATOM 2851 N N . LEU B 1 165 ? -13.078 22.609 6.191 1 98.88 165 LEU B N 1
ATOM 2852 C CA . LEU B 1 165 ? -13.453 21.578 5.223 1 98.88 165 LEU B CA 1
ATOM 2853 C C . LEU B 1 165 ? -14.047 20.375 5.926 1 98.88 165 LEU B C 1
ATOM 2855 O O . LEU B 1 165 ? -15.047 19.812 5.469 1 98.88 165 LEU B O 1
ATOM 2859 N N . ALA B 1 166 ? -13.383 19.922 6.996 1 98.88 166 ALA B N 1
ATOM 2860 C CA . ALA B 1 166 ? -13.852 18.75 7.742 1 98.88 166 ALA B CA 1
ATOM 2861 C C . ALA B 1 166 ? -15.273 18.969 8.258 1 98.88 166 ALA B C 1
ATOM 2863 O O . ALA B 1 166 ? -16.109 18.062 8.195 1 98.88 166 ALA B O 1
ATOM 2864 N N . ASP B 1 167 ? -15.469 20.156 8.758 1 98.56 167 ASP B N 1
ATOM 2865 C CA . ASP B 1 167 ? -16.797 20.5 9.234 1 98.56 167 ASP B CA 1
ATOM 2866 C C . ASP B 1 167 ? -17.828 20.438 8.109 1 98.56 167 ASP B C 1
ATOM 2868 O O . ASP B 1 167 ? -18.891 19.844 8.266 1 98.56 167 ASP B O 1
ATOM 2872 N N . GLU B 1 168 ? -17.5 21.016 6.996 1 98.56 168 GLU B N 1
ATOM 2873 C CA . GLU B 1 168 ? -18.391 21.062 5.84 1 98.56 168 GLU B CA 1
ATOM 2874 C C . GLU B 1 168 ? -18.672 19.656 5.309 1 98.56 168 GLU B C 1
ATOM 2876 O O . GLU B 1 168 ? -19.812 19.359 4.922 1 98.56 168 GLU B O 1
ATOM 2881 N N . ALA B 1 169 ? -17.688 18.828 5.355 1 98.62 169 ALA B N 1
ATOM 2882 C CA . ALA B 1 169 ? -17.781 17.5 4.727 1 98.62 169 ALA B CA 1
ATOM 2883 C C . ALA B 1 169 ? -18.234 16.453 5.73 1 98.62 169 ALA B C 1
ATOM 2885 O O . ALA B 1 169 ? -18.5 15.305 5.359 1 98.62 169 ALA B O 1
ATOM 2886 N N . GLY B 1 170 ? -18.281 16.766 6.969 1 98.44 170 GLY B N 1
ATOM 2887 C CA . GLY B 1 170 ? -18.656 15.797 7.98 1 98.44 170 GLY B CA 1
ATOM 2888 C C . GLY B 1 170 ? -17.562 14.773 8.242 1 98.44 170 GLY B C 1
ATOM 2889 O O . GLY B 1 170 ? -17.844 13.578 8.359 1 98.44 170 GLY B O 1
ATOM 2890 N N . CYS B 1 171 ? -16.344 15.18 8.227 1 98.69 171 CYS B N 1
ATOM 2891 C CA . CYS B 1 171 ? -15.188 14.344 8.547 1 98.69 171 CYS B CA 1
ATOM 2892 C C . CYS B 1 171 ? -14.609 14.703 9.906 1 98.69 171 CYS B C 1
ATOM 2894 O O . CYS B 1 171 ? -14.898 15.781 10.445 1 98.69 171 CYS B O 1
ATOM 2896 N N . GLY B 1 172 ? -13.844 13.742 10.469 1 98.88 172 GLY B N 1
ATOM 2897 C CA . GLY B 1 172 ? -13.023 14.109 11.609 1 98.88 172 GLY B CA 1
ATOM 2898 C C . GLY B 1 172 ? -11.883 15.047 11.242 1 98.88 172 GLY B C 1
ATOM 2899 O O . GLY B 1 172 ? -11.477 15.109 10.086 1 98.88 172 GLY B O 1
ATOM 2900 N N . PHE B 1 173 ? -11.445 15.773 12.234 1 98.94 173 PHE B N 1
ATOM 2901 C CA . PHE B 1 173 ? -10.328 16.688 12.031 1 98.94 173 PHE B CA 1
ATOM 2902 C C . PHE B 1 173 ? -9.391 16.688 13.234 1 98.94 173 PHE B C 1
ATOM 2904 O O . PHE B 1 173 ? -9.844 16.578 14.375 1 98.94 173 PHE B O 1
ATOM 2911 N N . PHE B 1 174 ? -8.109 16.734 13.023 1 98.94 174 PHE B N 1
ATOM 2912 C CA . PHE B 1 174 ? -7.098 16.891 14.062 1 98.94 174 PHE B CA 1
ATOM 2913 C C . PHE B 1 174 ? -5.965 17.797 13.57 1 98.94 174 PHE B C 1
ATOM 2915 O O . PHE B 1 174 ? -5.523 17.672 12.43 1 98.94 174 PHE B O 1
ATOM 2922 N N . ASP B 1 175 ? -5.559 18.719 14.359 1 98.94 175 ASP B N 1
ATOM 2923 C CA . ASP B 1 175 ? -4.422 19.578 14.07 1 98.94 175 ASP B CA 1
ATOM 2924 C C . ASP B 1 175 ? -3.139 19.047 14.695 1 98.94 175 ASP B C 1
ATOM 2926 O O . ASP B 1 175 ? -2.895 19.234 15.883 1 98.94 175 ASP B O 1
ATOM 2930 N N . ALA B 1 176 ? -2.285 18.422 13.898 1 98.94 176 ALA B N 1
ATOM 2931 C CA . ALA B 1 176 ? -1.058 17.828 14.406 1 98.94 176 ALA B CA 1
ATOM 2932 C C . ALA B 1 176 ? -0.16 18.875 15.055 1 98.94 176 ALA B C 1
ATOM 2934 O O . ALA B 1 176 ? 0.617 18.562 15.961 1 98.94 176 ALA B O 1
ATOM 2935 N N . GLY B 1 177 ? -0.32 20.109 14.609 1 98.62 177 GLY B N 1
ATOM 2936 C CA . GLY B 1 177 ? 0.503 21.188 15.133 1 98.62 177 GLY B CA 1
ATOM 2937 C C . GLY B 1 177 ? 0.248 21.469 16.594 1 98.62 177 GLY B C 1
ATOM 2938 O O . GLY B 1 177 ? 1.038 22.156 17.25 1 98.62 177 GLY B O 1
ATOM 2939 N N . THR B 1 178 ? -0.814 20.969 17.125 1 98.69 178 THR B N 1
ATOM 2940 C CA . THR B 1 178 ? -1.138 21.219 18.531 1 98.69 178 THR B CA 1
ATOM 2941 C C . THR B 1 178 ? -0.347 20.266 19.438 1 98.69 178 THR B C 1
ATOM 2943 O O . THR B 1 178 ? -0.274 20.484 20.641 1 98.69 178 THR B O 1
ATOM 2946 N N . VAL B 1 179 ? 0.296 19.188 18.891 1 98.81 179 VAL B N 1
ATOM 2947 C CA . VAL B 1 179 ? 0.939 18.203 19.75 1 98.81 179 VAL B CA 1
ATOM 2948 C C . VAL B 1 179 ? 2.355 17.922 19.25 1 98.81 179 VAL B C 1
ATOM 2950 O O . VAL B 1 179 ? 3.148 17.281 19.953 1 98.81 179 VAL B O 1
ATOM 2953 N N . ALA B 1 180 ? 2.697 18.375 18.047 1 98.69 180 ALA B N 1
ATOM 2954 C CA . ALA B 1 180 ? 3.992 18.078 17.438 1 98.69 180 ALA B CA 1
ATOM 2955 C C . ALA B 1 180 ? 4.555 19.312 16.719 1 98.69 180 ALA B C 1
ATOM 2957 O O . ALA B 1 180 ? 3.797 20.141 16.219 1 98.69 180 ALA B O 1
ATOM 2958 N N . THR B 1 181 ? 5.828 19.375 16.672 1 98.31 181 THR B N 1
ATOM 2959 C CA . THR B 1 181 ? 6.531 20.438 15.953 1 98.31 181 THR B CA 1
ATOM 2960 C C . THR B 1 181 ? 7.613 19.844 15.055 1 98.31 181 THR B C 1
ATOM 2962 O O . THR B 1 181 ? 8.227 18.828 15.398 1 98.31 181 THR B O 1
ATOM 2965 N N . THR B 1 182 ? 7.828 20.453 13.961 1 98.5 182 THR B N 1
ATOM 2966 C CA . THR B 1 182 ? 8.867 20.016 13.039 1 98.5 182 THR B CA 1
ATOM 2967 C C . THR B 1 182 ? 10.25 20.25 13.625 1 98.5 182 THR B C 1
ATOM 2969 O O . THR B 1 182 ? 10.438 21.156 14.445 1 98.5 182 THR B O 1
ATOM 2972 N N . THR B 1 183 ? 11.211 19.453 13.273 1 98.25 183 THR B N 1
ATOM 2973 C CA . THR B 1 183 ? 12.57 19.578 13.773 1 98.25 183 THR B CA 1
ATOM 2974 C C . THR B 1 183 ? 13.305 20.719 13.07 1 98.25 183 THR B C 1
ATOM 2976 O O . THR B 1 183 ? 13.133 20.922 11.867 1 98.25 183 THR B O 1
ATOM 2979 N N . PRO B 1 184 ? 14.109 21.453 13.773 1 95.88 184 PRO B N 1
ATOM 2980 C CA . PRO B 1 184 ? 14.883 22.531 13.141 1 95.88 184 PRO B CA 1
ATOM 2981 C C . PRO B 1 184 ? 15.914 22.016 12.148 1 95.88 184 PRO B C 1
ATOM 2983 O O . PRO B 1 184 ? 16.5 22.797 11.391 1 95.88 184 PRO B O 1
ATOM 2986 N N . LEU B 1 185 ? 16.234 20.719 12.18 1 97.25 185 LEU B N 1
ATOM 2987 C CA . LEU B 1 185 ? 17.234 20.141 11.273 1 97.25 185 LEU B CA 1
ATOM 2988 C C . LEU B 1 185 ? 16.859 20.422 9.82 1 97.25 185 LEU B C 1
ATOM 2990 O O . LEU B 1 185 ? 17.75 20.688 8.992 1 97.25 185 LEU B O 1
ATOM 2994 N N . ASP B 1 186 ? 15.539 20.312 9.5 1 97.31 186 ASP B N 1
ATOM 2995 C CA . ASP B 1 186 ? 15.156 20.562 8.117 1 97.31 186 ASP B CA 1
ATOM 2996 C C . ASP B 1 186 ? 13.891 21.422 8.047 1 97.31 186 ASP B C 1
ATOM 2998 O O . ASP B 1 186 ? 13.484 21.859 6.969 1 97.31 186 ASP B O 1
ATOM 3002 N N . GLY B 1 187 ? 13.18 21.594 9.219 1 97.81 187 GLY B N 1
ATOM 3003 C CA . GLY B 1 187 ? 12.031 22.484 9.312 1 97.81 187 GLY B CA 1
ATOM 3004 C C . GLY B 1 187 ? 10.75 21.844 8.805 1 97.81 187 GLY B C 1
ATOM 3005 O O . GLY B 1 187 ? 9.711 22.5 8.742 1 97.81 187 GLY B O 1
ATOM 3006 N N . VAL B 1 188 ? 10.727 20.562 8.438 1 98.12 188 VAL B N 1
ATOM 3007 C CA . VAL B 1 188 ? 9.578 19.953 7.781 1 98.12 188 VAL B CA 1
ATOM 3008 C C . VAL B 1 188 ? 9.188 18.672 8.508 1 98.12 188 VAL B C 1
ATOM 3010 O O . VAL B 1 188 ? 8.008 18.406 8.734 1 98.12 188 VAL B O 1
ATOM 3013 N N . HIS B 1 189 ? 10.148 17.828 8.875 1 98.69 189 HIS B N 1
ATOM 3014 C CA . HIS B 1 189 ? 9.883 16.5 9.391 1 98.69 189 HIS B CA 1
ATOM 3015 C C . HIS B 1 189 ? 9.875 16.484 10.914 1 98.69 189 HIS B C 1
ATOM 3017 O O . HIS B 1 189 ? 10.172 17.5 11.547 1 98.69 189 HIS B O 1
ATOM 3023 N N . LEU B 1 190 ? 9.438 15.438 11.477 1 98.75 190 LEU B N 1
ATOM 3024 C CA . LEU B 1 190 ? 9.336 15.266 12.922 1 98.75 190 LEU B CA 1
ATOM 3025 C C . LEU B 1 190 ? 10.492 14.422 13.453 1 98.75 190 LEU B C 1
ATOM 3027 O O . LEU B 1 190 ? 10.945 13.492 12.789 1 98.75 190 LEU B O 1
ATOM 3031 N N . ASP B 1 191 ? 10.969 14.773 14.641 1 98.56 191 ASP B N 1
ATOM 3032 C CA . ASP B 1 191 ? 11.859 13.836 15.305 1 98.56 191 ASP B CA 1
ATOM 3033 C C . ASP B 1 191 ? 11.078 12.711 15.969 1 98.56 191 ASP B C 1
ATOM 3035 O O . ASP B 1 191 ? 9.852 12.68 15.906 1 98.56 191 ASP B O 1
ATOM 3039 N N . ALA B 1 192 ? 11.734 11.719 16.562 1 98.62 192 ALA B N 1
ATOM 3040 C CA . ALA B 1 192 ? 11.109 10.508 17.094 1 98.62 192 ALA B CA 1
ATOM 3041 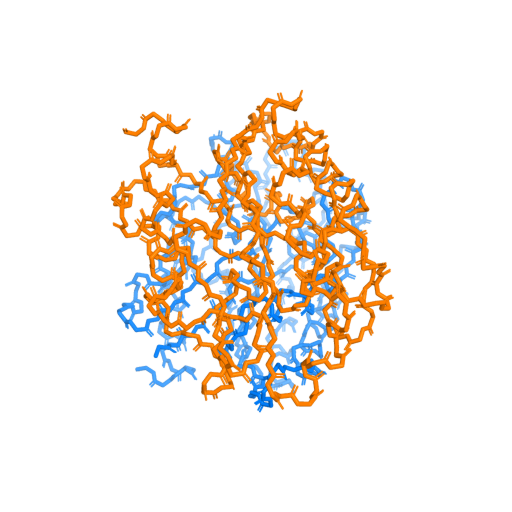C C . ALA B 1 192 ? 10.086 10.852 18.172 1 98.62 192 ALA B C 1
ATOM 3043 O O . ALA B 1 192 ? 9.008 10.25 18.219 1 98.62 192 ALA B O 1
ATOM 3044 N N . GLU B 1 193 ? 10.406 11.797 18.984 1 98.62 193 GLU B N 1
ATOM 3045 C CA . GLU B 1 193 ? 9.508 12.18 20.062 1 98.62 193 GLU B CA 1
ATOM 3046 C C . GLU B 1 193 ? 8.203 12.766 19.516 1 98.62 193 GLU B C 1
ATOM 3048 O O . GLU B 1 193 ? 7.117 12.398 19.969 1 98.62 193 GLU B O 1
ATOM 3053 N N . ASN B 1 194 ? 8.305 13.625 18.578 1 98.81 194 ASN B N 1
ATOM 3054 C CA . ASN B 1 194 ? 7.141 14.312 18.031 1 98.81 194 ASN B CA 1
ATOM 3055 C C . ASN B 1 194 ? 6.25 13.359 17.234 1 98.81 194 ASN B C 1
ATOM 3057 O O . ASN B 1 194 ? 5.023 13.445 17.312 1 98.81 194 ASN B O 1
ATOM 3061 N N . THR B 1 195 ? 6.824 12.461 16.453 1 98.88 195 THR B N 1
ATOM 3062 C CA . THR B 1 195 ? 5.992 11.508 15.727 1 98.88 195 THR B CA 1
ATOM 3063 C C . THR B 1 195 ? 5.312 10.539 16.688 1 98.88 195 THR B C 1
ATOM 3065 O O . THR B 1 195 ? 4.148 10.188 16.5 1 98.88 195 THR B O 1
ATOM 3068 N N . ARG B 1 196 ? 5.965 10.141 17.797 1 98.88 196 ARG B N 1
ATOM 3069 C CA . ARG B 1 196 ? 5.316 9.32 18.812 1 98.88 196 ARG B CA 1
ATOM 3070 C C . ARG B 1 196 ? 4.141 10.055 19.438 1 98.88 196 ARG B C 1
ATOM 3072 O O . ARG B 1 196 ? 3.062 9.484 19.609 1 98.88 196 ARG B O 1
ATOM 3079 N N . ARG B 1 197 ? 4.383 11.328 19.75 1 98.88 197 ARG B N 1
ATOM 3080 C CA . ARG B 1 197 ? 3.346 12.148 20.359 1 98.88 197 ARG B CA 1
ATOM 3081 C C . ARG B 1 197 ? 2.117 12.25 19.469 1 98.88 197 ARG B C 1
ATOM 3083 O O . ARG B 1 197 ? 0.984 12.234 19.953 1 98.88 197 ARG B O 1
ATOM 3090 N N . LEU B 1 198 ? 2.363 12.375 18.234 1 98.88 198 LEU B N 1
ATOM 3091 C CA . LEU B 1 198 ? 1.262 12.453 17.281 1 98.88 198 LEU B CA 1
ATOM 3092 C C . LEU B 1 198 ? 0.423 11.18 17.312 1 98.88 198 LEU B C 1
ATOM 3094 O O . LEU B 1 198 ? -0.805 11.242 17.406 1 98.88 198 LEU B O 1
ATOM 3098 N N . GLY B 1 199 ? 1.057 9.977 17.25 1 98.94 199 GLY B N 1
ATOM 3099 C CA . GLY B 1 199 ? 0.334 8.719 17.344 1 98.94 199 GLY B CA 1
ATOM 3100 C C . GLY B 1 199 ? -0.487 8.578 18.609 1 98.94 199 GLY B C 1
ATOM 3101 O O . GLY B 1 199 ? -1.634 8.133 18.562 1 98.94 199 GLY B O 1
ATOM 3102 N N . GLN B 1 200 ? 0.117 9.031 19.641 1 98.88 200 GLN B N 1
ATOM 3103 C CA . GLN B 1 200 ? -0.56 8.977 20.938 1 98.88 200 GLN B CA 1
ATOM 3104 C C . GLN B 1 200 ? -1.771 9.906 20.969 1 98.88 200 GLN B C 1
ATOM 3106 O O . GLN B 1 200 ? -2.838 9.523 21.453 1 98.88 200 GLN B O 1
ATOM 3111 N N . ALA B 1 201 ? -1.629 11.07 20.422 1 98.94 201 ALA B N 1
ATOM 3112 C CA . ALA B 1 201 ? -2.668 12.094 20.484 1 98.94 201 ALA B CA 1
ATOM 3113 C C . ALA B 1 201 ? -3.855 11.719 19.594 1 98.94 201 ALA B C 1
ATOM 3115 O O . ALA B 1 201 ? -4.992 12.117 19.875 1 98.94 201 ALA B O 1
ATOM 3116 N N . LEU B 1 202 ? -3.641 10.93 18.562 1 98.88 202 LEU B N 1
ATOM 3117 C CA . LEU B 1 202 ? -4.703 10.555 17.641 1 98.88 202 LEU B CA 1
ATOM 3118 C C . LEU B 1 202 ? -5.57 9.445 18.219 1 98.88 202 LEU B C 1
ATOM 3120 O O . LEU B 1 202 ? -6.723 9.273 17.812 1 98.88 202 LEU B O 1
ATOM 3124 N N . ALA B 1 203 ? -5.031 8.656 19.172 1 98.88 203 ALA B N 1
ATOM 3125 C CA . ALA B 1 203 ? -5.66 7.422 19.625 1 98.88 203 ALA B CA 1
ATOM 3126 C C . ALA B 1 203 ? -7.023 7.699 20.25 1 98.88 203 ALA B C 1
ATOM 3128 O O . ALA B 1 203 ? -8.016 7.059 19.906 1 98.88 203 ALA B O 1
ATOM 3129 N N . PRO B 1 204 ? -7.145 8.75 21.188 1 98.62 204 PRO B N 1
ATOM 3130 C CA . PRO B 1 204 ? -8.461 9.008 21.766 1 98.62 204 PRO B CA 1
ATOM 3131 C C . PRO B 1 204 ? -9.5 9.414 20.719 1 98.62 204 PRO B C 1
ATOM 3133 O O . PRO B 1 204 ? -10.664 9.016 20.812 1 98.62 204 PRO B O 1
ATOM 3136 N N . LEU B 1 205 ? -9.125 10.203 19.797 1 98.69 205 LEU B N 1
ATOM 3137 C CA . LEU B 1 205 ? -10.039 10.633 18.7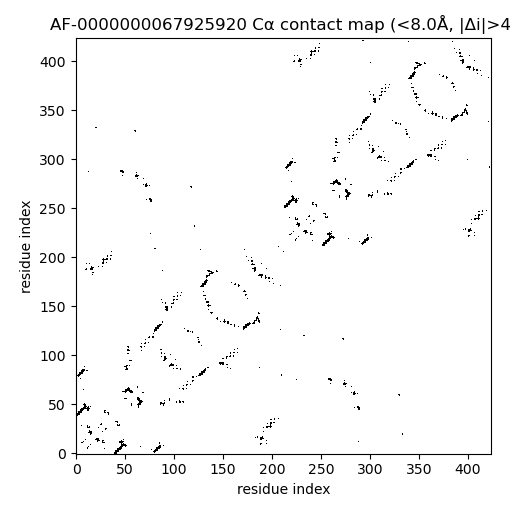34 1 98.69 205 LEU B CA 1
ATOM 3138 C C . LEU B 1 205 ? -10.508 9.445 17.906 1 98.69 205 LEU B C 1
ATOM 3140 O O . LEU B 1 205 ? -11.695 9.32 17.609 1 98.69 205 LEU B O 1
ATOM 3144 N N . VAL B 1 206 ? -9.586 8.555 17.547 1 98.81 206 VAL B N 1
ATOM 3145 C CA . VAL B 1 206 ? -9.906 7.387 16.734 1 98.81 206 VAL B CA 1
ATOM 3146 C C . VAL B 1 206 ? -10.812 6.438 17.516 1 98.81 206 VAL B C 1
ATOM 3148 O O . VAL B 1 206 ? -11.719 5.832 16.938 1 98.81 206 VAL B O 1
ATOM 3151 N N . ARG B 1 207 ? -10.594 6.301 18.828 1 98.44 207 ARG B N 1
ATOM 3152 C CA . ARG B 1 207 ? -11.461 5.473 19.656 1 98.44 207 ARG B CA 1
ATOM 3153 C C . ARG B 1 207 ? -12.906 5.961 19.578 1 98.44 207 ARG B C 1
ATOM 3155 O O . ARG B 1 207 ? -13.836 5.152 19.5 1 98.44 207 ARG B O 1
ATOM 3162 N N . VAL B 1 208 ? -13.039 7.27 19.625 1 98.25 208 VAL B N 1
ATOM 3163 C CA . VAL B 1 208 ? -14.375 7.852 19.562 1 98.25 208 VAL B CA 1
ATOM 3164 C C . VAL B 1 208 ? -14.992 7.605 18.188 1 98.25 208 VAL B C 1
ATOM 3166 O O . VAL B 1 208 ? -16.141 7.16 18.078 1 98.25 208 VAL B O 1
ATOM 3169 N N . MET B 1 209 ? -14.266 7.82 17.172 1 98.38 209 MET B N 1
ATOM 3170 C CA . MET B 1 209 ? -14.773 7.73 15.812 1 98.38 209 MET B CA 1
ATOM 3171 C C . MET B 1 209 ? -15.188 6.301 15.484 1 98.38 209 MET B C 1
ATOM 3173 O O . MET B 1 209 ? -16.172 6.086 14.773 1 98.38 209 MET B O 1
ATOM 3177 N N . LEU B 1 210 ? -14.414 5.32 16.016 1 98 210 LEU B N 1
ATOM 3178 C CA . LEU B 1 210 ? -14.672 3.928 15.672 1 98 210 LEU B CA 1
ATOM 3179 C C . LEU B 1 210 ? -15.438 3.219 16.781 1 98 210 LEU B C 1
ATOM 3181 O O . LEU B 1 210 ? -15.648 2.004 16.719 1 98 210 LEU B O 1
ATOM 3185 N N . SER B 1 211 ? -15.875 3.945 17.797 1 96.5 211 SER B N 1
ATOM 3186 C CA . SER B 1 211 ? -16.625 3.406 18.922 1 96.5 211 SER B CA 1
ATOM 3187 C C . SER B 1 211 ? -15.898 2.213 19.547 1 96.5 211 SER B C 1
ATOM 3189 O O . SER B 1 211 ? -16.484 1.145 19.719 1 96.5 211 SER B O 1
ATOM 3191 N N . LEU B 1 212 ? -14.648 2.449 19.75 1 93.81 212 LEU B N 1
ATOM 3192 C CA . LEU B 1 212 ? -13.828 1.41 20.359 1 93.81 212 LEU B CA 1
ATOM 3193 C C . LEU B 1 212 ? -13.906 1.472 21.875 1 93.81 212 LEU B C 1
ATOM 3195 O O . LEU B 1 212 ? -14.086 2.547 22.453 1 93.81 212 LEU B O 1
#

Radius of gyration: 21.43 Å; Cα contacts (8 Å, |Δi|>4): 984; chains: 2; bounding box: 42×59×45 Å

Sequence (424 aa):
MKTILCYGDSLTWGYDAGSLGRHALEDRWPSVLGAELGDGIQVIAEGLNGRTTAFDDHLAGADRNGARILPTILTSHAPLDLVIFMLGANDMKPWIHGNPVAAKQGIQRLIDIVRGHDYPFDWPAPQILIVAPPAVTRTDNAEFKEMFAGGDDASKRLAPQYSALADEAGCGFFDAGTVATTTPLDGVHLDAENTRRLGQALAPLVRVMLSLMKTILCYGDSLTWGYDAGSLGRHALEDRWPSVLGAELGDGIQVIAEGLNGRTTAFDDHLAGADRNGARILPTILTSHAPLDLVIFMLGANDMKPWIHGNPVAAKQGIQRLIDIVRGHDYPFDWPAPQILIVAPPAVTRTDNAEFKEMFAGGDDASKRLAPQYSALADEAGCGFFDAGTVATTTPLDGVHLDAENTRRLGQALAPLVRVMLSL

Solvent-accessible surface area (backbone atoms only — not comparable to full-atom values): 21072 Å² total; per-residue (Å²): 117,48,31,34,40,39,41,26,11,31,72,52,49,16,43,22,77,85,77,64,48,65,49,59,67,75,35,22,22,56,46,25,23,32,62,69,65,36,83,60,52,46,61,42,74,49,8,25,73,67,19,18,33,57,44,80,47,83,88,51,85,32,75,20,25,41,48,73,54,42,52,31,55,52,56,36,55,52,78,42,52,31,37,36,38,39,49,35,69,50,28,20,17,56,90,65,60,36,39,42,68,60,32,40,51,20,48,49,50,44,52,51,49,56,68,67,50,84,50,70,88,75,48,70,64,47,48,47,34,42,31,24,54,41,40,35,42,79,36,82,31,66,66,44,39,60,54,32,46,71,14,40,68,36,34,61,46,32,40,62,47,44,45,53,50,17,63,74,70,72,37,43,65,45,56,41,48,80,64,26,59,37,31,57,75,49,6,63,42,38,46,62,68,28,29,32,40,43,9,55,64,46,30,65,56,48,31,60,75,67,70,102,117,49,30,34,41,37,43,25,12,31,72,51,49,16,42,22,78,87,78,65,47,66,49,56,68,74,35,22,21,57,47,26,24,32,61,68,66,37,84,58,50,46,62,44,71,50,8,25,74,67,20,18,31,57,45,79,49,84,90,51,87,33,77,21,25,42,47,73,55,41,51,33,54,53,56,35,55,53,78,42,52,30,36,35,38,39,47,33,70,50,26,19,17,57,89,65,60,34,39,41,66,58,33,39,52,18,48,50,51,45,52,51,48,54,68,67,49,83,49,70,88,75,49,70,66,46,47,48,34,43,31,24,53,42,39,32,42,79,34,81,31,64,64,44,40,60,54,32,46,70,14,40,68,35,34,60,46,31,40,62,48,45,46,53,49,17,63,75,69,71,38,42,65,46,57,41,50,80,63,26,58,37,31,59,74,48,5,64,42,37,48,62,67,30,28,31,40,43,9,55,64,46,30,64,58,48,31,61,76,67,70,103

Nearest PDB structures (foldseek):
  4tx1-assembly1_A  TM=9.934E-01  e=3.133E-35  Sinorhizobium meliloti 1021
  5hoe-assembly1_A  TM=9.451E-01  e=1.276E-26  Sinorhizobium meliloti 1021
  2q0q-assembly1_G  TM=9.471E-01  e=1.350E-25  Mycolicibacterium smegmatis
  2q0s-assembly1_F  TM=9.436E-01  e=1.257E-24  Mycolicibacterium smegmatis
  7bxb-assembly1_B  TM=9.446E-01  e=1.715E-23  Collinsella aerofaciens

Organism: Mesorhizobium plurifarium (NCBI:txid69974)

pLDDT: mean 97.8, std 1.7, range [91.5, 99.0]

Secondary structure (DSSP, 8-state):
-EEEEEEESHHHHTEETTTTEE--GGGSHHHHHHHHH-TTEEEEEEE-TT-BSS----SSSS--BTTTSHHHHHHHT-S-SEEEEE--SGGGSTTTT--HHHHHHHHHHHHHHHHH---GGGPPPPEEEEEEPPPP---S-HHHHHHTTTHHHHHTTHHHHHHHHHHHHT-EEEEGGGT----TTTSSS--HHHHHHHHHHHHHHHHHHTT-/-EEEEEEESHHHHTEETTTTEE--GGGSHHHHHHHHH-TTEEEEEEE-TT-BSS----SSSS--BTTTSHHHHHHHT-S-SEEEEE--SGGGSTTTT--HHHHHHHHHHHHHHHHH---GGGPPPPEEEEEEPPPP---S-HHHHHHTTTHHHHHTTHHHHHHHHHHHHT-EEEEGGGT----TTTSSS--HHHHHHHHHHHHHHHHHHTT-